Protein AF-A0A8T0A4D9-F1 (afdb_monomer)

Mean predicted aligned error: 14.46 Å

Sequence (377 aa):
MTSLYQKLKFQKRIKTTKLKSFLNLLLINNNQNKYYFSKRKCIFVIIFYIFCIFSTSIYLHFRLKNIQQQQNNNIGTTIINEEIKIKEKQKIKEEEQKQWIETYEMTSKEKPQFNQFIFTDEIYGQIVNQMFRFASLYAFGQMLNRTPVFSHNDILMRDYEAKLRVQLPNFYKKIYFLKINIDQNDIKRVELAKTCCVYNNPEILYDYKEYKGLINDFTHKMCVHTPFSDYVGLGDTAINQIGEAIKYLRNFLPRISKSRINLYSLLLFGMEKKYINSLNNIYNESLFDKVYFMFDYEMSRLEELHFAQKSCDSLLLTASLTANAFWMGYLMPEDKPIFFVRKRFQLNRYGKNFHLDSRENLPPDWITIEEEWLYKH

Nearest PDB structures (foldseek):
  5lw6-assembly1_A  TM=4.701E-01  e=4.195E-02  Dictyostelium discoideum
  2c83-assembly1_A  TM=4.561E-01  e=9.062E-02  Pasteurella multocida
  3s44-assembly1_A  TM=4.377E-01  e=1.219E-01  Pasteurella multocida
  6jkq-assembly2_F  TM=3.288E-01  e=2.221E+00  Trypanosoma cruzi
  7k46-assembly1_A  TM=2.770E-01  e=3.362E+00  Leishmania major

Solvent-accessible surface area (backbone atoms only — not comparable to full-atom values): 22042 Å² total; per-residue (Å²): 116,72,71,61,58,53,55,54,57,52,58,59,52,55,57,55,55,55,51,52,53,54,51,47,63,69,61,70,76,77,75,90,76,92,76,80,70,52,73,67,57,58,49,50,52,51,52,50,51,51,49,54,51,50,52,53,50,51,54,50,50,55,53,49,51,53,52,52,51,52,49,51,52,51,53,52,53,50,53,52,53,50,52,48,53,51,51,50,54,49,49,52,53,50,53,58,44,58,72,49,39,56,82,81,58,67,90,73,35,62,79,74,88,36,90,43,75,40,66,62,77,85,66,54,36,29,67,72,52,47,50,50,51,50,52,50,36,41,53,52,8,66,77,67,61,21,26,35,37,39,50,55,84,32,59,71,60,56,72,40,45,70,49,33,48,72,80,36,43,83,60,37,24,65,66,44,37,32,44,90,85,68,63,67,89,80,56,84,85,80,92,89,82,91,86,72,45,75,78,82,86,84,74,68,65,85,73,47,76,72,55,62,68,59,73,75,51,87,49,49,27,41,28,35,38,44,50,82,43,92,75,52,47,85,64,70,67,33,53,53,49,51,43,41,51,49,54,51,46,65,72,44,47,71,78,73,48,89,60,92,69,90,46,33,26,40,36,40,35,66,49,57,82,87,53,49,71,76,44,47,70,62,48,71,72,71,74,45,83,41,78,44,60,44,54,83,68,69,56,44,73,67,45,52,35,54,47,42,37,72,60,40,57,30,41,35,20,58,30,42,86,38,74,66,39,41,52,37,55,71,59,37,55,91,91,44,57,39,33,27,46,50,46,77,45,76,45,74,56,96,89,39,79,42,78,45,47,44,76,81,76,46,69,87,87,49,43,75,40,58,58,70,70,62,73,75,124

pLDDT: mean 76.18, std 14.74, range [33.38, 96.44]

Structure (mmCIF, N/CA/C/O backbone):
data_AF-A0A8T0A4D9-F1
#
_entry.id   AF-A0A8T0A4D9-F1
#
loop_
_atom_site.group_PDB
_atom_site.id
_atom_site.type_symbol
_atom_site.label_atom_id
_atom_site.label_alt_id
_atom_site.label_comp_id
_atom_site.label_asym_id
_atom_site.label_entity_id
_atom_site.label_seq_id
_atom_site.pdbx_PDB_ins_code
_atom_site.Cartn_x
_atom_site.Cartn_y
_atom_site.Cartn_z
_atom_site.occupancy
_atom_site.B_iso_or_equiv
_atom_site.auth_seq_id
_atom_site.auth_comp_id
_atom_site.auth_asym_id
_atom_site.auth_atom_id
_atom_site.pdbx_PDB_model_num
ATOM 1 N N . MET A 1 1 ? 8.475 -37.808 -32.511 1.00 46.97 1 MET A N 1
ATOM 2 C CA . MET A 1 1 ? 8.692 -39.271 -32.347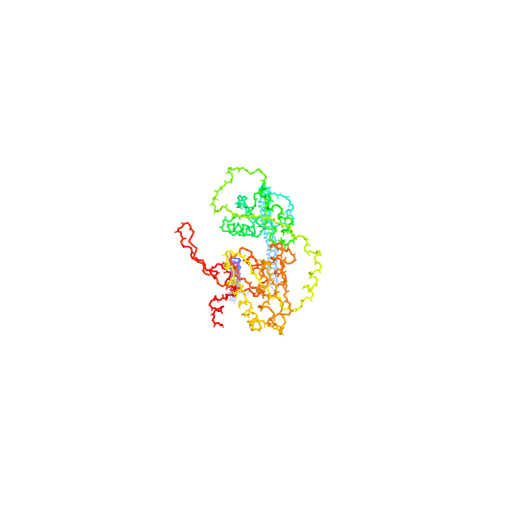 1.00 46.97 1 MET A CA 1
ATOM 3 C C . MET A 1 1 ? 7.905 -40.157 -33.327 1.00 46.97 1 MET A C 1
ATOM 5 O O . MET A 1 1 ? 8.440 -41.175 -33.750 1.00 46.97 1 MET A O 1
ATOM 9 N N . THR A 1 2 ? 6.674 -39.810 -33.723 1.00 45.22 2 THR A N 1
ATOM 10 C CA . THR A 1 2 ? 5.766 -40.646 -34.552 1.00 45.22 2 THR A CA 1
ATOM 11 C C . THR A 1 2 ? 6.346 -41.172 -35.879 1.00 45.22 2 THR A C 1
ATOM 13 O O . THR A 1 2 ? 6.120 -42.332 -36.221 1.00 45.22 2 THR A O 1
ATOM 16 N N . SER A 1 3 ? 7.149 -40.376 -36.597 1.00 51.44 3 SER A N 1
ATOM 17 C CA . SER A 1 3 ? 7.781 -40.770 -37.876 1.00 51.44 3 SER A CA 1
ATOM 18 C C . SER A 1 3 ? 8.739 -41.97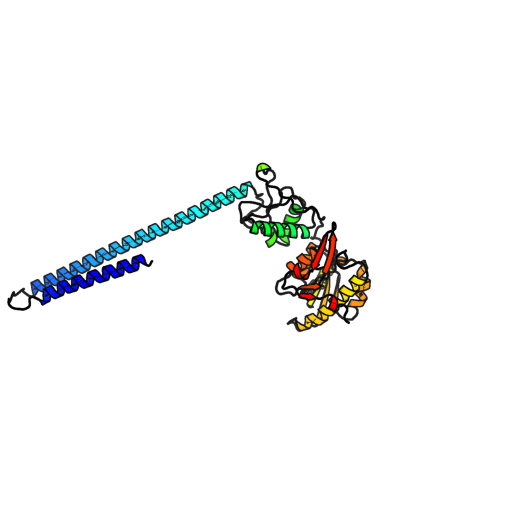5 -37.758 1.00 51.44 3 SER A C 1
ATOM 20 O O . SER A 1 3 ? 8.741 -42.872 -38.608 1.00 51.44 3 SER A O 1
ATOM 22 N N . LEU A 1 4 ? 9.515 -42.060 -36.669 1.00 47.12 4 LEU A N 1
ATOM 23 C CA . LEU A 1 4 ? 10.500 -43.133 -36.475 1.00 47.12 4 LEU A CA 1
ATOM 24 C C . LEU A 1 4 ? 9.819 -44.496 -36.246 1.00 47.12 4 LEU A C 1
ATOM 26 O O . LEU A 1 4 ? 10.253 -45.520 -36.778 1.00 47.12 4 LEU A O 1
ATOM 30 N N . TYR A 1 5 ? 8.704 -44.492 -35.510 1.00 49.81 5 TYR A N 1
ATOM 31 C CA . TYR A 1 5 ? 7.930 -45.693 -35.188 1.00 49.81 5 TYR A CA 1
ATOM 32 C C . TYR A 1 5 ? 7.310 -46.337 -36.442 1.00 49.81 5 TYR A C 1
ATOM 34 O O . TYR A 1 5 ? 7.324 -47.562 -36.593 1.00 49.81 5 TYR A O 1
ATOM 42 N N . GLN A 1 6 ? 6.836 -45.526 -37.397 1.00 57.66 6 GLN A N 1
ATOM 43 C CA . GLN A 1 6 ? 6.310 -46.031 -38.670 1.00 57.66 6 GLN A CA 1
ATOM 44 C C . GLN A 1 6 ? 7.405 -46.661 -39.551 1.00 57.66 6 GLN A C 1
ATOM 46 O O . GLN A 1 6 ? 7.196 -47.756 -40.083 1.00 57.66 6 GLN A O 1
ATOM 51 N N . LYS A 1 7 ? 8.600 -46.051 -39.643 1.00 51.91 7 LYS A N 1
ATOM 52 C CA . LYS A 1 7 ? 9.743 -46.632 -40.384 1.00 51.91 7 LYS A CA 1
ATOM 53 C C . LYS A 1 7 ? 10.164 -48.004 -39.838 1.00 51.91 7 LYS A C 1
ATOM 55 O O . LYS A 1 7 ? 10.394 -48.927 -40.622 1.00 51.91 7 LYS A O 1
ATOM 60 N N . LEU A 1 8 ? 10.196 -48.175 -38.514 1.00 46.12 8 LEU A N 1
ATOM 61 C CA . LEU A 1 8 ? 10.514 -49.463 -37.880 1.00 46.12 8 LEU A CA 1
ATOM 62 C C . LEU A 1 8 ? 9.446 -50.537 -38.165 1.00 46.12 8 LEU A C 1
ATOM 64 O O . LEU A 1 8 ? 9.785 -51.686 -38.464 1.00 46.12 8 LEU A O 1
ATOM 68 N N . LYS A 1 9 ? 8.157 -50.167 -38.156 1.00 53.50 9 LYS A N 1
ATOM 69 C CA . LYS A 1 9 ? 7.044 -51.081 -38.483 1.00 53.50 9 LYS A CA 1
ATOM 70 C C . LYS A 1 9 ? 7.109 -51.575 -39.939 1.00 53.50 9 LYS A C 1
ATOM 72 O O . LYS A 1 9 ? 6.820 -52.744 -40.198 1.00 53.50 9 LYS A O 1
ATOM 77 N N . PHE A 1 10 ? 7.550 -50.725 -40.871 1.00 50.25 10 PHE A N 1
ATOM 78 C CA . PHE A 1 10 ? 7.721 -51.080 -42.286 1.00 50.25 10 PHE A CA 1
ATOM 79 C C . PHE A 1 10 ? 8.889 -52.058 -42.512 1.00 50.25 10 PHE A C 1
ATOM 81 O O . PHE A 1 10 ? 8.714 -53.095 -43.155 1.00 50.25 10 PHE A O 1
ATOM 88 N N . GLN A 1 11 ? 10.057 -51.810 -41.905 1.00 48.06 11 GLN A N 1
ATOM 89 C CA . GLN A 1 11 ? 11.205 -52.726 -42.003 1.00 48.06 11 GLN A CA 1
ATOM 90 C C . GLN A 1 11 ? 10.917 -54.114 -41.406 1.00 48.06 11 GLN A C 1
ATOM 92 O O . GLN A 1 11 ? 11.365 -55.126 -41.953 1.00 48.06 11 GLN A O 1
ATOM 97 N N . LYS A 1 12 ? 10.125 -54.188 -40.324 1.00 46.94 12 LYS A N 1
ATOM 98 C CA . LYS A 1 12 ? 9.725 -55.464 -39.705 1.00 46.94 12 LYS A CA 1
ATOM 99 C C . LYS A 1 12 ? 8.831 -56.311 -40.629 1.00 46.94 12 LYS A C 1
ATOM 101 O O . LYS A 1 12 ? 8.967 -57.531 -40.623 1.00 46.94 12 LYS A O 1
ATOM 106 N N . ARG A 1 13 ? 7.991 -55.685 -41.473 1.00 51.25 13 ARG A N 1
ATOM 107 C CA . ARG A 1 13 ? 7.183 -56.371 -42.507 1.00 51.25 13 ARG A CA 1
ATOM 108 C C . ARG A 1 13 ? 8.021 -56.921 -43.668 1.00 51.25 13 ARG A C 1
ATOM 110 O O . ARG A 1 13 ? 7.747 -58.019 -44.130 1.00 51.25 13 ARG A O 1
ATOM 117 N N . ILE A 1 14 ? 9.056 -56.214 -44.128 1.00 54.16 14 ILE A N 1
ATOM 118 C CA . ILE A 1 14 ? 9.873 -56.677 -45.272 1.00 54.16 14 ILE A CA 1
ATOM 119 C C . ILE A 1 14 ? 10.669 -57.951 -44.931 1.00 54.16 14 ILE A C 1
ATOM 121 O O . ILE A 1 14 ? 10.807 -58.840 -45.775 1.00 54.16 14 ILE A O 1
ATOM 125 N N . LYS A 1 15 ? 11.170 -58.072 -43.692 1.00 53.06 15 LYS A N 1
ATOM 126 C CA . LYS A 1 15 ? 11.931 -59.257 -43.255 1.00 53.06 15 LYS A CA 1
ATOM 127 C C . LYS A 1 15 ? 11.080 -60.534 -43.206 1.00 53.06 15 LYS A C 1
ATOM 129 O O . LYS A 1 15 ? 11.573 -61.589 -43.596 1.00 53.06 15 LYS A O 1
ATOM 134 N N . THR A 1 16 ? 9.816 -60.461 -42.782 1.00 55.50 16 THR A N 1
ATOM 135 C CA . THR A 1 16 ? 8.953 -61.651 -42.675 1.00 55.50 16 THR A CA 1
ATOM 136 C C . THR A 1 16 ? 8.503 -62.190 -44.035 1.00 55.50 16 THR A C 1
ATOM 138 O O . THR A 1 16 ? 8.458 -63.407 -44.210 1.00 55.50 16 THR A O 1
ATOM 141 N N . THR A 1 17 ? 8.243 -61.330 -45.027 1.00 61.12 17 THR A N 1
ATOM 142 C CA . THR A 1 17 ? 7.827 -61.780 -46.370 1.00 61.12 17 THR A CA 1
ATOM 143 C C . THR A 1 17 ? 8.951 -62.504 -47.117 1.00 61.12 17 THR A C 1
ATOM 145 O O . THR A 1 17 ? 8.714 -63.557 -47.709 1.00 61.12 17 THR A O 1
ATOM 148 N N . LYS A 1 18 ? 10.195 -61.998 -47.052 1.00 59.75 18 LYS A N 1
ATOM 149 C CA . LYS A 1 18 ? 11.346 -62.661 -47.697 1.00 59.75 18 LYS A CA 1
ATOM 150 C C . LYS A 1 18 ? 11.686 -64.010 -47.055 1.00 59.75 18 LYS A C 1
ATOM 152 O O . LYS A 1 18 ? 11.994 -64.949 -47.783 1.00 59.75 18 LYS A O 1
ATOM 157 N N . LEU A 1 19 ? 11.563 -64.138 -45.729 1.00 58.53 19 LEU A N 1
ATOM 158 C CA . LEU A 1 19 ? 11.804 -65.410 -45.040 1.00 58.53 19 LEU A CA 1
ATOM 159 C C . LEU A 1 19 ? 10.763 -66.480 -45.422 1.00 58.53 19 LEU A C 1
ATOM 161 O O . LEU A 1 19 ? 11.135 -67.624 -45.670 1.00 58.53 19 LEU A O 1
ATOM 165 N N . LYS A 1 20 ? 9.479 -66.105 -45.555 1.00 62.16 20 LYS A N 1
ATOM 166 C CA . LYS A 1 20 ? 8.428 -67.009 -46.063 1.00 62.16 20 LYS A CA 1
ATOM 167 C C . LYS A 1 20 ? 8.687 -67.471 -47.501 1.00 62.16 20 LYS A C 1
ATOM 169 O O . LYS A 1 20 ? 8.517 -68.649 -47.787 1.00 62.16 20 LYS A O 1
ATOM 174 N N . SER A 1 21 ? 9.132 -66.577 -48.387 1.00 64.81 21 SER A N 1
ATOM 175 C CA . SER A 1 21 ? 9.475 -66.943 -49.772 1.00 64.81 21 SER A CA 1
ATOM 176 C C . SER A 1 21 ? 10.637 -67.948 -49.838 1.00 64.81 21 SER A C 1
ATOM 178 O O . SER A 1 21 ? 10.568 -68.935 -50.566 1.00 64.81 21 SER A O 1
ATOM 180 N N . PHE A 1 22 ? 11.667 -67.760 -49.005 1.00 60.84 22 PHE A N 1
ATOM 181 C CA . PHE A 1 22 ? 12.814 -68.671 -48.937 1.00 60.84 22 PHE A CA 1
ATOM 182 C C . PHE A 1 22 ? 12.453 -70.047 -48.345 1.00 60.84 22 PHE A C 1
ATOM 184 O O . PHE A 1 22 ? 12.890 -71.074 -48.857 1.00 60.84 22 PHE A O 1
ATOM 191 N N . LEU A 1 23 ? 11.603 -70.085 -47.311 1.00 63.12 23 LEU A N 1
ATOM 192 C CA . LEU A 1 23 ? 11.082 -71.338 -46.747 1.00 63.12 23 LEU A CA 1
ATOM 193 C C . LEU A 1 23 ? 10.185 -72.097 -47.737 1.00 63.12 23 LEU A C 1
ATOM 195 O O . LEU A 1 23 ? 10.297 -73.315 -47.837 1.00 63.12 23 LEU A O 1
ATOM 199 N N . ASN A 1 24 ? 9.355 -71.401 -48.519 1.00 60.69 24 ASN A N 1
ATOM 200 C CA . ASN A 1 24 ? 8.548 -72.044 -49.559 1.00 60.69 24 ASN A CA 1
ATOM 201 C C . ASN A 1 24 ? 9.419 -72.635 -50.683 1.00 60.69 24 ASN A C 1
ATOM 203 O O . ASN A 1 24 ? 9.145 -73.743 -51.132 1.00 60.69 24 ASN A O 1
ATOM 207 N N . LEU A 1 25 ? 10.504 -71.962 -51.086 1.00 59.06 25 LEU A N 1
ATOM 208 C CA . LEU A 1 25 ? 11.474 -72.509 -52.049 1.00 59.06 25 LEU A CA 1
ATOM 209 C C . LEU A 1 25 ? 12.166 -73.792 -51.552 1.00 59.06 25 LEU A C 1
ATOM 211 O O . LEU A 1 25 ? 12.468 -74.667 -52.359 1.00 59.06 25 LEU A O 1
ATOM 215 N N . LEU A 1 26 ? 12.373 -73.934 -50.239 1.00 55.44 26 LEU A N 1
ATOM 216 C CA . LEU A 1 26 ? 12.904 -75.163 -49.632 1.00 55.44 26 LEU A CA 1
ATOM 217 C C . LEU A 1 26 ? 11.860 -76.287 -49.511 1.00 55.44 26 LEU A C 1
ATOM 219 O O . LEU A 1 26 ? 12.237 -77.455 -49.503 1.00 55.44 26 LEU A O 1
ATOM 223 N N . LEU A 1 27 ? 10.566 -75.959 -49.427 1.00 53.88 27 LEU A N 1
ATOM 224 C CA . LEU A 1 27 ? 9.479 -76.939 -49.281 1.00 53.88 27 LEU A CA 1
ATOM 225 C C . LEU A 1 27 ? 8.917 -77.452 -50.617 1.00 53.88 27 LEU A C 1
ATOM 227 O O . LEU A 1 27 ? 8.393 -78.562 -50.665 1.00 53.88 27 LEU A O 1
ATOM 231 N N . ILE A 1 28 ? 9.025 -76.677 -51.701 1.00 50.28 28 ILE A N 1
ATOM 232 C CA . ILE A 1 28 ? 8.445 -77.032 -53.010 1.00 50.28 28 ILE A CA 1
ATOM 233 C C . ILE A 1 28 ? 9.206 -78.173 -53.712 1.00 50.28 28 ILE A C 1
ATOM 235 O O . ILE A 1 28 ? 8.609 -78.913 -54.490 1.00 50.28 28 ILE A O 1
ATOM 239 N N . ASN A 1 29 ? 10.493 -78.382 -53.417 1.00 46.16 29 ASN A N 1
ATOM 240 C CA . ASN A 1 29 ? 11.327 -79.354 -54.136 1.00 46.16 29 ASN A CA 1
ATOM 241 C C . ASN A 1 29 ? 11.387 -80.747 -53.471 1.00 46.16 29 ASN A C 1
ATOM 243 O O . ASN A 1 29 ? 12.462 -81.331 -53.342 1.00 46.16 29 ASN A O 1
ATOM 247 N N . ASN A 1 30 ? 10.243 -81.263 -53.005 1.00 45.16 30 ASN A N 1
ATOM 248 C CA . ASN A 1 30 ? 10.163 -82.545 -52.285 1.00 45.16 30 ASN A CA 1
ATOM 249 C C . ASN A 1 30 ? 9.530 -83.695 -53.096 1.00 45.16 30 ASN A C 1
ATOM 251 O O . ASN A 1 30 ? 9.313 -84.777 -52.558 1.00 45.16 30 ASN A O 1
ATOM 255 N N . ASN A 1 31 ? 9.263 -83.487 -54.392 1.00 48.62 31 ASN A N 1
ATOM 256 C CA . ASN A 1 31 ? 8.850 -84.548 -55.311 1.00 48.62 31 ASN A CA 1
ATOM 257 C C . ASN A 1 31 ? 9.933 -84.808 -56.366 1.00 48.62 31 ASN A C 1
ATOM 259 O O . ASN A 1 31 ? 10.190 -83.982 -57.232 1.00 48.62 31 ASN A O 1
ATOM 263 N N . GLN A 1 32 ? 10.505 -86.013 -56.291 1.00 49.88 32 GLN A N 1
ATOM 264 C CA . GLN A 1 32 ? 11.269 -86.680 -57.350 1.00 49.88 32 GLN A CA 1
ATOM 265 C C . GLN A 1 32 ? 12.561 -85.988 -57.833 1.00 49.88 32 GLN A C 1
ATOM 267 O O . GLN A 1 32 ? 12.690 -85.637 -58.998 1.00 49.88 32 GLN A O 1
ATOM 272 N N . ASN A 1 33 ? 13.581 -85.932 -56.963 1.00 43.03 33 ASN A N 1
ATOM 273 C CA . ASN A 1 33 ? 14.935 -86.405 -57.312 1.00 43.03 33 ASN A CA 1
ATOM 274 C C . ASN A 1 33 ? 15.831 -86.546 -56.064 1.00 43.03 33 ASN A C 1
ATOM 276 O O . ASN A 1 33 ? 16.050 -85.586 -55.326 1.00 43.03 33 ASN A O 1
ATOM 280 N N . LYS A 1 34 ? 16.380 -87.749 -55.821 1.00 43.16 34 LYS A N 1
ATOM 281 C CA . LYS A 1 34 ? 17.252 -88.047 -54.663 1.00 43.16 34 LYS A CA 1
ATOM 282 C C . LYS A 1 34 ? 18.667 -87.475 -54.844 1.00 43.16 34 LYS A C 1
ATOM 284 O O . LYS A 1 34 ? 19.632 -88.217 -55.023 1.00 43.16 34 LYS A O 1
ATOM 289 N N . TYR A 1 35 ? 18.823 -86.161 -54.710 1.00 48.91 35 TYR A N 1
ATOM 290 C CA . TYR A 1 35 ? 20.144 -85.574 -54.490 1.00 48.91 35 TYR A CA 1
ATOM 291 C C . TYR A 1 35 ? 20.617 -85.874 -53.063 1.00 48.91 35 TYR A C 1
ATOM 293 O O . TYR A 1 35 ? 20.243 -85.190 -52.110 1.00 48.91 35 TYR A O 1
ATOM 301 N N . TYR A 1 36 ? 21.479 -86.885 -52.915 1.00 47.94 36 TYR A N 1
ATOM 302 C CA . TYR A 1 36 ? 22.219 -87.153 -51.677 1.00 47.94 36 TYR A CA 1
ATOM 303 C C . TYR A 1 36 ? 23.243 -86.036 -51.405 1.00 47.94 36 TYR A C 1
ATOM 305 O O . TYR A 1 36 ? 24.455 -86.208 -51.550 1.00 47.94 36 TYR A O 1
ATOM 313 N N . PHE A 1 37 ? 22.771 -84.873 -50.951 1.00 47.28 37 PHE A N 1
ATOM 314 C CA . PHE A 1 37 ? 23.636 -83.937 -50.244 1.00 47.28 37 PHE A CA 1
ATOM 315 C C . PHE A 1 37 ? 24.106 -84.614 -48.957 1.00 47.28 37 PHE A C 1
ATOM 317 O O . PHE A 1 37 ? 23.326 -84.833 -48.029 1.00 47.28 37 PHE A O 1
ATOM 324 N N . SER A 1 38 ? 25.390 -84.986 -48.908 1.00 52.81 38 SER A N 1
ATOM 325 C CA . SER A 1 38 ? 25.944 -85.635 -47.721 1.00 52.81 38 SER A CA 1
ATOM 326 C C . SER A 1 38 ? 25.729 -84.736 -46.500 1.00 52.81 38 SER A C 1
ATOM 328 O O . SER A 1 38 ? 25.874 -83.513 -46.580 1.00 52.81 38 SER A O 1
ATOM 330 N N . LYS A 1 39 ? 25.381 -85.348 -45.362 1.00 64.56 39 LYS A N 1
ATOM 331 C CA . LYS A 1 39 ? 24.949 -84.662 -44.128 1.00 64.56 39 LYS A CA 1
ATOM 332 C C . LYS A 1 39 ? 25.903 -83.527 -43.709 1.00 64.56 39 LYS A C 1
ATOM 334 O O . LYS A 1 39 ? 25.459 -82.497 -43.212 1.00 64.56 39 LYS A O 1
ATOM 339 N N . ARG A 1 40 ? 27.205 -83.682 -44.000 1.00 65.94 40 ARG A N 1
ATOM 340 C CA . ARG A 1 40 ? 28.261 -82.677 -43.780 1.00 65.94 40 ARG A CA 1
ATOM 341 C C . ARG A 1 40 ? 28.064 -81.388 -44.596 1.00 65.94 40 ARG A C 1
ATOM 343 O O . ARG A 1 40 ? 28.271 -80.313 -44.047 1.00 65.94 40 ARG A O 1
ATOM 350 N N . LYS A 1 41 ? 27.633 -81.462 -45.865 1.00 69.88 41 LYS A N 1
ATOM 351 C CA . LYS A 1 41 ? 27.409 -80.275 -46.717 1.00 69.88 41 LYS A CA 1
ATOM 352 C C . LYS A 1 41 ? 26.209 -79.444 -46.246 1.00 69.88 41 LYS A C 1
ATOM 354 O O . LYS A 1 41 ? 26.329 -78.226 -46.173 1.00 69.88 41 LYS A O 1
ATOM 359 N N . CYS A 1 42 ? 25.099 -80.075 -45.851 1.00 73.12 42 CYS A N 1
ATOM 360 C CA . CYS A 1 42 ? 23.950 -79.351 -45.283 1.00 73.12 42 CYS A CA 1
ATOM 361 C C . CYS A 1 42 ? 24.307 -78.640 -43.970 1.00 73.12 42 CYS A C 1
ATOM 363 O O . CYS A 1 42 ? 23.956 -77.477 -43.794 1.00 73.12 42 CYS A O 1
ATOM 365 N N . ILE A 1 43 ? 25.057 -79.304 -43.082 1.00 74.81 43 ILE A N 1
ATOM 366 C CA . ILE A 1 43 ? 25.566 -78.688 -41.846 1.00 74.81 43 ILE A CA 1
ATOM 367 C C . ILE A 1 43 ? 26.436 -77.464 -42.171 1.00 74.81 43 ILE A C 1
ATOM 369 O O . ILE A 1 43 ? 26.244 -76.412 -41.568 1.00 74.81 43 ILE A O 1
ATOM 373 N N . PHE A 1 44 ? 27.328 -77.557 -43.163 1.00 76.62 44 PHE A N 1
ATOM 374 C CA . PHE A 1 44 ? 28.185 -76.437 -43.563 1.00 76.62 44 PHE A CA 1
ATOM 375 C C . PHE A 1 44 ? 27.389 -75.232 -44.092 1.00 76.62 44 PHE A C 1
ATOM 377 O O . PHE A 1 44 ? 27.668 -74.100 -43.706 1.00 76.62 44 PHE A O 1
ATOM 384 N N . VAL A 1 45 ? 26.362 -75.464 -44.920 1.00 76.12 45 VAL A N 1
ATOM 385 C CA . VAL A 1 45 ? 25.479 -74.397 -45.433 1.00 76.12 45 VAL A CA 1
ATOM 386 C C . VAL A 1 45 ? 24.676 -73.744 -44.304 1.00 76.12 45 VAL A C 1
ATOM 388 O O . VAL A 1 45 ? 24.564 -72.520 -44.271 1.00 76.12 45 VAL A O 1
ATOM 391 N N . ILE A 1 46 ? 24.163 -74.5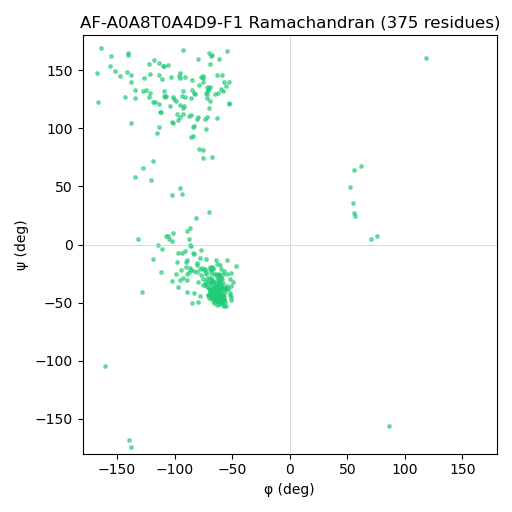27 -43.348 1.00 78.75 46 ILE A N 1
ATOM 392 C CA . ILE A 1 46 ? 23.433 -74.001 -42.184 1.00 78.75 46 ILE A CA 1
ATOM 393 C C . ILE A 1 46 ? 24.361 -73.169 -41.287 1.00 78.75 46 ILE A C 1
ATOM 395 O O . ILE A 1 46 ? 24.001 -72.051 -40.924 1.00 78.75 46 ILE A O 1
ATOM 399 N N . ILE A 1 47 ? 25.566 -73.662 -40.977 1.00 81.12 47 ILE A N 1
ATOM 400 C CA . ILE A 1 47 ? 26.563 -72.924 -40.182 1.00 81.12 47 ILE A CA 1
ATOM 401 C C . ILE A 1 47 ? 26.958 -71.621 -40.887 1.00 81.12 47 ILE A C 1
ATOM 403 O O . ILE A 1 47 ? 26.969 -70.570 -40.251 1.00 81.12 47 ILE A O 1
ATOM 407 N N . PHE A 1 48 ? 27.215 -71.659 -42.197 1.00 81.69 48 PHE A N 1
ATOM 408 C CA . PHE A 1 48 ? 27.543 -70.466 -42.978 1.00 81.69 48 PHE A CA 1
ATOM 409 C C . PHE A 1 48 ? 26.392 -69.448 -42.978 1.00 81.69 48 PHE A C 1
ATOM 411 O O . PHE A 1 48 ? 26.614 -68.261 -42.750 1.00 81.69 48 PHE A O 1
ATOM 418 N N . TYR A 1 49 ? 25.145 -69.900 -43.142 1.00 80.44 49 TYR A N 1
ATOM 419 C CA . TYR A 1 49 ? 23.969 -69.028 -43.103 1.00 80.44 49 TYR A CA 1
ATOM 420 C C . TYR A 1 49 ? 23.748 -68.399 -41.716 1.00 80.44 49 TYR A C 1
ATOM 422 O O . TYR A 1 49 ? 23.490 -67.197 -41.619 1.00 80.44 49 TYR A O 1
ATOM 430 N N . ILE A 1 50 ? 23.924 -69.172 -40.637 1.00 82.94 50 ILE A N 1
ATOM 431 C CA . ILE A 1 50 ? 23.901 -68.664 -39.256 1.00 82.94 50 ILE A CA 1
ATOM 432 C C . ILE A 1 50 ? 25.016 -67.631 -39.051 1.00 82.94 50 ILE A C 1
ATOM 434 O O . ILE A 1 50 ? 24.748 -66.555 -38.521 1.00 82.94 50 ILE A O 1
ATOM 438 N N . PHE A 1 51 ? 26.234 -67.902 -39.527 1.00 88.69 51 PHE A N 1
ATOM 439 C CA . PHE A 1 51 ? 27.363 -66.975 -39.439 1.00 88.69 51 PHE A CA 1
ATOM 440 C C . PHE A 1 51 ? 27.096 -65.663 -40.196 1.00 88.69 51 PHE A C 1
ATOM 442 O O . PHE A 1 51 ? 27.351 -64.585 -39.660 1.00 88.69 51 PHE A O 1
ATOM 449 N N . CYS A 1 52 ? 26.505 -65.719 -41.395 1.00 84.69 52 CYS A N 1
ATOM 450 C CA . CYS A 1 52 ? 26.076 -64.536 -42.148 1.00 84.69 52 CYS A CA 1
ATOM 451 C C . CYS A 1 52 ? 24.968 -63.738 -41.438 1.00 84.69 52 CYS A C 1
ATOM 453 O O . CYS A 1 52 ? 24.986 -62.506 -41.457 1.00 84.69 52 CYS A O 1
ATOM 455 N N . ILE A 1 53 ? 24.007 -64.399 -40.783 1.00 85.94 53 ILE A N 1
ATOM 456 C CA . ILE A 1 53 ? 22.991 -63.713 -39.966 1.00 85.94 53 ILE A CA 1
ATOM 457 C C . ILE A 1 53 ? 23.640 -63.055 -38.744 1.00 85.94 53 ILE A C 1
ATOM 459 O O . ILE A 1 53 ? 23.325 -61.908 -38.423 1.00 85.94 53 ILE A O 1
ATOM 463 N N . PHE A 1 54 ? 24.562 -63.745 -38.073 1.00 86.12 54 PHE A N 1
ATOM 464 C CA . PHE A 1 54 ? 25.207 -63.234 -36.868 1.00 86.12 54 PHE A CA 1
ATOM 465 C C . PHE A 1 54 ? 26.116 -62.036 -37.182 1.00 86.12 54 PHE A C 1
ATOM 467 O O . PHE A 1 54 ? 26.002 -60.996 -36.536 1.00 86.12 54 PHE A O 1
ATOM 474 N N . SER A 1 55 ? 26.934 -62.121 -38.237 1.00 87.00 55 SER A N 1
ATOM 475 C CA . SER A 1 55 ? 27.812 -61.027 -38.671 1.00 87.00 55 SER A CA 1
ATOM 476 C C . SER A 1 55 ? 27.028 -59.806 -39.162 1.00 87.00 55 SER A C 1
ATOM 478 O O . SER A 1 55 ? 27.345 -58.680 -38.775 1.00 87.00 55 SER A O 1
ATOM 480 N N . THR A 1 56 ? 25.944 -59.998 -39.926 1.00 85.81 56 THR A N 1
ATOM 481 C CA . THR A 1 56 ? 25.072 -58.882 -40.335 1.00 85.81 56 THR A CA 1
ATOM 482 C C . THR A 1 56 ? 24.302 -58.275 -39.161 1.00 85.81 56 THR A C 1
ATOM 484 O O . THR A 1 56 ? 24.113 -57.060 -39.135 1.00 85.81 56 THR A O 1
ATOM 487 N N . SER A 1 57 ? 23.904 -59.071 -38.161 1.00 85.56 57 SER A N 1
ATOM 488 C CA . SER A 1 57 ? 23.276 -58.574 -36.930 1.00 85.56 57 SER A CA 1
ATOM 489 C C . SER A 1 57 ? 24.247 -57.743 -36.083 1.00 85.56 57 SER A C 1
ATOM 491 O O . SER A 1 57 ? 23.892 -56.644 -35.656 1.00 85.56 57 SER A O 1
ATOM 493 N N . ILE A 1 58 ? 25.485 -58.217 -35.900 1.00 88.00 58 ILE A N 1
ATOM 494 C CA . ILE A 1 58 ? 26.561 -57.480 -35.217 1.00 88.00 58 ILE A CA 1
ATOM 495 C C . ILE A 1 58 ? 26.846 -56.158 -35.941 1.00 88.00 58 ILE A C 1
ATOM 497 O O . ILE A 1 58 ? 26.814 -55.096 -35.318 1.00 88.00 58 ILE A O 1
ATOM 501 N N . TYR A 1 59 ? 27.045 -56.195 -37.263 1.00 89.56 59 TYR A N 1
ATOM 502 C CA . TYR A 1 59 ? 27.284 -54.996 -38.070 1.00 89.56 59 TYR A CA 1
ATOM 503 C C . TYR A 1 59 ? 26.134 -53.982 -37.957 1.00 89.56 59 TYR A C 1
ATOM 505 O O . TYR A 1 59 ? 26.370 -52.785 -37.781 1.00 89.56 59 TYR A O 1
ATOM 513 N N . LEU A 1 60 ? 24.878 -54.446 -38.001 1.00 84.19 60 LEU A N 1
ATOM 514 C CA . LEU A 1 60 ? 23.714 -53.574 -37.850 1.00 84.19 60 LEU A CA 1
ATOM 515 C C . LEU A 1 60 ? 23.636 -52.960 -36.444 1.00 84.19 60 LEU A C 1
ATOM 517 O O . LEU A 1 60 ? 23.302 -51.783 -36.325 1.00 84.19 60 LEU A O 1
ATOM 521 N N . HIS A 1 61 ? 23.965 -53.721 -35.396 1.00 86.94 61 HIS A N 1
ATOM 522 C CA . HIS A 1 61 ? 23.989 -53.227 -34.018 1.00 86.94 61 HIS A CA 1
ATOM 523 C C . HIS A 1 61 ? 25.048 -52.130 -33.828 1.00 86.94 61 HIS A C 1
ATOM 525 O O . HIS A 1 61 ? 24.716 -51.047 -33.346 1.00 86.94 61 HIS A O 1
ATOM 531 N N . PHE A 1 62 ? 26.285 -52.349 -34.291 1.00 87.88 62 PHE A N 1
ATOM 532 C CA . PHE A 1 62 ? 27.332 -51.319 -34.269 1.00 87.88 62 PHE A CA 1
ATOM 533 C C . PHE A 1 62 ? 26.938 -50.079 -35.083 1.00 87.88 62 PHE A C 1
ATOM 535 O O . PHE A 1 62 ? 27.075 -48.956 -34.599 1.00 87.88 62 PHE A O 1
ATOM 542 N N . ARG A 1 63 ? 26.370 -50.256 -36.285 1.00 86.50 63 ARG A N 1
ATOM 543 C CA . ARG A 1 63 ? 25.919 -49.129 -37.115 1.00 86.50 63 ARG A CA 1
ATOM 544 C C . ARG A 1 63 ? 24.807 -48.318 -36.442 1.00 86.50 63 ARG A C 1
ATOM 546 O O . ARG A 1 63 ? 24.838 -47.093 -36.502 1.00 86.50 63 ARG A O 1
ATOM 553 N N . LEU A 1 64 ? 23.847 -48.975 -35.787 1.00 82.50 64 LEU A N 1
ATOM 554 C CA . LEU A 1 64 ? 22.780 -48.305 -35.036 1.00 82.50 64 LEU A CA 1
ATOM 555 C C . LEU A 1 64 ? 23.321 -47.561 -33.809 1.00 82.50 64 LEU A C 1
ATOM 557 O O . LEU A 1 64 ? 22.933 -46.415 -33.594 1.00 82.50 64 LEU A O 1
ATOM 561 N N . LYS A 1 65 ? 24.255 -48.162 -33.059 1.00 86.12 65 LYS A N 1
ATOM 562 C CA . LYS A 1 65 ? 24.910 -47.517 -31.910 1.00 86.12 65 LYS A CA 1
ATOM 563 C C . LYS A 1 65 ? 25.660 -46.248 -32.333 1.00 86.12 65 LYS A C 1
ATOM 565 O O . LYS A 1 65 ? 25.489 -45.209 -31.703 1.00 86.12 65 LYS A O 1
ATOM 570 N N . ASN A 1 66 ? 26.390 -46.300 -33.449 1.00 83.12 66 ASN A N 1
ATOM 571 C CA . ASN A 1 66 ? 27.092 -45.138 -34.003 1.00 83.12 66 ASN A CA 1
ATOM 572 C C . ASN A 1 66 ? 26.120 -44.035 -34.461 1.00 83.12 66 ASN A C 1
ATOM 574 O O . ASN A 1 66 ? 26.355 -42.864 -34.174 1.00 83.12 66 ASN A O 1
ATOM 578 N N . ILE A 1 67 ? 25.004 -44.387 -35.115 1.00 82.00 67 ILE A N 1
ATOM 579 C CA . ILE A 1 67 ? 23.966 -43.415 -35.511 1.00 82.00 67 ILE A CA 1
ATOM 580 C C . ILE A 1 67 ? 23.332 -42.757 -34.278 1.00 82.00 67 ILE A C 1
ATOM 582 O O . ILE A 1 67 ? 23.144 -41.544 -34.264 1.00 82.00 67 ILE A O 1
ATOM 586 N N . GLN A 1 68 ? 23.028 -43.529 -33.231 1.00 78.12 68 GLN A N 1
ATOM 587 C CA . GLN A 1 68 ? 22.451 -42.998 -31.996 1.00 78.12 68 GLN A CA 1
ATOM 588 C C . GLN A 1 68 ? 23.438 -42.080 -31.257 1.00 78.12 68 GLN A C 1
ATOM 590 O O . GLN A 1 68 ? 23.042 -41.026 -30.768 1.00 78.12 68 GLN A O 1
ATOM 595 N N . GLN A 1 69 ? 24.730 -42.422 -31.239 1.00 80.00 69 GLN A N 1
ATOM 596 C CA . GLN A 1 69 ? 25.779 -41.565 -30.683 1.00 80.00 69 GLN A CA 1
ATOM 597 C C . GLN A 1 69 ? 25.931 -40.256 -31.479 1.00 80.00 69 GLN A C 1
ATOM 599 O O . GLN A 1 69 ? 25.992 -39.186 -30.882 1.00 80.00 69 GLN A O 1
ATOM 604 N N . GLN A 1 70 ? 25.900 -40.309 -32.816 1.00 76.38 70 GLN A N 1
ATOM 605 C CA . GLN A 1 70 ? 25.903 -39.110 -33.665 1.00 76.38 70 GLN A CA 1
ATOM 606 C C . GLN A 1 70 ? 24.657 -38.234 -33.450 1.00 76.38 70 GLN A C 1
ATOM 608 O O . GLN A 1 70 ? 24.771 -37.014 -33.373 1.00 76.38 70 GLN A O 1
ATOM 613 N N . GLN A 1 71 ? 23.471 -38.834 -33.304 1.00 73.81 71 GLN A N 1
ATOM 614 C CA . GLN A 1 71 ? 22.238 -38.096 -33.010 1.00 73.81 71 GLN A CA 1
ATOM 615 C C . GLN A 1 71 ? 22.277 -37.431 -31.630 1.00 73.81 71 GLN A C 1
ATOM 617 O O . GLN A 1 71 ? 21.924 -36.260 -31.524 1.00 73.81 71 GLN A O 1
ATOM 622 N N . ASN A 1 72 ? 22.755 -38.132 -30.599 1.00 73.69 72 ASN A N 1
ATOM 623 C CA . ASN A 1 72 ? 22.909 -37.567 -29.259 1.00 73.69 72 ASN A CA 1
ATOM 624 C C . ASN A 1 72 ? 23.915 -36.405 -29.243 1.00 73.69 72 ASN A C 1
ATOM 626 O O . ASN A 1 72 ? 23.628 -35.371 -28.644 1.00 73.69 72 ASN A O 1
ATOM 630 N N . ASN A 1 73 ? 25.044 -36.534 -29.948 1.00 74.25 73 ASN A N 1
ATOM 631 C CA . ASN A 1 73 ? 26.026 -35.455 -30.082 1.00 74.25 73 ASN A CA 1
ATOM 632 C C . ASN A 1 73 ? 25.418 -34.227 -30.779 1.00 74.25 73 ASN A C 1
ATOM 634 O O . ASN A 1 73 ? 25.566 -33.111 -30.286 1.00 74.25 73 ASN A O 1
ATOM 638 N N . ASN A 1 74 ? 24.672 -34.429 -31.872 1.00 73.12 74 ASN A N 1
ATOM 639 C CA . ASN A 1 74 ? 24.016 -33.336 -32.590 1.00 73.12 74 ASN A CA 1
ATOM 640 C C . ASN A 1 74 ? 22.951 -32.638 -31.726 1.00 73.12 74 ASN A C 1
ATOM 642 O O . ASN A 1 74 ? 22.931 -31.411 -31.673 1.00 73.12 74 ASN A O 1
ATOM 646 N N . ILE A 1 75 ? 22.122 -33.392 -30.992 1.00 77.25 75 ILE A N 1
ATOM 647 C CA . ILE A 1 75 ? 21.127 -32.832 -30.059 1.00 77.25 75 ILE A CA 1
ATOM 648 C C . ILE A 1 75 ? 21.817 -32.027 -28.948 1.00 77.25 75 ILE A C 1
ATOM 650 O O . ILE A 1 75 ? 21.406 -30.901 -28.677 1.00 77.25 75 ILE A O 1
ATOM 654 N N . GLY A 1 76 ? 22.897 -32.557 -28.363 1.00 75.50 76 GLY A N 1
ATOM 655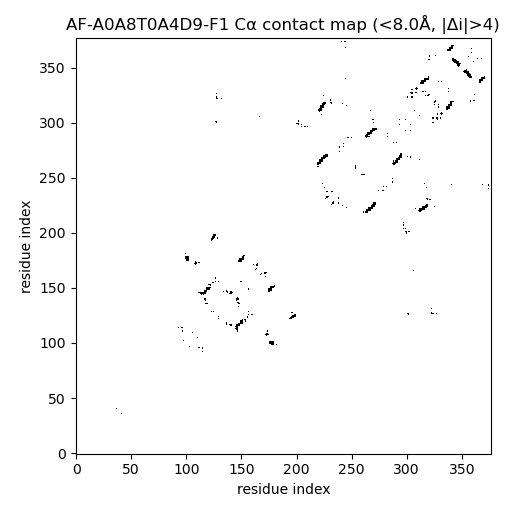 C CA . GLY A 1 76 ? 23.700 -31.846 -27.366 1.00 75.50 76 GLY A CA 1
ATOM 656 C C . GLY A 1 76 ? 24.236 -30.515 -27.897 1.00 75.50 76 GLY A C 1
ATOM 657 O O . GLY A 1 76 ? 24.040 -29.481 -27.265 1.00 75.50 76 GLY A O 1
ATOM 658 N N . THR A 1 77 ? 24.826 -30.504 -29.099 1.00 76.69 77 THR A N 1
ATOM 659 C CA . THR A 1 77 ? 25.303 -29.255 -29.718 1.00 76.69 77 THR A CA 1
ATOM 660 C C . THR A 1 77 ? 24.176 -28.275 -30.053 1.00 76.69 77 THR A C 1
ATOM 662 O O . THR A 1 77 ? 24.373 -27.072 -29.915 1.00 76.69 77 THR A O 1
ATOM 665 N N . THR A 1 78 ? 22.986 -28.743 -30.451 1.00 81.75 78 THR A N 1
ATOM 666 C CA . THR A 1 78 ? 21.839 -27.856 -30.706 1.00 81.75 78 THR A CA 1
ATOM 667 C C . THR A 1 78 ? 21.367 -27.178 -29.421 1.00 81.75 78 THR A C 1
ATOM 669 O O . THR A 1 78 ? 21.236 -25.958 -29.415 1.00 81.75 78 THR A O 1
ATOM 672 N N . ILE A 1 79 ? 21.196 -27.933 -28.329 1.00 84.69 79 ILE A N 1
ATOM 673 C CA . ILE A 1 79 ? 20.769 -27.392 -27.027 1.00 84.69 79 ILE A CA 1
ATOM 674 C C . ILE A 1 79 ? 21.798 -26.385 -26.494 1.00 84.69 79 ILE A C 1
ATOM 676 O O . ILE A 1 79 ? 21.431 -25.275 -26.118 1.00 84.69 79 ILE A O 1
ATOM 680 N N . ILE A 1 80 ? 23.093 -26.722 -26.541 1.00 85.31 80 ILE A N 1
ATOM 681 C CA . ILE A 1 80 ? 24.175 -25.819 -26.113 1.00 85.31 80 ILE A CA 1
ATOM 682 C C . ILE A 1 80 ? 24.166 -24.519 -26.936 1.00 85.31 80 ILE A C 1
ATOM 684 O O . ILE A 1 80 ? 24.276 -23.433 -26.371 1.00 85.31 80 ILE A O 1
ATOM 688 N N . ASN A 1 81 ? 23.975 -24.601 -28.256 1.00 83.88 81 ASN A N 1
ATOM 689 C CA . ASN A 1 81 ? 23.913 -23.420 -29.122 1.00 83.88 81 ASN A CA 1
ATOM 690 C C . ASN A 1 81 ? 22.662 -22.556 -28.877 1.00 83.88 81 ASN A C 1
ATOM 692 O O . ASN A 1 81 ? 22.728 -21.336 -29.033 1.00 83.88 81 ASN A O 1
ATOM 696 N N . GLU A 1 82 ? 21.526 -23.149 -28.503 1.00 86.56 82 GLU A N 1
ATOM 697 C CA . GLU A 1 82 ? 20.331 -22.397 -28.099 1.00 86.56 82 GLU A CA 1
ATOM 698 C C . GLU A 1 82 ? 20.524 -21.721 -26.736 1.00 86.56 82 GLU A C 1
ATOM 700 O O . GLU A 1 82 ? 20.226 -20.534 -26.606 1.00 86.56 82 GLU A O 1
ATOM 705 N N . GLU A 1 83 ? 21.110 -22.411 -25.753 1.00 86.75 83 GLU A N 1
ATOM 706 C CA . GLU A 1 83 ? 21.469 -21.811 -24.464 1.00 86.75 83 GLU A CA 1
ATOM 707 C C . GLU A 1 83 ? 22.451 -20.644 -24.608 1.00 86.75 83 GLU A C 1
ATOM 709 O O . GLU A 1 83 ? 22.268 -19.616 -23.954 1.00 86.75 83 GLU A O 1
ATOM 714 N N . ILE A 1 84 ? 23.480 -20.779 -25.452 1.00 89.19 84 ILE A N 1
ATOM 715 C CA . ILE A 1 84 ? 24.439 -19.700 -25.734 1.00 89.19 84 ILE A CA 1
ATOM 716 C C . ILE A 1 84 ? 23.700 -18.497 -26.327 1.00 89.19 84 ILE A C 1
ATOM 718 O O . ILE A 1 84 ? 23.805 -17.404 -25.780 1.00 89.19 84 ILE A O 1
ATOM 722 N N . LYS A 1 85 ? 22.855 -18.697 -27.348 1.00 90.06 85 LYS A N 1
ATOM 723 C CA . LYS A 1 85 ? 22.055 -17.612 -27.948 1.00 90.06 85 LYS A CA 1
ATOM 724 C C . LYS A 1 85 ? 21.093 -16.951 -26.959 1.00 90.06 85 LYS A C 1
ATOM 726 O O . LYS A 1 85 ? 20.844 -15.751 -27.063 1.00 90.06 85 LYS A O 1
ATOM 731 N N . ILE A 1 86 ? 20.528 -17.704 -26.014 1.00 87.06 86 ILE A N 1
ATOM 732 C CA . ILE A 1 86 ? 19.681 -17.150 -24.947 1.00 87.06 86 ILE A CA 1
ATOM 733 C C . ILE A 1 86 ? 20.528 -16.306 -23.985 1.00 87.06 86 ILE A C 1
ATOM 735 O O . ILE A 1 86 ? 20.142 -15.176 -23.690 1.00 87.06 86 ILE A O 1
ATOM 739 N N . LYS A 1 87 ? 21.695 -16.802 -23.553 1.00 86.12 87 LYS A N 1
ATOM 740 C CA . LYS A 1 87 ? 22.636 -16.080 -22.677 1.00 86.12 87 LYS A CA 1
ATOM 741 C C . LYS A 1 87 ? 23.180 -14.809 -23.345 1.00 86.12 87 LYS A C 1
ATOM 743 O O . LYS A 1 87 ? 23.230 -13.767 -22.702 1.00 86.12 87 LYS A O 1
ATOM 748 N N . GLU A 1 88 ? 23.505 -14.853 -24.635 1.00 89.62 88 GLU A N 1
ATOM 749 C CA . GLU A 1 88 ? 23.927 -13.687 -25.427 1.00 89.62 88 GLU A CA 1
ATOM 750 C C . GLU A 1 88 ? 22.812 -12.641 -25.541 1.00 89.62 88 GLU A C 1
ATOM 752 O O . GLU A 1 88 ? 23.036 -11.472 -25.234 1.00 89.62 88 GLU A O 1
ATOM 757 N N . LYS A 1 89 ? 21.584 -13.050 -25.894 1.00 85.44 89 LYS A N 1
ATOM 758 C CA . LYS A 1 89 ? 20.426 -12.138 -25.931 1.00 85.44 89 LYS A CA 1
ATOM 759 C C . LYS A 1 89 ? 20.117 -11.527 -24.564 1.00 85.44 89 LYS A C 1
ATOM 761 O O . LYS A 1 89 ? 19.760 -10.355 -24.498 1.00 85.44 89 LYS A O 1
ATOM 766 N N . GLN A 1 90 ? 20.253 -12.294 -23.482 1.00 82.44 90 GLN A N 1
ATOM 767 C CA . GLN A 1 90 ? 20.108 -11.783 -22.117 1.00 82.44 90 GLN A CA 1
ATOM 768 C C . GLN A 1 90 ? 21.212 -10.778 -21.774 1.00 82.44 90 GLN A C 1
ATOM 770 O O . GLN A 1 90 ? 20.904 -9.718 -21.242 1.00 82.44 90 GLN A O 1
ATOM 775 N N . LYS A 1 91 ? 22.469 -11.057 -22.139 1.00 85.19 91 LYS A N 1
ATOM 776 C CA . LYS A 1 91 ? 23.593 -10.139 -21.923 1.00 85.19 91 LYS A CA 1
ATOM 777 C C . LYS A 1 91 ? 23.405 -8.813 -22.670 1.00 85.19 91 LYS A C 1
ATOM 779 O O . LYS A 1 91 ? 23.550 -7.765 -22.053 1.00 85.19 91 LYS A O 1
ATOM 784 N N . ILE A 1 92 ? 23.004 -8.854 -23.944 1.00 84.56 92 ILE A N 1
ATOM 785 C CA . ILE A 1 92 ? 22.688 -7.649 -24.734 1.00 84.56 92 ILE A CA 1
ATOM 786 C C . ILE A 1 92 ? 21.534 -6.874 -24.079 1.00 84.56 92 ILE A C 1
ATOM 788 O O . ILE A 1 92 ? 21.656 -5.675 -23.845 1.00 84.56 92 ILE A O 1
ATOM 792 N N . LYS A 1 93 ? 20.452 -7.564 -23.682 1.00 80.50 93 LYS A N 1
ATOM 793 C CA . LYS A 1 93 ? 19.316 -6.962 -22.961 1.00 80.50 93 LYS A CA 1
ATOM 794 C C . LYS A 1 93 ? 19.757 -6.265 -21.664 1.00 80.50 93 LYS A C 1
ATOM 796 O O . LYS A 1 93 ? 19.267 -5.185 -21.348 1.00 80.50 93 LYS A O 1
ATOM 801 N N . GLU A 1 94 ? 20.674 -6.866 -20.910 1.00 79.94 94 GLU A N 1
ATOM 802 C CA . GLU A 1 94 ? 21.232 -6.285 -19.683 1.00 79.94 94 GLU A CA 1
ATOM 803 C C . GLU A 1 94 ? 22.156 -5.090 -19.956 1.00 79.94 94 GLU A C 1
ATOM 805 O O . GLU A 1 94 ? 22.151 -4.134 -19.184 1.00 79.94 94 GLU A O 1
ATOM 810 N N . GLU A 1 95 ? 22.936 -5.115 -21.037 1.00 82.19 95 GLU A N 1
ATOM 811 C CA . GLU A 1 95 ? 23.790 -3.998 -21.461 1.00 82.19 95 GLU A CA 1
ATOM 812 C C . GLU A 1 95 ? 22.954 -2.794 -21.933 1.00 82.19 95 GLU A C 1
ATOM 814 O O . GLU A 1 95 ? 23.211 -1.675 -21.488 1.00 82.19 95 GLU A O 1
ATOM 819 N N . GLU A 1 96 ? 21.879 -3.019 -22.697 1.00 80.75 96 GLU A N 1
ATOM 820 C CA . GLU A 1 96 ? 20.885 -1.990 -23.048 1.00 80.75 96 GLU A CA 1
ATOM 821 C C . GLU A 1 96 ? 20.229 -1.376 -21.798 1.00 80.75 96 GLU A C 1
ATOM 823 O O . GLU A 1 96 ? 20.153 -0.156 -21.653 1.00 80.75 96 GLU A O 1
ATOM 828 N N . GLN A 1 97 ? 19.774 -2.201 -20.846 1.00 80.56 97 GLN A N 1
ATOM 829 C CA . GLN A 1 97 ? 19.147 -1.712 -19.609 1.00 80.56 97 GLN A CA 1
ATOM 830 C C . GLN A 1 97 ? 20.118 -0.892 -18.745 1.00 80.56 97 GLN A C 1
ATOM 832 O O . GLN A 1 97 ? 19.727 0.136 -18.183 1.00 80.56 97 GLN A O 1
ATOM 837 N N . LYS A 1 98 ? 21.395 -1.296 -18.682 1.00 81.19 98 LYS A N 1
ATOM 838 C CA . LYS A 1 98 ? 22.464 -0.545 -18.002 1.00 81.19 98 LYS A CA 1
ATOM 839 C C . LYS A 1 98 ? 22.736 0.818 -18.626 1.00 81.19 98 LYS A C 1
ATOM 841 O O . LYS A 1 98 ? 23.365 1.636 -17.958 1.00 81.19 98 LYS A O 1
ATOM 846 N N . GLN A 1 99 ? 22.304 1.105 -19.857 1.00 82.69 99 GLN A N 1
ATOM 847 C CA . GLN A 1 99 ? 22.448 2.450 -20.418 1.00 82.69 99 GLN A CA 1
ATOM 848 C C . GLN A 1 99 ? 21.450 3.434 -19.782 1.00 82.69 99 GLN A C 1
ATOM 850 O O . GLN A 1 99 ? 21.835 4.572 -19.523 1.00 82.69 99 GLN A O 1
ATOM 855 N N . TRP A 1 100 ? 20.243 2.973 -19.430 1.00 80.00 100 TRP A N 1
ATOM 856 C CA . TRP A 1 100 ? 19.123 3.807 -18.968 1.00 80.00 100 TRP A CA 1
ATOM 857 C C . TRP A 1 100 ? 18.952 3.900 -17.447 1.00 80.00 100 TRP A C 1
ATOM 859 O O . TRP A 1 100 ? 18.579 4.961 -16.943 1.00 80.00 100 TRP A O 1
ATOM 869 N N . ILE A 1 101 ? 19.204 2.807 -16.721 1.00 84.31 101 ILE A N 1
ATOM 870 C CA . ILE A 1 101 ? 18.984 2.717 -15.269 1.00 84.31 101 ILE A CA 1
ATOM 871 C C . ILE A 1 101 ? 20.275 3.018 -14.497 1.00 84.31 101 ILE A C 1
ATOM 873 O O . ILE A 1 101 ? 21.374 2.647 -14.914 1.00 84.31 101 ILE A O 1
ATOM 877 N N . GLU A 1 102 ? 20.140 3.684 -13.352 1.00 80.50 102 GLU A N 1
ATOM 878 C CA . GLU A 1 102 ? 21.233 3.917 -12.411 1.00 80.50 102 GLU A CA 1
ATOM 879 C C . GLU A 1 102 ? 21.639 2.629 -11.671 1.00 80.50 102 GLU A C 1
ATOM 881 O O . GLU A 1 102 ? 20.825 1.943 -11.052 1.00 80.50 102 GLU A O 1
ATOM 886 N N . THR A 1 103 ? 22.928 2.290 -11.733 1.00 65.56 103 THR A N 1
ATOM 887 C CA . THR A 1 103 ? 23.479 1.000 -11.293 1.00 65.56 103 THR A CA 1
ATOM 888 C C . THR A 1 103 ? 24.035 1.012 -9.866 1.00 65.56 103 THR A C 1
ATOM 890 O O . THR A 1 103 ? 25.140 0.518 -9.641 1.00 65.56 103 THR A O 1
ATOM 893 N N . TYR A 1 104 ? 23.285 1.526 -8.887 1.00 52.62 104 TYR A N 1
ATOM 894 C CA . TYR A 1 104 ? 23.620 1.268 -7.481 1.00 52.62 104 TYR A CA 1
ATOM 895 C C . TYR A 1 104 ? 23.042 -0.093 -7.052 1.00 52.62 104 TYR A C 1
ATOM 897 O O . TYR A 1 104 ? 21.842 -0.249 -6.841 1.00 52.62 104 TYR A O 1
ATOM 905 N N . GLU A 1 105 ? 23.922 -1.098 -7.006 1.00 58.28 105 GLU A N 1
ATOM 906 C CA . GLU A 1 105 ? 23.690 -2.443 -6.452 1.00 58.28 105 GLU A CA 1
ATOM 907 C C . GLU A 1 105 ? 22.497 -3.237 -7.031 1.00 58.28 105 GLU A C 1
ATOM 909 O O . GLU A 1 105 ? 21.588 -3.667 -6.314 1.00 58.28 105 GLU A O 1
ATOM 914 N N . MET A 1 106 ? 22.563 -3.568 -8.332 1.00 59.00 106 MET A N 1
ATOM 915 C CA . MET A 1 106 ? 21.660 -4.546 -8.983 1.00 59.00 106 MET A CA 1
ATOM 916 C C . MET A 1 106 ? 21.622 -5.935 -8.309 1.00 59.00 106 MET A C 1
ATOM 918 O O . MET A 1 106 ? 20.738 -6.727 -8.609 1.00 59.00 106 MET A O 1
ATOM 922 N N . THR A 1 107 ? 22.549 -6.249 -7.402 1.00 65.12 107 THR A N 1
ATOM 923 C CA . THR A 1 107 ? 22.516 -7.455 -6.556 1.00 65.12 107 THR A CA 1
ATOM 924 C C . THR A 1 107 ? 21.348 -7.469 -5.567 1.00 65.12 107 THR A C 1
ATOM 926 O O . THR A 1 107 ? 20.924 -8.545 -5.152 1.00 65.12 107 THR A O 1
ATOM 929 N N . SER A 1 108 ? 20.823 -6.298 -5.190 1.00 75.94 108 SER A N 1
ATOM 930 C CA . SER A 1 108 ? 19.725 -6.149 -4.223 1.00 75.94 108 SER A CA 1
ATOM 931 C C . SER A 1 108 ? 18.342 -5.975 -4.864 1.00 75.94 108 SER A C 1
ATOM 933 O O . SER A 1 108 ? 17.330 -6.127 -4.177 1.00 75.94 108 SER A O 1
ATOM 935 N N . LYS A 1 109 ? 18.288 -5.676 -6.170 1.00 83.94 109 LYS A N 1
ATOM 936 C CA . LYS A 1 109 ? 17.065 -5.378 -6.929 1.00 83.94 109 LYS A CA 1
ATOM 937 C C . LYS A 1 109 ? 16.714 -6.501 -7.904 1.00 83.94 109 LYS A C 1
ATOM 939 O O . LYS A 1 109 ? 17.576 -7.239 -8.371 1.00 83.94 109 LYS A O 1
ATOM 944 N N . GLU A 1 110 ? 15.433 -6.628 -8.232 1.00 87.88 110 GLU A N 1
ATOM 945 C CA . GLU A 1 110 ? 14.981 -7.536 -9.288 1.00 87.88 110 GLU A CA 1
ATOM 946 C C . GLU A 1 110 ? 15.428 -7.013 -10.664 1.00 87.88 110 GLU A C 1
ATOM 948 O O . GLU A 1 110 ? 15.639 -5.812 -10.848 1.00 87.88 110 GLU A O 1
ATOM 953 N N . LYS A 1 111 ? 15.572 -7.892 -11.663 1.00 84.56 111 LYS A N 1
ATOM 954 C CA . LYS A 1 111 ? 15.906 -7.450 -13.027 1.00 84.56 111 LYS A CA 1
ATOM 955 C C . LYS A 1 111 ? 14.694 -6.761 -13.678 1.00 84.56 111 LYS A C 1
ATOM 957 O O . LYS A 1 111 ? 13.603 -7.330 -13.620 1.00 84.56 111 LYS A O 1
ATOM 962 N N . PRO A 1 112 ? 14.868 -5.611 -14.359 1.00 88.19 112 PRO A N 1
ATOM 963 C CA . PRO A 1 112 ? 13.804 -4.972 -15.129 1.00 88.19 112 PRO A CA 1
ATOM 964 C C . PRO A 1 112 ? 13.148 -5.937 -16.125 1.00 88.19 112 PRO A C 1
ATOM 966 O O . PRO A 1 112 ? 13.798 -6.494 -17.018 1.00 88.19 112 PRO A O 1
ATOM 969 N N . GLN A 1 113 ? 11.835 -6.118 -15.983 1.00 87.25 113 GLN A N 1
ATOM 970 C CA . GLN A 1 113 ? 11.038 -7.035 -16.803 1.00 87.25 113 GLN A CA 1
ATOM 971 C C . GLN A 1 113 ? 11.097 -6.643 -18.293 1.00 87.25 113 GLN A C 1
ATOM 973 O O . GLN A 1 113 ? 11.318 -7.492 -19.168 1.00 87.25 113 GLN A O 1
ATOM 978 N N . PHE A 1 114 ? 11.005 -5.341 -18.575 1.00 87.19 114 PHE A N 1
ATOM 979 C CA . PHE A 1 114 ? 10.931 -4.765 -19.918 1.00 87.19 114 PHE A CA 1
ATOM 980 C C . PHE A 1 114 ? 12.060 -3.753 -20.194 1.00 87.19 114 PHE A C 1
ATOM 982 O O . PHE A 1 114 ? 12.589 -3.139 -19.268 1.00 87.19 114 PHE A O 1
ATOM 989 N N . ASN A 1 115 ? 12.396 -3.561 -21.478 1.00 84.88 115 ASN A N 1
ATOM 990 C CA . ASN A 1 115 ? 13.435 -2.619 -21.943 1.00 84.88 115 ASN A CA 1
ATOM 991 C C . ASN A 1 115 ? 12.914 -1.208 -22.228 1.00 84.88 115 ASN A C 1
ATOM 993 O O . ASN A 1 115 ? 13.704 -0.292 -22.418 1.00 84.88 115 ASN A O 1
ATOM 997 N N . GLN A 1 116 ? 11.596 -1.039 -22.304 1.00 83.88 116 GLN A N 1
ATOM 998 C CA . GLN A 1 116 ? 10.973 0.275 -22.362 1.00 83.88 116 GLN A CA 1
ATOM 999 C C . GLN A 1 116 ? 10.571 0.687 -20.951 1.00 83.88 116 GLN A C 1
ATOM 1001 O O . GLN A 1 116 ? 10.187 -0.159 -20.141 1.00 83.88 116 GLN A O 1
ATOM 1006 N N . PHE A 1 117 ? 10.624 1.984 -20.670 1.00 88.50 117 PHE A N 1
ATOM 1007 C CA . PHE A 1 117 ? 10.356 2.522 -19.341 1.00 88.50 117 PHE A CA 1
ATOM 1008 C C . PHE A 1 117 ? 9.091 3.379 -19.330 1.00 88.50 117 PHE A C 1
ATOM 1010 O O . PHE A 1 117 ? 8.650 3.893 -20.366 1.00 88.50 117 PHE A O 1
ATOM 1017 N N . ILE A 1 118 ? 8.495 3.506 -18.150 1.00 86.19 118 ILE A N 1
ATOM 1018 C CA . ILE A 1 118 ? 7.451 4.481 -17.849 1.00 86.19 118 ILE A CA 1
ATOM 1019 C C . ILE A 1 118 ? 7.778 5.145 -16.514 1.00 86.19 118 ILE A C 1
ATOM 1021 O O . ILE A 1 118 ? 8.110 4.471 -15.543 1.00 86.19 118 ILE A O 1
ATOM 1025 N N . PHE A 1 119 ? 7.689 6.467 -16.478 1.00 87.69 119 PHE A N 1
ATOM 1026 C CA . PHE A 1 119 ? 7.847 7.276 -15.277 1.00 87.69 119 PHE A CA 1
ATOM 1027 C C . PHE A 1 119 ? 6.822 8.405 -15.306 1.00 87.69 119 PHE A C 1
ATOM 1029 O O . PHE A 1 119 ? 6.240 8.696 -16.353 1.00 87.69 119 PHE A O 1
ATOM 1036 N N . THR A 1 120 ? 6.616 9.050 -14.164 1.00 80.44 120 THR A N 1
ATOM 1037 C CA . THR A 1 120 ? 6.068 10.409 -14.136 1.00 80.44 120 THR A CA 1
ATOM 1038 C C . THR A 1 120 ? 7.169 11.357 -13.691 1.00 80.44 120 THR A C 1
ATOM 1040 O O . THR A 1 120 ? 8.041 10.956 -12.911 1.00 80.44 120 THR A O 1
ATOM 1043 N N . ASP A 1 121 ? 7.071 12.621 -14.093 1.00 72.81 121 ASP A N 1
ATOM 1044 C CA . ASP A 1 121 ? 7.790 13.711 -13.429 1.00 72.81 121 ASP A CA 1
ATOM 1045 C C . ASP A 1 121 ? 7.473 13.729 -11.914 1.00 72.81 121 ASP A C 1
ATOM 1047 O O . ASP A 1 121 ? 6.564 13.025 -11.447 1.00 72.81 121 ASP A O 1
ATOM 1051 N N . GLU A 1 122 ? 8.262 14.483 -11.144 1.00 72.62 122 GLU A N 1
ATOM 1052 C CA . GLU A 1 122 ? 8.123 14.587 -9.688 1.00 72.62 122 GLU A CA 1
ATOM 1053 C C . GLU A 1 122 ? 6.682 14.954 -9.307 1.00 72.62 122 GLU A C 1
ATOM 1055 O O . GLU A 1 122 ? 6.149 15.993 -9.697 1.00 72.62 122 GLU A O 1
ATOM 1060 N N . ILE A 1 123 ? 6.049 14.083 -8.525 1.00 69.81 123 ILE A N 1
ATOM 1061 C CA . ILE A 1 123 ? 4.795 14.394 -7.848 1.00 69.81 123 ILE A CA 1
ATOM 1062 C C . ILE A 1 123 ? 5.184 14.632 -6.398 1.00 69.81 123 ILE A C 1
ATOM 1064 O O . ILE A 1 123 ? 5.682 13.703 -5.766 1.00 69.81 123 ILE A O 1
ATOM 1068 N N . TYR A 1 124 ? 4.949 15.820 -5.838 1.00 68.69 124 TYR A N 1
ATOM 1069 C CA . TYR A 1 124 ? 5.092 15.990 -4.389 1.00 68.69 124 TYR A CA 1
ATOM 1070 C C . TYR A 1 124 ? 4.155 15.001 -3.691 1.00 68.69 124 TYR A C 1
ATOM 1072 O O . TYR A 1 124 ? 2.983 14.912 -4.044 1.00 68.69 124 TYR A O 1
ATOM 1080 N N . GLY A 1 125 ? 4.633 14.253 -2.702 1.00 70.62 125 GLY A N 1
ATOM 1081 C CA . GLY A 1 125 ? 3.809 13.309 -1.954 1.00 70.62 125 GLY A CA 1
ATOM 1082 C C . GLY A 1 125 ? 4.495 12.815 -0.689 1.00 70.62 125 GLY A C 1
ATOM 1083 O O . GLY A 1 125 ? 5.708 12.597 -0.678 1.00 70.62 125 GLY A O 1
ATOM 1084 N N . GLN A 1 126 ? 3.705 12.532 0.354 1.00 75.75 126 GLN A N 1
ATOM 1085 C CA . GLN A 1 126 ? 4.166 11.593 1.381 1.00 75.75 126 GLN A CA 1
ATOM 1086 C C . GLN A 1 126 ? 4.412 10.223 0.749 1.00 75.75 126 GLN A C 1
ATOM 1088 O O . GLN A 1 126 ? 3.857 9.902 -0.303 1.00 75.75 126 GLN A O 1
ATOM 1093 N N . ILE A 1 127 ? 5.215 9.398 1.414 1.00 76.44 127 ILE A N 1
ATOM 1094 C CA . ILE A 1 127 ? 5.593 8.061 0.945 1.00 76.44 127 ILE A CA 1
ATOM 1095 C C . ILE A 1 127 ? 4.395 7.190 0.540 1.00 76.44 127 ILE A C 1
ATOM 1097 O O . ILE A 1 127 ? 4.455 6.528 -0.487 1.00 76.44 127 ILE A O 1
ATOM 1101 N N . VAL A 1 128 ? 3.259 7.304 1.232 1.00 74.69 128 VAL A N 1
ATOM 1102 C CA . VAL A 1 128 ? 1.991 6.626 0.895 1.00 74.69 128 VAL A CA 1
ATOM 1103 C C . VAL A 1 128 ? 1.446 7.031 -0.490 1.00 74.69 128 VAL A C 1
ATOM 1105 O O . VAL A 1 128 ? 0.953 6.197 -1.250 1.00 74.69 128 VAL A O 1
ATOM 1108 N N . ASN A 1 129 ? 1.594 8.301 -0.876 1.00 77.81 129 ASN A N 1
ATOM 1109 C CA . ASN A 1 129 ? 1.208 8.782 -2.206 1.00 77.81 129 ASN A CA 1
ATOM 1110 C C . ASN A 1 129 ? 2.220 8.338 -3.270 1.00 77.81 129 ASN A C 1
ATOM 1112 O O . ASN A 1 129 ? 1.826 7.998 -4.384 1.00 77.81 129 ASN A O 1
ATOM 1116 N N . GLN A 1 130 ? 3.512 8.274 -2.930 1.00 82.25 130 GLN A N 1
ATOM 1117 C CA . GLN A 1 130 ? 4.507 7.696 -3.836 1.00 82.25 130 GLN A CA 1
ATOM 1118 C C . GLN A 1 130 ? 4.317 6.186 -4.019 1.00 82.25 130 GLN A C 1
ATOM 1120 O O . GLN A 1 130 ? 4.562 5.667 -5.105 1.00 82.25 130 GLN A O 1
ATOM 1125 N N . MET A 1 131 ? 3.813 5.480 -3.002 1.00 83.81 131 MET A N 1
ATOM 1126 C CA . MET A 1 131 ? 3.410 4.082 -3.128 1.00 83.81 131 MET A CA 1
ATOM 1127 C C . MET A 1 131 ? 2.239 3.928 -4.102 1.00 83.81 131 MET A C 1
ATOM 1129 O O . MET A 1 131 ? 2.295 3.065 -4.975 1.00 83.81 131 MET A O 1
ATOM 1133 N N . PHE A 1 132 ? 1.240 4.819 -4.049 1.00 82.00 132 PHE A N 1
ATOM 1134 C CA . PHE A 1 132 ? 0.190 4.901 -5.075 1.00 82.00 132 PHE A CA 1
ATOM 1135 C C . PHE A 1 132 ? 0.740 5.196 -6.472 1.00 82.00 132 PHE A C 1
ATOM 1137 O O . PHE A 1 132 ? 0.365 4.523 -7.433 1.00 82.00 132 PHE A O 1
ATOM 1144 N N . ARG A 1 133 ? 1.641 6.176 -6.597 1.00 84.12 133 ARG A N 1
ATOM 1145 C CA . ARG A 1 133 ? 2.301 6.540 -7.860 1.00 84.12 133 ARG A CA 1
ATOM 1146 C C . ARG A 1 133 ? 3.066 5.356 -8.444 1.00 84.12 133 ARG A C 1
ATOM 1148 O O . ARG A 1 133 ? 2.889 5.053 -9.618 1.00 84.12 133 ARG A O 1
ATOM 1155 N N . PHE A 1 134 ? 3.853 4.652 -7.632 1.00 87.81 134 PHE A N 1
ATOM 1156 C CA . PHE A 1 134 ? 4.565 3.450 -8.053 1.00 87.81 134 PHE A CA 1
ATOM 1157 C C . PHE A 1 134 ? 3.611 2.320 -8.439 1.00 87.81 134 PHE A C 1
ATOM 1159 O O . PHE A 1 134 ? 3.799 1.717 -9.486 1.00 87.81 134 PHE A O 1
ATOM 1166 N N . ALA A 1 135 ? 2.580 2.036 -7.637 1.00 84.69 135 ALA A N 1
ATOM 1167 C CA . ALA A 1 135 ? 1.611 0.983 -7.941 1.00 84.69 135 ALA A CA 1
ATOM 1168 C C . ALA A 1 135 ? 0.867 1.267 -9.257 1.00 84.69 135 ALA A C 1
ATOM 1170 O O . ALA A 1 135 ? 0.708 0.372 -10.086 1.00 84.69 135 ALA A O 1
ATOM 1171 N N . SER A 1 136 ? 0.509 2.533 -9.493 1.00 80.00 136 SER A N 1
ATOM 1172 C CA . SER A 1 136 ? -0.082 3.003 -10.751 1.00 80.00 136 SER A CA 1
ATOM 1173 C C . SER A 1 136 ? 0.898 2.858 -11.919 1.00 80.00 136 SER A C 1
ATOM 1175 O O . SER A 1 136 ? 0.551 2.276 -12.943 1.00 80.00 136 SER A O 1
ATOM 1177 N N . LEU A 1 137 ? 2.146 3.319 -11.761 1.00 83.25 137 LEU A N 1
ATOM 1178 C CA . LEU A 1 137 ? 3.213 3.148 -12.754 1.00 83.25 137 LEU A CA 1
ATOM 1179 C C . LEU A 1 137 ? 3.497 1.671 -13.049 1.00 83.25 137 LEU A C 1
ATOM 1181 O O . LEU A 1 137 ? 3.746 1.325 -14.200 1.00 83.25 137 LEU A O 1
ATOM 1185 N N . TYR A 1 138 ? 3.443 0.797 -12.044 1.00 86.75 138 TYR A N 1
ATOM 1186 C CA . TYR A 1 138 ? 3.634 -0.642 -12.188 1.00 86.75 138 TYR A CA 1
ATOM 1187 C C . TYR A 1 138 ? 2.477 -1.272 -12.964 1.00 86.75 138 TYR A C 1
ATOM 1189 O O . TYR A 1 138 ? 2.728 -2.020 -13.906 1.00 86.75 138 TYR A O 1
ATOM 1197 N N . ALA A 1 139 ? 1.227 -0.920 -12.647 1.00 75.31 139 ALA A N 1
ATOM 1198 C CA . ALA A 1 139 ? 0.048 -1.375 -13.383 1.00 75.31 139 ALA A CA 1
ATOM 1199 C C . ALA A 1 139 ? 0.072 -0.913 -14.852 1.00 75.31 139 ALA A C 1
ATOM 1201 O O . ALA A 1 139 ? -0.007 -1.746 -15.757 1.00 75.31 139 ALA A O 1
ATOM 1202 N N . PHE A 1 140 ? 0.286 0.385 -15.108 1.00 74.75 140 PHE A N 1
ATOM 1203 C CA . PHE A 1 140 ? 0.483 0.907 -16.467 1.00 74.75 140 PHE A CA 1
ATOM 1204 C C . PHE A 1 140 ? 1.684 0.255 -17.160 1.00 74.75 140 PHE A C 1
ATOM 1206 O O . PHE A 1 140 ? 1.624 -0.040 -18.351 1.00 74.75 140 PHE A O 1
ATOM 1213 N N . GLY A 1 141 ? 2.756 -0.016 -16.416 1.00 83.06 141 GLY A N 1
ATOM 1214 C CA . GLY A 1 141 ? 3.926 -0.746 -16.879 1.00 83.06 141 GLY A CA 1
ATOM 1215 C C . GLY A 1 141 ? 3.571 -2.131 -17.411 1.00 83.06 141 GLY A C 1
ATOM 1216 O O . GLY A 1 141 ? 3.868 -2.431 -18.565 1.00 83.06 141 GLY A O 1
ATOM 1217 N N . GLN A 1 142 ? 2.853 -2.948 -16.635 1.00 84.06 142 GLN A N 1
ATOM 1218 C CA . GLN A 1 142 ? 2.388 -4.262 -17.097 1.00 84.06 142 GLN A CA 1
ATOM 1219 C C . GLN A 1 142 ? 1.483 -4.145 -18.335 1.00 84.06 142 GLN A C 1
ATOM 1221 O O . GLN A 1 142 ? 1.688 -4.867 -19.308 1.00 84.06 142 GLN A O 1
ATOM 1226 N N . MET A 1 143 ? 0.534 -3.199 -18.347 1.00 73.62 143 MET A N 1
ATOM 1227 C CA . MET A 1 143 ? -0.380 -2.989 -19.482 1.00 73.62 143 MET A CA 1
ATOM 1228 C C . MET A 1 143 ? 0.334 -2.550 -20.772 1.00 73.62 143 MET A C 1
ATOM 1230 O O . MET A 1 143 ? -0.108 -2.890 -21.868 1.00 73.62 143 MET A O 1
ATOM 1234 N N . LEU A 1 144 ? 1.426 -1.790 -20.655 1.00 77.06 144 LEU A N 1
ATOM 1235 C CA . LEU A 1 144 ? 2.167 -1.211 -21.782 1.00 77.06 144 LEU A CA 1
ATOM 1236 C C . LEU A 1 144 ? 3.460 -1.970 -22.125 1.00 77.06 144 LEU A C 1
ATOM 1238 O O . LEU A 1 144 ? 4.192 -1.532 -23.012 1.00 77.06 144 LEU A O 1
ATOM 1242 N N . ASN A 1 145 ? 3.754 -3.081 -21.440 1.00 86.19 145 ASN A N 1
ATOM 1243 C CA . ASN A 1 145 ? 5.039 -3.791 -21.488 1.00 86.19 145 ASN A CA 1
ATOM 1244 C C . ASN A 1 145 ? 6.245 -2.866 -21.208 1.00 86.19 145 ASN A C 1
ATOM 1246 O O . ASN A 1 145 ? 7.225 -2.830 -21.958 1.00 86.19 145 ASN A O 1
ATOM 1250 N N . ARG A 1 146 ? 6.154 -2.090 -20.122 1.00 87.25 146 ARG A N 1
ATOM 1251 C CA . ARG A 1 146 ? 7.143 -1.108 -19.657 1.00 87.25 146 ARG A CA 1
ATOM 1252 C C . ARG A 1 146 ? 7.529 -1.341 -18.201 1.00 87.25 146 ARG A C 1
ATOM 1254 O O . ARG A 1 146 ? 6.695 -1.684 -17.371 1.00 87.25 146 ARG A O 1
ATOM 1261 N N . THR A 1 147 ? 8.796 -1.124 -17.872 1.00 91.06 147 THR A N 1
ATOM 1262 C CA . THR A 1 147 ? 9.273 -1.146 -16.485 1.00 91.06 147 THR A CA 1
ATOM 1263 C C . THR A 1 147 ? 8.973 0.214 -15.837 1.00 91.06 147 THR A C 1
ATOM 1265 O O . THR A 1 147 ? 9.334 1.237 -16.428 1.00 91.06 147 THR A O 1
ATOM 1268 N N . PRO A 1 148 ? 8.337 0.267 -14.651 1.00 91.62 148 PRO A N 1
ATOM 1269 C CA . PRO A 1 148 ? 8.152 1.513 -13.916 1.00 91.62 148 PRO A CA 1
ATOM 1270 C C . PRO A 1 148 ? 9.481 2.000 -13.343 1.00 91.62 148 PRO A C 1
ATOM 1272 O O . PRO A 1 148 ? 10.225 1.231 -12.738 1.00 91.62 148 PRO A O 1
ATOM 1275 N N . VAL A 1 149 ? 9.773 3.281 -13.518 1.00 91.62 149 VAL A N 1
ATOM 1276 C CA . VAL A 1 149 ? 10.995 3.923 -13.025 1.00 91.62 149 VAL A CA 1
ATOM 1277 C C . VAL A 1 149 ? 10.668 5.317 -12.491 1.00 91.62 149 VAL A C 1
ATOM 1279 O O . VAL A 1 149 ? 9.621 5.883 -12.804 1.00 91.62 149 VAL A O 1
ATOM 1282 N N . PHE A 1 150 ? 11.577 5.884 -11.707 1.00 90.81 150 PHE A N 1
ATOM 1283 C CA . PHE A 1 150 ? 11.537 7.277 -11.276 1.00 90.81 150 PHE A CA 1
ATOM 1284 C C . PHE A 1 150 ? 12.577 8.112 -12.023 1.00 90.81 150 PHE A C 1
ATOM 1286 O O . PHE A 1 150 ? 13.597 7.593 -12.488 1.00 90.81 150 PHE A O 1
ATOM 1293 N N . SER A 1 151 ? 12.322 9.417 -12.134 1.00 88.25 151 SER A N 1
ATOM 1294 C CA . SER A 1 151 ? 13.320 10.368 -12.630 1.00 88.25 151 SER A CA 1
ATOM 1295 C C . SER A 1 151 ? 14.563 10.336 -11.742 1.00 88.25 151 SER A C 1
ATOM 1297 O O . SER A 1 151 ? 14.447 10.180 -10.527 1.00 88.25 151 SER A O 1
ATOM 1299 N N . HIS A 1 152 ? 15.750 10.536 -12.322 1.00 86.81 152 HIS A N 1
ATOM 1300 C CA . HIS A 1 152 ? 16.976 10.671 -11.533 1.00 86.81 152 HIS A CA 1
ATOM 1301 C C . HIS A 1 152 ? 16.851 11.774 -10.471 1.00 86.81 152 HIS A C 1
ATOM 1303 O O . HIS A 1 152 ? 17.377 11.637 -9.369 1.00 86.81 152 HIS A O 1
ATOM 1309 N N . ASN A 1 153 ? 16.146 12.853 -10.811 1.00 85.81 153 ASN A N 1
ATOM 1310 C CA . ASN A 1 153 ? 16.047 14.066 -10.005 1.00 85.81 153 ASN A CA 1
ATOM 1311 C C . ASN A 1 153 ? 14.882 14.019 -8.999 1.00 85.81 153 ASN A C 1
ATOM 1313 O O . ASN A 1 153 ? 14.534 15.045 -8.430 1.00 85.81 153 ASN A O 1
ATOM 1317 N N . ASP A 1 154 ? 14.257 12.855 -8.793 1.00 86.81 154 ASP A N 1
ATOM 1318 C CA . ASP A 1 154 ? 13.157 12.683 -7.841 1.00 86.81 154 ASP A CA 1
ATOM 1319 C C . ASP A 1 154 ? 13.697 12.571 -6.405 1.00 86.81 154 ASP A C 1
ATOM 1321 O O . ASP A 1 154 ? 13.914 11.476 -5.879 1.00 86.81 154 ASP A O 1
ATOM 1325 N N . ILE A 1 155 ? 13.982 13.729 -5.799 1.00 85.25 155 ILE A N 1
ATOM 1326 C CA . ILE A 1 155 ? 14.620 13.840 -4.477 1.00 85.25 155 ILE A CA 1
ATOM 1327 C C . ILE A 1 155 ? 13.797 13.088 -3.423 1.00 85.25 155 ILE A C 1
ATOM 1329 O O . ILE A 1 155 ? 14.341 12.259 -2.696 1.00 85.25 155 ILE A O 1
ATOM 1333 N N . LEU A 1 156 ? 12.473 13.287 -3.415 1.00 84.31 156 LEU A N 1
ATOM 1334 C CA . LEU A 1 156 ? 11.564 12.621 -2.478 1.00 84.31 156 LEU A CA 1
ATOM 1335 C C . LEU A 1 156 ? 11.664 11.092 -2.561 1.00 84.31 156 LEU A C 1
ATOM 1337 O O . LEU A 1 156 ? 11.732 10.422 -1.531 1.00 84.31 156 LEU A O 1
ATOM 1341 N N . MET A 1 157 ? 11.702 10.517 -3.766 1.00 86.38 157 MET A N 1
ATOM 1342 C CA . MET A 1 157 ? 11.846 9.068 -3.908 1.00 86.38 157 MET A CA 1
ATOM 1343 C C . MET A 1 157 ? 13.227 8.541 -3.528 1.00 86.38 157 MET A C 1
ATOM 1345 O O . MET A 1 157 ? 13.311 7.403 -3.062 1.00 86.38 157 MET A O 1
ATOM 1349 N N . ARG A 1 158 ? 14.294 9.333 -3.678 1.00 86.56 158 ARG A N 1
ATOM 1350 C CA . ARG A 1 158 ? 15.631 8.961 -3.183 1.00 86.56 158 ARG A CA 1
ATOM 1351 C C . ARG A 1 158 ? 15.690 8.945 -1.662 1.00 86.56 158 ARG A C 1
ATOM 1353 O O . ARG A 1 158 ? 16.160 7.962 -1.094 1.00 86.56 158 ARG A O 1
ATOM 1360 N N . ASP A 1 159 ? 15.122 9.953 -1.006 1.00 86.62 159 ASP A N 1
ATOM 1361 C CA . ASP A 1 159 ? 15.011 10.002 0.458 1.00 86.62 159 ASP A CA 1
ATOM 1362 C C . ASP A 1 159 ? 14.203 8.812 1.013 1.00 86.62 159 ASP A C 1
ATOM 1364 O O . ASP A 1 159 ? 14.430 8.336 2.131 1.00 86.62 159 ASP A O 1
ATOM 1368 N N . TYR A 1 160 ? 13.266 8.291 0.214 1.00 86.31 160 TYR A N 1
ATOM 1369 C CA . TYR A 1 160 ? 12.479 7.099 0.535 1.00 86.31 160 TYR A CA 1
ATOM 1370 C C . TYR A 1 160 ? 13.182 5.789 0.201 1.00 86.31 160 TYR A C 1
ATOM 1372 O O . TYR A 1 160 ? 12.841 4.764 0.790 1.00 86.31 160 TYR A O 1
ATOM 1380 N N . GLU A 1 161 ? 14.156 5.783 -0.709 1.00 86.19 161 GLU A N 1
ATOM 1381 C CA . GLU A 1 161 ? 14.776 4.563 -1.219 1.00 86.19 161 GLU A CA 1
ATOM 1382 C C . GLU A 1 161 ? 15.401 3.732 -0.089 1.00 86.19 161 GLU A C 1
ATOM 1384 O O . GLU A 1 161 ? 15.100 2.543 0.057 1.00 86.19 161 GLU A O 1
ATOM 1389 N N . ALA A 1 162 ? 16.203 4.375 0.764 1.00 83.81 162 ALA A N 1
ATOM 1390 C CA . ALA A 1 162 ? 16.849 3.729 1.905 1.00 83.81 162 ALA A CA 1
ATOM 1391 C C . ALA A 1 162 ? 15.837 3.122 2.895 1.00 83.81 162 ALA A C 1
ATOM 1393 O O . ALA A 1 162 ? 16.090 2.062 3.468 1.00 83.81 162 ALA A O 1
ATOM 1394 N N . LYS A 1 163 ? 14.673 3.761 3.056 1.00 81.50 163 LYS A N 1
ATOM 1395 C CA . LYS A 1 163 ? 13.634 3.374 4.022 1.00 81.50 163 LYS A CA 1
ATOM 1396 C C . LYS A 1 163 ? 12.741 2.271 3.485 1.00 81.50 163 LYS A C 1
ATOM 1398 O O . LYS A 1 163 ? 12.492 1.294 4.184 1.00 81.50 163 LYS A O 1
ATOM 1403 N N . LEU A 1 164 ? 12.351 2.358 2.214 1.00 83.69 164 LEU A N 1
ATOM 1404 C CA . LEU A 1 164 ? 11.657 1.285 1.507 1.00 83.69 164 LEU A CA 1
ATOM 1405 C C . LEU A 1 164 ? 12.519 0.017 1.458 1.00 83.69 164 LEU A C 1
ATOM 1407 O O . LEU A 1 164 ? 11.982 -1.073 1.630 1.00 83.69 164 LEU A O 1
ATOM 1411 N N . ARG A 1 165 ? 13.847 0.139 1.308 1.00 87.38 165 ARG A N 1
ATOM 1412 C CA . ARG A 1 165 ? 14.780 -1.001 1.375 1.00 87.38 165 ARG A CA 1
ATOM 1413 C C . ARG A 1 165 ? 14.699 -1.766 2.698 1.00 87.38 165 ARG A C 1
ATOM 1415 O O . ARG A 1 165 ? 14.794 -2.989 2.679 1.00 87.38 165 ARG A O 1
ATOM 1422 N N . VAL A 1 166 ? 14.518 -1.068 3.821 1.00 83.44 166 VAL A N 1
ATOM 1423 C CA . VAL A 1 166 ? 14.423 -1.676 5.160 1.00 83.44 166 VAL A CA 1
ATOM 1424 C C . VAL A 1 166 ? 12.997 -2.144 5.466 1.00 83.44 166 VAL A C 1
ATOM 1426 O O . VAL A 1 166 ? 12.793 -3.286 5.869 1.00 83.44 166 VAL A O 1
ATOM 1429 N N . GLN A 1 167 ? 12.003 -1.277 5.267 1.00 79.44 167 GLN A N 1
ATOM 1430 C CA . GLN A 1 167 ? 10.636 -1.472 5.763 1.00 79.44 167 GLN A CA 1
ATOM 1431 C C . GLN A 1 167 ? 9.736 -2.242 4.782 1.00 79.44 167 GLN A C 1
ATOM 1433 O O . GLN A 1 167 ? 8.846 -2.977 5.210 1.00 79.44 167 GLN A O 1
ATOM 1438 N N . LEU A 1 168 ? 9.972 -2.108 3.471 1.00 83.44 168 LEU A N 1
ATOM 1439 C CA . LEU A 1 168 ? 9.207 -2.758 2.398 1.00 83.44 168 LEU A CA 1
ATOM 1440 C C . LEU A 1 168 ? 10.152 -3.364 1.329 1.00 83.44 168 LEU A C 1
ATOM 1442 O O . LEU A 1 168 ? 10.050 -3.030 0.145 1.00 83.44 168 LEU A O 1
ATOM 1446 N N . PRO A 1 169 ? 11.072 -4.283 1.693 1.00 85.62 169 PRO A N 1
ATOM 1447 C CA . PRO A 1 169 ? 12.148 -4.750 0.808 1.00 85.62 169 PRO A CA 1
ATOM 1448 C C . PRO A 1 169 ? 11.655 -5.360 -0.515 1.00 85.62 169 PRO A C 1
ATOM 1450 O O . PRO A 1 169 ? 12.303 -5.213 -1.549 1.00 85.62 169 PRO A O 1
ATOM 1453 N N . ASN A 1 170 ? 10.491 -6.019 -0.516 1.00 84.12 170 ASN A N 1
ATOM 1454 C CA . ASN A 1 170 ? 9.890 -6.594 -1.729 1.00 84.12 170 ASN A CA 1
ATOM 1455 C C . ASN A 1 170 ? 9.304 -5.539 -2.682 1.00 84.12 170 ASN A C 1
ATOM 1457 O O . ASN A 1 170 ? 9.195 -5.785 -3.880 1.00 84.12 170 ASN A O 1
ATOM 1461 N N . PHE A 1 171 ? 8.951 -4.366 -2.158 1.00 84.00 171 PHE A N 1
ATOM 1462 C CA . PHE A 1 171 ? 8.545 -3.204 -2.942 1.00 84.00 171 PHE A CA 1
ATOM 1463 C C . PHE A 1 171 ? 9.789 -2.493 -3.497 1.00 84.00 171 PHE A C 1
ATOM 1465 O O . PHE A 1 171 ? 9.903 -2.293 -4.704 1.00 84.00 171 PHE A O 1
ATOM 1472 N N . TYR A 1 172 ? 10.778 -2.230 -2.632 1.00 88.06 172 TYR A N 1
ATOM 1473 C CA . TYR A 1 172 ? 12.070 -1.632 -2.989 1.00 88.06 172 TYR A CA 1
ATOM 1474 C C . TYR A 1 172 ? 12.793 -2.347 -4.139 1.00 88.06 172 TYR A C 1
ATOM 1476 O O . TYR A 1 172 ? 13.302 -1.687 -5.044 1.00 88.06 172 TYR A O 1
ATOM 1484 N N . LYS A 1 173 ? 12.788 -3.688 -4.155 1.00 90.31 173 LYS A N 1
ATOM 1485 C CA . LYS A 1 173 ? 13.393 -4.508 -5.223 1.00 90.31 173 LYS A CA 1
ATOM 1486 C C . LYS A 1 173 ? 12.960 -4.131 -6.642 1.00 90.31 173 LYS A C 1
ATOM 1488 O O . LYS A 1 173 ? 13.692 -4.432 -7.581 1.00 90.31 173 LYS A O 1
ATOM 1493 N N . LYS A 1 174 ? 11.788 -3.509 -6.796 1.00 89.69 174 LYS A N 1
ATOM 1494 C CA . LYS A 1 174 ? 11.172 -3.140 -8.078 1.00 89.69 174 LYS A CA 1
ATOM 1495 C C . LYS A 1 174 ? 11.268 -1.636 -8.380 1.00 89.69 174 LYS A C 1
ATOM 1497 O O . LYS A 1 174 ? 10.704 -1.186 -9.373 1.00 89.69 174 LYS A O 1
ATOM 1502 N N . ILE A 1 175 ? 11.962 -0.863 -7.539 1.00 88.06 175 ILE A N 1
ATOM 1503 C CA . ILE A 1 175 ? 12.182 0.578 -7.710 1.00 88.06 175 ILE A CA 1
ATOM 1504 C C . ILE A 1 175 ? 13.485 0.814 -8.471 1.00 88.06 175 ILE A C 1
ATOM 1506 O O . ILE A 1 175 ? 14.575 0.491 -7.990 1.00 88.06 175 ILE A O 1
ATOM 1510 N N . TYR A 1 176 ? 13.384 1.455 -9.630 1.00 90.50 176 TYR A N 1
ATOM 1511 C CA . TYR A 1 176 ? 14.526 1.844 -10.453 1.00 90.50 176 TYR A CA 1
ATOM 1512 C C . TYR A 1 176 ? 14.530 3.355 -10.672 1.00 90.50 176 TYR A C 1
ATOM 1514 O O . TYR A 1 176 ? 13.468 3.964 -10.803 1.00 90.50 176 TYR A O 1
ATOM 1522 N N . PHE A 1 177 ? 15.722 3.937 -10.770 1.00 90.19 177 PHE A N 1
ATOM 1523 C CA . PHE A 1 177 ? 15.917 5.335 -11.139 1.00 90.19 177 PHE A CA 1
ATOM 1524 C C . PHE A 1 177 ? 16.557 5.415 -12.521 1.00 90.19 177 PHE A C 1
ATOM 1526 O O . PHE A 1 177 ? 17.415 4.602 -12.877 1.00 90.19 177 PHE A O 1
ATOM 1533 N N . LEU A 1 178 ? 16.127 6.403 -13.297 1.00 88.38 178 LEU A N 1
ATOM 1534 C CA . LEU A 1 178 ? 16.773 6.797 -14.541 1.00 88.38 178 LEU A CA 1
ATOM 1535 C C . LEU A 1 178 ? 18.145 7.440 -14.266 1.00 88.38 178 LEU A C 1
ATOM 1537 O O . LEU A 1 178 ? 18.440 7.877 -13.151 1.00 88.38 178 LEU A O 1
ATOM 1541 N N . LYS A 1 179 ? 18.997 7.518 -15.291 1.00 87.00 179 LYS A N 1
ATOM 1542 C CA . LYS A 1 179 ? 20.245 8.298 -15.232 1.00 87.00 179 LYS A CA 1
ATOM 1543 C C . LYS A 1 179 ? 20.009 9.799 -15.440 1.00 87.00 179 LYS A C 1
ATOM 1545 O O . LYS A 1 179 ? 19.014 10.199 -16.033 1.00 87.00 179 LYS A O 1
ATOM 1550 N N . ILE A 1 180 ? 20.981 10.606 -15.001 1.00 75.56 180 ILE A N 1
ATOM 1551 C CA . ILE A 1 180 ? 20.974 12.085 -15.046 1.00 75.56 180 ILE A CA 1
ATOM 1552 C C . ILE A 1 180 ? 20.743 12.632 -16.470 1.00 75.56 180 ILE A C 1
ATOM 1554 O O . ILE A 1 180 ? 20.045 13.626 -16.639 1.00 75.56 180 ILE A O 1
ATOM 1558 N N . ASN A 1 181 ? 21.304 11.972 -17.491 1.00 78.12 181 ASN A N 1
ATOM 1559 C CA . ASN A 1 181 ? 21.405 12.493 -18.860 1.00 78.12 181 ASN A CA 1
ATOM 1560 C C . ASN A 1 181 ? 20.664 11.606 -19.876 1.00 78.12 181 ASN A C 1
ATOM 1562 O O . ASN A 1 181 ? 21.294 10.897 -20.658 1.00 78.12 181 ASN A O 1
ATOM 1566 N N . ILE A 1 182 ? 19.331 11.625 -19.851 1.00 79.75 182 ILE A N 1
ATOM 1567 C CA . ILE A 1 182 ? 18.499 11.013 -20.900 1.00 79.75 182 ILE A CA 1
ATOM 1568 C C . ILE A 1 182 ? 18.162 12.070 -21.950 1.00 79.75 182 ILE A C 1
ATOM 1570 O O . ILE A 1 182 ? 17.745 13.177 -21.598 1.00 79.75 182 ILE A O 1
ATOM 1574 N N . ASP A 1 183 ? 18.339 11.729 -23.230 1.00 82.38 183 ASP A N 1
ATOM 1575 C CA . ASP A 1 183 ? 17.956 12.604 -24.337 1.00 82.38 183 ASP A CA 1
ATOM 1576 C C . ASP A 1 183 ? 16.434 12.839 -24.308 1.00 82.38 183 ASP A C 1
ATOM 1578 O O . ASP A 1 183 ? 15.637 11.904 -24.212 1.00 82.38 183 ASP A O 1
ATOM 1582 N N . GLN A 1 184 ? 16.017 14.104 -24.389 1.00 82.00 184 GLN A N 1
ATOM 1583 C CA . GLN A 1 184 ? 14.601 14.469 -24.444 1.00 82.00 184 GLN A CA 1
ATOM 1584 C C . GLN A 1 184 ? 13.902 13.879 -25.681 1.00 82.00 184 GLN A C 1
ATOM 1586 O O . GLN A 1 184 ? 12.700 13.630 -25.619 1.00 82.00 184 GLN A O 1
ATOM 1591 N N . ASN A 1 185 ? 14.635 13.600 -26.765 1.00 83.94 185 ASN A N 1
ATOM 1592 C CA . ASN A 1 185 ? 14.109 12.945 -27.967 1.00 83.94 185 ASN A CA 1
ATOM 1593 C C . ASN A 1 185 ? 13.604 11.513 -27.704 1.00 83.94 185 ASN A C 1
ATOM 1595 O O . ASN A 1 185 ? 12.667 11.065 -28.365 1.00 83.94 185 ASN A O 1
ATOM 1599 N N . ASP A 1 186 ? 14.164 10.820 -26.707 1.00 80.38 186 ASP A N 1
ATOM 1600 C CA . ASP A 1 186 ? 13.731 9.476 -26.301 1.00 80.38 186 ASP A CA 1
ATOM 1601 C C . ASP A 1 186 ? 12.520 9.503 -25.340 1.00 80.38 186 ASP A C 1
ATOM 1603 O O . ASP A 1 186 ? 11.924 8.463 -25.035 1.00 80.38 186 ASP A O 1
ATOM 1607 N N . ILE A 1 187 ? 12.112 10.687 -24.861 1.00 81.06 187 ILE A N 1
ATOM 1608 C CA . ILE A 1 187 ? 11.045 10.859 -23.865 1.00 81.06 187 ILE A CA 1
ATOM 1609 C C . ILE A 1 187 ? 9.736 11.303 -24.529 1.00 81.06 187 ILE A C 1
ATOM 1611 O O . ILE A 1 187 ? 9.500 12.480 -24.803 1.00 81.06 187 ILE A O 1
ATOM 1615 N N . LYS A 1 188 ? 8.786 10.370 -24.660 1.00 80.62 188 LYS A N 1
ATOM 1616 C CA . LYS A 1 188 ? 7.391 10.706 -24.985 1.00 80.62 188 LYS A CA 1
ATOM 1617 C C . LYS A 1 188 ? 6.608 11.076 -23.719 1.00 80.62 188 LYS A C 1
ATOM 1619 O O . LYS A 1 188 ? 6.160 10.191 -22.992 1.00 80.62 188 LYS A O 1
ATOM 1624 N N . ARG A 1 189 ? 6.407 12.375 -23.478 1.00 71.50 189 ARG A N 1
ATOM 1625 C CA . ARG A 1 189 ? 5.600 12.887 -22.353 1.00 71.50 189 ARG A CA 1
ATOM 1626 C C . ARG A 1 189 ? 4.093 12.716 -22.597 1.00 71.50 189 ARG A C 1
ATOM 1628 O O . ARG A 1 189 ? 3.618 12.888 -23.718 1.00 71.50 189 ARG A O 1
ATOM 1635 N N . VAL A 1 190 ? 3.350 12.401 -21.533 1.00 61.22 190 VAL A N 1
ATOM 1636 C CA . VAL A 1 190 ? 1.878 12.327 -21.492 1.00 61.22 190 VAL A CA 1
ATOM 1637 C C . VAL A 1 190 ? 1.419 12.858 -20.130 1.00 61.22 190 VAL A C 1
ATOM 1639 O O . VAL A 1 190 ? 1.907 12.400 -19.101 1.00 61.22 190 VAL A O 1
ATOM 1642 N N . GLU A 1 191 ? 0.509 13.830 -20.114 1.00 51.53 191 GLU A N 1
ATOM 1643 C CA . GLU A 1 191 ? -0.011 14.445 -18.884 1.00 51.53 191 GLU A CA 1
ATOM 1644 C C . GLU A 1 191 ? -1.178 13.619 -18.312 1.00 51.53 191 GLU A C 1
ATOM 1646 O O . GLU A 1 191 ? -2.072 13.225 -19.061 1.00 51.53 191 GLU A O 1
ATOM 1651 N N . LEU A 1 192 ? -1.170 13.341 -16.998 1.00 44.78 192 LEU A N 1
ATOM 1652 C CA . LEU A 1 192 ? -2.167 12.470 -16.344 1.00 44.78 192 LEU A CA 1
ATOM 1653 C C . LEU A 1 192 ? -2.848 13.094 -15.102 1.00 44.78 192 LEU A C 1
ATOM 1655 O O . LEU A 1 192 ? -4.053 12.925 -14.943 1.00 44.78 192 LEU A O 1
ATOM 1659 N N . ALA A 1 193 ? -2.124 13.812 -14.227 1.00 43.34 193 ALA A N 1
ATOM 1660 C CA . ALA A 1 193 ? -2.665 14.504 -13.037 1.00 43.34 193 ALA A CA 1
ATOM 1661 C C . ALA A 1 193 ? -1.663 15.543 -12.468 1.00 43.34 193 ALA A C 1
ATOM 1663 O O . ALA A 1 193 ? -0.513 15.557 -12.900 1.00 43.34 193 ALA A O 1
ATOM 1664 N N . LYS A 1 194 ? -2.082 16.410 -11.518 1.00 37.97 194 LYS A N 1
ATOM 1665 C CA . LYS A 1 194 ? -1.340 17.646 -11.145 1.00 37.97 194 LYS A CA 1
ATOM 1666 C C . LYS A 1 194 ? -0.804 17.840 -9.698 1.00 37.97 194 LYS A C 1
ATOM 1668 O O . LYS A 1 194 ? -0.032 18.779 -9.541 1.00 37.97 194 LYS A O 1
ATOM 1673 N N . THR A 1 195 ? -1.150 17.073 -8.644 1.00 42.22 195 THR A N 1
ATOM 1674 C CA . THR A 1 195 ? -0.762 17.437 -7.234 1.00 42.22 195 THR A CA 1
ATOM 1675 C C . THR A 1 195 ? -0.686 16.295 -6.183 1.00 42.22 195 THR A C 1
ATOM 1677 O O . THR A 1 195 ? -1.446 15.335 -6.295 1.00 42.22 195 THR A O 1
ATOM 1680 N N . CYS A 1 196 ? 0.145 16.443 -5.110 1.00 44.41 196 CYS A N 1
ATOM 1681 C CA . CYS A 1 196 ? -0.206 16.115 -3.689 1.00 44.41 196 CYS A CA 1
ATOM 1682 C C . CYS A 1 196 ? 0.642 16.743 -2.508 1.00 44.41 196 CYS A C 1
ATOM 1684 O O . CYS A 1 196 ? 0.331 17.876 -2.155 1.00 44.41 196 CYS A O 1
ATOM 1686 N N . CYS A 1 197 ? 1.560 16.048 -1.782 1.00 40.78 197 CYS A N 1
ATOM 1687 C CA . CYS A 1 197 ? 1.913 16.324 -0.334 1.00 40.78 197 CYS A CA 1
ATOM 1688 C C . CYS A 1 197 ? 3.425 16.246 0.126 1.00 40.78 197 CYS A C 1
ATOM 1690 O O . CYS A 1 197 ? 4.306 16.193 -0.718 1.00 40.78 197 CYS A O 1
ATOM 1692 N N . VAL A 1 198 ? 3.755 16.247 1.450 1.00 35.91 198 VAL A N 1
ATOM 1693 C CA . VAL A 1 198 ? 5.137 16.401 2.049 1.00 35.91 198 VAL A CA 1
ATOM 1694 C C . VAL A 1 198 ? 5.432 15.508 3.297 1.00 35.91 198 VAL A C 1
ATOM 1696 O O . VAL A 1 198 ? 4.515 15.245 4.069 1.00 35.91 198 VAL A O 1
ATOM 1699 N N . TYR A 1 199 ? 6.694 15.074 3.504 1.00 40.59 199 TYR A N 1
ATOM 1700 C CA . TYR A 1 199 ? 7.218 13.955 4.346 1.00 40.59 199 TYR A CA 1
ATOM 1701 C C . TYR A 1 199 ? 7.667 14.203 5.822 1.00 40.59 199 TYR A C 1
ATOM 1703 O O . TYR A 1 199 ? 7.904 15.345 6.189 1.00 40.59 199 TYR A O 1
ATOM 1711 N N . ASN A 1 200 ? 7.884 13.125 6.624 1.00 33.38 200 ASN A N 1
ATOM 1712 C CA . ASN A 1 200 ? 8.714 13.094 7.861 1.00 33.38 200 ASN A CA 1
ATOM 1713 C C . ASN A 1 200 ? 9.297 11.690 8.243 1.00 33.38 200 ASN A C 1
ATOM 1715 O O . ASN A 1 200 ? 8.829 10.671 7.738 1.00 33.38 200 ASN A O 1
ATOM 1719 N N . ASN A 1 201 ? 10.326 11.633 9.118 1.00 44.38 201 ASN A N 1
ATOM 1720 C CA . ASN A 1 201 ? 11.212 10.463 9.369 1.00 44.38 201 ASN A CA 1
ATOM 1721 C C . ASN A 1 201 ? 10.718 9.400 10.406 1.00 44.38 201 ASN A C 1
ATOM 1723 O O . ASN A 1 201 ? 10.518 9.775 11.557 1.00 44.38 201 ASN A O 1
ATOM 1727 N N . PRO A 1 202 ? 10.652 8.091 10.058 1.00 40.22 202 PRO A N 1
ATOM 1728 C CA . PRO A 1 202 ? 10.067 7.022 10.885 1.00 40.22 202 PRO A CA 1
ATOM 1729 C C . PRO A 1 202 ? 11.052 6.094 11.648 1.00 40.22 202 PRO A C 1
ATOM 1731 O O . PRO A 1 202 ? 10.924 4.868 11.602 1.00 40.22 202 PRO A O 1
ATOM 1734 N N . GLU A 1 203 ? 12.110 6.624 12.266 1.00 43.44 203 GLU A N 1
ATOM 1735 C CA . GLU A 1 203 ? 13.100 5.788 12.990 1.00 43.44 203 GLU A CA 1
ATOM 1736 C C . GLU A 1 203 ? 13.069 5.980 14.512 1.00 43.44 203 GLU A C 1
ATOM 1738 O O . GLU A 1 203 ? 13.749 5.265 15.244 1.00 43.44 203 GLU A O 1
ATOM 1743 N N . ILE A 1 204 ? 12.241 6.906 15.002 1.00 44.97 204 ILE A N 1
ATOM 1744 C CA . ILE A 1 204 ? 12.234 7.335 16.405 1.00 44.97 204 ILE A CA 1
ATOM 1745 C C . ILE A 1 204 ? 11.473 6.367 17.333 1.00 44.97 204 ILE A C 1
ATOM 1747 O O . ILE A 1 204 ? 11.768 6.287 18.523 1.00 44.97 204 ILE A O 1
ATOM 1751 N N . LEU A 1 205 ? 10.530 5.578 16.802 1.00 38.88 205 LEU A N 1
ATOM 1752 C CA . LEU A 1 205 ? 9.613 4.752 17.606 1.00 38.88 205 LEU A CA 1
ATOM 1753 C C . LEU A 1 205 ? 10.264 3.582 18.346 1.00 38.88 205 LEU A C 1
ATOM 1755 O O . LEU A 1 205 ? 9.704 3.104 19.333 1.00 38.88 205 LEU A O 1
ATOM 1759 N N . TYR A 1 206 ? 11.431 3.114 17.901 1.00 45.09 206 TYR A N 1
ATOM 1760 C CA . TYR A 1 206 ? 12.106 1.978 18.536 1.00 45.09 206 TYR A CA 1
ATOM 1761 C C . TYR A 1 206 ? 12.614 2.288 19.957 1.00 45.09 206 TYR A C 1
ATOM 1763 O O . TYR A 1 206 ? 12.782 1.358 20.746 1.00 45.09 206 TYR A O 1
ATOM 1771 N N . ASP A 1 207 ? 12.767 3.571 20.310 1.00 48.34 207 ASP A N 1
ATOM 1772 C CA . ASP A 1 207 ? 13.163 4.020 21.653 1.00 48.34 207 ASP A CA 1
ATOM 1773 C C . ASP A 1 207 ? 11.975 4.355 22.584 1.00 48.34 207 ASP A C 1
ATOM 1775 O O . ASP A 1 207 ? 12.168 4.556 23.790 1.00 48.34 207 ASP A O 1
ATOM 1779 N N . TYR A 1 208 ? 10.727 4.373 22.092 1.00 49.56 208 TYR A N 1
ATOM 1780 C CA . TYR A 1 208 ? 9.570 4.744 22.919 1.00 49.56 208 TYR A CA 1
ATOM 1781 C C . TYR A 1 208 ? 9.216 3.631 23.917 1.00 49.56 208 TYR A C 1
ATOM 1783 O O . TYR A 1 208 ? 8.661 2.577 23.593 1.00 49.56 208 TYR A O 1
ATOM 1791 N N . LYS A 1 209 ? 9.508 3.906 25.192 1.00 51.31 209 LYS A N 1
ATOM 1792 C CA . LYS A 1 209 ? 9.371 2.996 26.343 1.00 51.31 209 LYS A CA 1
ATOM 1793 C C . LYS A 1 209 ? 7.968 2.386 26.499 1.00 51.31 209 LYS A C 1
ATOM 1795 O O . LYS A 1 209 ? 7.840 1.289 27.046 1.00 51.31 209 LYS A O 1
ATOM 1800 N N . GLU A 1 210 ? 6.940 3.062 25.992 1.00 54.84 210 GLU A N 1
ATOM 1801 C CA . GLU A 1 210 ? 5.530 2.661 26.056 1.00 54.84 210 GLU A CA 1
ATOM 1802 C C . GLU A 1 210 ? 5.156 1.532 25.072 1.00 54.84 210 GLU A C 1
ATOM 1804 O O . GLU A 1 210 ? 4.204 0.796 25.338 1.00 54.84 210 GLU A O 1
ATOM 1809 N N . TYR A 1 211 ? 5.935 1.282 24.006 1.00 60.84 211 TYR A N 1
ATOM 1810 C CA . TYR A 1 211 ? 5.687 0.151 23.088 1.00 60.84 211 TYR A CA 1
ATOM 1811 C C . TYR A 1 211 ? 5.799 -1.222 23.762 1.00 60.84 211 TYR A C 1
ATOM 1813 O O . TYR A 1 211 ? 5.145 -2.181 23.345 1.00 60.84 211 TYR A O 1
ATOM 1821 N N . LYS A 1 212 ? 6.586 -1.343 24.841 1.00 61.53 212 LYS A N 1
ATOM 1822 C CA . LYS A 1 212 ? 6.774 -2.621 25.553 1.00 61.53 212 LYS A CA 1
ATOM 1823 C C . LYS A 1 212 ? 5.470 -3.180 26.133 1.00 61.53 212 LYS A C 1
ATOM 1825 O O . LYS A 1 212 ? 5.334 -4.396 26.244 1.00 61.53 212 LYS A O 1
ATOM 1830 N N . GLY A 1 213 ? 4.506 -2.318 26.468 1.00 68.88 213 GLY A N 1
ATOM 1831 C CA . GLY A 1 213 ? 3.190 -2.735 26.962 1.00 68.88 213 GLY A CA 1
ATOM 1832 C C . GLY A 1 213 ? 2.270 -3.318 25.884 1.00 68.88 213 GLY A C 1
ATOM 1833 O O . GLY A 1 213 ? 1.338 -4.043 26.220 1.00 68.88 213 GLY A O 1
ATOM 1834 N N . LEU A 1 214 ? 2.531 -3.014 24.609 1.00 73.00 214 LEU A N 1
ATOM 1835 C CA . LEU A 1 214 ? 1.745 -3.459 23.453 1.00 73.00 214 LEU A CA 1
ATOM 1836 C C . LEU A 1 214 ? 2.337 -4.724 22.804 1.00 73.00 214 LEU A C 1
ATOM 1838 O O . LEU A 1 214 ? 1.600 -5.577 22.317 1.00 73.00 214 LEU A O 1
ATOM 1842 N N . ILE A 1 215 ? 3.664 -4.891 22.869 1.00 71.19 215 ILE A N 1
ATOM 1843 C CA . ILE A 1 215 ? 4.366 -6.119 22.445 1.00 71.19 215 ILE A CA 1
ATOM 1844 C C . ILE A 1 215 ? 3.994 -7.315 23.339 1.00 71.19 215 ILE A C 1
ATOM 1846 O O . ILE A 1 215 ? 3.821 -8.425 22.846 1.00 71.19 215 ILE A O 1
ATOM 1850 N N . ASN A 1 216 ? 3.829 -7.084 24.645 1.00 77.88 216 ASN A N 1
ATOM 1851 C CA . ASN A 1 216 ? 3.432 -8.108 25.620 1.00 77.88 216 ASN A CA 1
ATOM 1852 C C . ASN A 1 216 ? 1.904 -8.280 25.735 1.00 77.88 216 ASN A C 1
ATOM 1854 O O . ASN A 1 216 ? 1.417 -8.851 26.713 1.00 77.88 216 ASN A O 1
ATOM 1858 N N . ASP A 1 217 ? 1.138 -7.745 24.783 1.00 82.88 217 ASP A N 1
ATOM 1859 C CA . ASP A 1 217 ? -0.315 -7.837 24.786 1.00 82.88 217 ASP A CA 1
ATOM 1860 C C . ASP A 1 217 ? -0.798 -9.019 23.938 1.00 82.88 217 ASP A C 1
ATOM 1862 O O . ASP A 1 217 ? -0.526 -9.090 22.740 1.00 82.88 217 ASP A O 1
ATOM 1866 N N . PHE A 1 218 ? -1.520 -9.956 24.553 1.00 85.75 218 PHE A N 1
ATOM 1867 C CA . PHE A 1 218 ? -1.985 -11.202 23.918 1.00 85.75 218 PHE A CA 1
ATOM 1868 C C . PHE A 1 218 ? -3.491 -11.203 23.600 1.00 85.75 218 PHE A C 1
ATOM 1870 O O . PHE A 1 218 ? -4.043 -12.230 23.208 1.00 85.75 218 PHE A O 1
ATOM 1877 N N . THR A 1 219 ? -4.161 -10.066 23.783 1.00 89.44 219 THR A N 1
ATOM 1878 C CA . THR A 1 219 ? -5.542 -9.826 23.343 1.00 89.44 219 THR A CA 1
ATOM 1879 C C . THR A 1 219 ? -5.642 -9.780 21.815 1.00 89.44 219 THR A C 1
ATOM 1881 O O . THR A 1 219 ? -4.640 -9.582 21.114 1.00 89.44 219 THR A O 1
ATOM 1884 N N . HIS A 1 220 ? -6.870 -9.915 21.302 1.00 91.62 220 HIS A N 1
ATOM 1885 C CA . HIS A 1 220 ? -7.171 -9.636 19.896 1.00 91.62 220 HIS A CA 1
ATOM 1886 C C . HIS A 1 220 ? -7.073 -8.127 19.648 1.00 91.62 220 HIS A C 1
ATOM 1888 O O . HIS A 1 220 ? -7.842 -7.345 20.215 1.00 91.62 220 HIS A O 1
ATOM 1894 N N . LYS A 1 221 ? -6.143 -7.707 18.789 1.00 92.50 221 LYS A N 1
ATOM 1895 C CA . LYS A 1 221 ? -5.872 -6.297 18.485 1.00 92.50 221 LYS A CA 1
ATOM 1896 C C . LYS A 1 221 ? -6.800 -5.813 17.380 1.00 92.50 221 LYS A C 1
ATOM 1898 O O . LYS A 1 221 ? -6.514 -5.940 16.187 1.00 92.50 221 LYS A O 1
ATOM 1903 N N . MET A 1 222 ? -7.935 -5.257 17.791 1.00 93.62 222 MET A N 1
ATOM 1904 C CA . MET A 1 222 ? -8.871 -4.587 16.899 1.00 93.62 222 MET A CA 1
ATOM 1905 C C . MET A 1 222 ? -8.359 -3.177 16.601 1.00 93.62 222 MET A C 1
ATOM 1907 O O . MET A 1 222 ? -8.371 -2.293 17.453 1.00 93.62 222 MET A O 1
ATOM 1911 N N . CYS A 1 223 ? -7.926 -2.961 15.368 1.00 94.81 223 CYS A N 1
ATOM 1912 C CA . CYS A 1 223 ? -7.441 -1.673 14.907 1.00 94.81 223 CYS A CA 1
ATOM 1913 C C . CYS A 1 223 ? -8.528 -0.881 14.198 1.00 94.81 223 CYS A C 1
ATOM 1915 O O . CYS A 1 223 ? -9.335 -1.448 13.463 1.00 94.81 223 CYS A O 1
ATOM 1917 N N . VAL A 1 224 ? -8.513 0.438 14.362 1.00 93.31 224 VAL A N 1
ATOM 1918 C CA . VAL A 1 224 ? -9.447 1.350 13.704 1.00 93.31 224 VAL A CA 1
ATOM 1919 C C . VAL A 1 224 ? -8.684 2.537 13.142 1.00 93.31 224 VAL A C 1
ATOM 1921 O O . VAL A 1 224 ? -7.958 3.224 13.858 1.00 93.31 224 VAL A O 1
ATOM 1924 N N . HIS A 1 225 ? -8.862 2.789 11.852 1.00 92.50 225 HIS A N 1
ATOM 1925 C CA . HIS A 1 225 ? -8.334 3.958 11.167 1.00 92.50 225 HIS A CA 1
ATOM 1926 C C . HIS A 1 225 ? -9.406 5.044 11.120 1.00 92.50 225 HIS A C 1
ATOM 1928 O O . HIS A 1 225 ? -10.413 4.899 10.423 1.00 92.50 225 HIS A O 1
ATOM 1934 N N . THR A 1 226 ? -9.185 6.114 11.885 1.00 85.56 226 THR A N 1
ATOM 1935 C CA . THR A 1 226 ? -10.145 7.202 12.123 1.00 85.56 226 THR A CA 1
ATOM 1936 C C . THR A 1 226 ? -9.526 8.573 11.819 1.00 85.56 226 THR A C 1
ATOM 1938 O O . THR A 1 226 ? -9.321 9.377 12.736 1.00 85.56 226 THR A O 1
ATOM 1941 N N . PRO A 1 227 ? -9.174 8.878 10.556 1.00 77.44 227 PRO A N 1
ATOM 1942 C CA . PRO A 1 227 ? -8.658 10.188 10.203 1.00 77.44 227 PRO A CA 1
ATOM 1943 C C . PRO A 1 227 ? -9.804 11.199 10.255 1.00 77.44 227 PRO A C 1
ATOM 1945 O O . PRO A 1 227 ? -10.703 11.195 9.414 1.00 77.44 227 PRO A O 1
ATOM 1948 N N . PHE A 1 228 ? -9.755 12.085 11.246 1.00 68.56 228 PHE A N 1
ATOM 1949 C CA . PHE A 1 228 ? -10.667 13.218 11.344 1.00 68.56 228 PHE A CA 1
ATOM 1950 C C . PHE A 1 228 ? -10.270 14.289 10.325 1.00 68.56 228 PHE A C 1
ATOM 1952 O O . PHE A 1 228 ? -9.580 15.255 10.628 1.00 68.56 228 PHE A O 1
ATOM 1959 N N . SER A 1 229 ? -10.690 14.075 9.085 1.00 63.81 229 SER A N 1
ATOM 1960 C CA . SER A 1 229 ? -10.617 15.046 7.999 1.00 63.81 229 SER A CA 1
ATOM 1961 C C . SER A 1 229 ? -11.910 15.015 7.184 1.00 63.81 229 SER A C 1
ATOM 1963 O O . SER A 1 229 ? -12.860 14.301 7.519 1.00 63.81 229 SER A O 1
ATOM 1965 N N . ASP A 1 230 ? -11.928 15.771 6.089 1.00 55.78 230 ASP A N 1
ATOM 1966 C CA . ASP A 1 230 ? -13.035 16.016 5.158 1.00 55.78 230 ASP A CA 1
ATOM 1967 C C . ASP A 1 230 ? -13.816 14.755 4.710 1.00 55.78 230 ASP A C 1
ATOM 1969 O O . ASP A 1 230 ? -14.931 14.864 4.206 1.00 55.78 230 ASP A O 1
ATOM 1973 N N . TYR A 1 231 ? -13.241 13.557 4.877 1.00 55.00 231 TYR A N 1
ATOM 1974 C CA . TYR A 1 231 ? -13.787 12.273 4.429 1.00 55.00 231 TYR A CA 1
ATOM 1975 C C . TYR A 1 231 ? -14.776 11.599 5.395 1.00 55.00 231 TYR A C 1
ATOM 1977 O O . TYR A 1 231 ? -15.544 10.750 4.945 1.00 55.00 231 TYR A O 1
ATOM 1985 N N . VAL A 1 232 ? -14.776 11.916 6.697 1.00 55.00 232 VAL A N 1
ATOM 1986 C CA . VAL A 1 232 ? -15.723 11.295 7.661 1.00 55.00 232 VAL A CA 1
ATOM 1987 C C . VAL A 1 232 ? -16.924 12.204 7.944 1.00 55.00 232 VAL A C 1
ATOM 1989 O O . VAL A 1 232 ? -18.009 11.718 8.254 1.00 55.00 232 VAL A O 1
ATOM 1992 N N . GLY A 1 233 ? -16.747 13.514 7.768 1.00 55.72 233 GLY A N 1
ATOM 1993 C CA . GLY A 1 233 ? -17.694 14.556 8.162 1.00 55.72 233 GLY A CA 1
ATOM 1994 C C . GLY A 1 233 ? -17.077 15.492 9.204 1.00 55.72 233 GLY A C 1
ATOM 1995 O O . GLY A 1 233 ? -16.082 15.159 9.846 1.00 55.72 233 GLY A O 1
ATOM 1996 N N . LEU A 1 234 ? -17.651 16.685 9.359 1.00 49.94 234 LEU A N 1
ATOM 1997 C CA . LEU A 1 234 ? -17.178 17.676 10.327 1.00 49.94 234 LEU A CA 1
ATOM 1998 C C . LEU A 1 234 ? -17.903 17.506 11.674 1.00 49.94 234 LEU A C 1
ATOM 2000 O O . LEU A 1 234 ? -19.131 17.561 11.731 1.00 49.94 234 LEU A O 1
ATOM 2004 N N . GLY A 1 235 ? -17.137 17.380 12.762 1.00 57.72 235 GLY A N 1
ATOM 2005 C CA . GLY A 1 235 ? -17.643 17.444 14.140 1.00 57.72 235 GLY A CA 1
ATOM 2006 C C . GLY A 1 235 ? -18.164 16.122 14.720 1.00 57.72 235 GLY A C 1
ATOM 2007 O O . GLY A 1 235 ? -17.767 15.034 14.305 1.00 57.72 235 GLY A O 1
ATOM 2008 N N . ASP A 1 236 ? -19.046 16.228 15.716 1.00 54.66 236 ASP A N 1
ATOM 2009 C CA . ASP A 1 236 ? -19.421 15.120 16.615 1.00 54.66 236 ASP A CA 1
ATOM 2010 C C . ASP A 1 236 ? -20.190 13.976 15.934 1.00 54.66 236 ASP A C 1
ATOM 2012 O O . ASP A 1 236 ? -20.184 12.839 16.405 1.00 54.66 236 ASP A O 1
ATOM 2016 N N . THR A 1 237 ? -20.806 14.237 14.779 1.00 59.59 237 THR A N 1
ATOM 2017 C CA . THR A 1 237 ? -21.497 13.207 13.984 1.00 59.59 237 THR A CA 1
ATOM 2018 C C . THR A 1 237 ? -20.545 12.104 13.513 1.00 59.59 237 THR A C 1
ATOM 2020 O O . THR A 1 237 ? -20.913 10.930 13.546 1.00 59.59 237 THR A O 1
ATOM 2023 N N . ALA A 1 238 ? -19.303 12.456 13.164 1.00 73.44 238 ALA A N 1
ATOM 2024 C CA . ALA A 1 238 ? -18.254 11.498 12.822 1.00 73.44 238 ALA A CA 1
ATOM 2025 C C . ALA A 1 238 ? -17.865 10.622 14.027 1.00 73.44 238 ALA A C 1
ATOM 2027 O O . ALA A 1 238 ? -17.636 9.424 13.874 1.00 73.44 238 ALA A O 1
ATOM 2028 N N . ILE A 1 239 ? -17.834 11.203 15.230 1.00 78.38 239 ILE A N 1
ATOM 2029 C CA . ILE A 1 239 ? -17.449 10.523 16.476 1.00 78.38 239 ILE A CA 1
ATOM 2030 C C . ILE A 1 239 ? -18.457 9.421 16.818 1.00 78.38 239 ILE A C 1
ATOM 2032 O O . ILE A 1 239 ? -18.061 8.286 17.079 1.00 78.38 239 ILE A O 1
ATOM 2036 N N . ASN A 1 240 ? -19.753 9.728 16.737 1.00 80.38 240 ASN A N 1
ATOM 2037 C CA . ASN A 1 240 ? -20.812 8.755 17.006 1.00 80.38 240 ASN A CA 1
ATOM 2038 C C . ASN A 1 240 ? -20.833 7.629 15.956 1.00 80.38 240 ASN A C 1
ATOM 2040 O O . ASN A 1 240 ? -20.916 6.461 16.328 1.00 80.38 240 ASN A O 1
ATOM 2044 N N . GLN A 1 241 ? -20.666 7.947 14.662 1.00 80.25 241 GLN A N 1
ATOM 2045 C CA . GLN A 1 241 ? -20.529 6.925 13.609 1.00 80.25 241 GLN A CA 1
ATOM 2046 C C . GLN A 1 241 ? -19.350 5.975 13.872 1.00 80.25 241 GLN A C 1
ATOM 2048 O O . GLN A 1 241 ? -19.489 4.761 13.733 1.00 80.25 241 GLN A O 1
ATOM 2053 N N . ILE A 1 242 ? -18.188 6.522 14.251 1.00 84.50 242 ILE A N 1
ATOM 2054 C CA . ILE A 1 242 ? -17.000 5.740 14.615 1.00 84.50 242 ILE A CA 1
ATOM 2055 C C . ILE A 1 242 ? -17.312 4.841 15.817 1.00 84.50 242 ILE A C 1
ATOM 2057 O O . ILE A 1 242 ? -17.010 3.650 15.777 1.00 84.50 242 ILE A O 1
ATOM 2061 N N . GLY A 1 243 ? -17.946 5.385 16.858 1.00 87.50 243 GLY A N 1
ATOM 2062 C CA . GLY A 1 243 ? -18.281 4.643 18.070 1.00 87.50 243 GLY A CA 1
ATOM 2063 C C . GLY A 1 243 ? -19.222 3.466 17.831 1.00 87.50 243 GLY A C 1
ATOM 2064 O O . GLY A 1 243 ? -18.934 2.353 18.271 1.00 87.50 243 GLY A O 1
ATOM 2065 N N . GLU A 1 244 ? -20.297 3.675 17.072 1.00 87.44 244 GLU A N 1
ATOM 2066 C CA . GLU A 1 244 ? -21.236 2.600 16.742 1.00 87.44 244 GLU A CA 1
ATOM 2067 C C . GLU A 1 244 ? -20.629 1.570 15.777 1.00 87.44 244 GLU A C 1
ATOM 2069 O O . GLU A 1 244 ? -20.869 0.372 15.931 1.00 87.44 244 GLU A O 1
ATOM 2074 N N . ALA A 1 245 ? -19.743 1.975 14.858 1.00 88.75 245 ALA A N 1
ATOM 2075 C CA . ALA A 1 245 ? -19.000 1.028 14.021 1.00 88.75 245 ALA A CA 1
ATOM 2076 C C . ALA A 1 245 ? -18.040 0.156 14.856 1.00 88.75 245 ALA A C 1
ATOM 2078 O O . ALA A 1 245 ? -17.903 -1.043 14.599 1.00 88.75 245 ALA A O 1
ATOM 2079 N N . ILE A 1 246 ? -17.416 0.736 15.889 1.00 89.81 246 ILE A N 1
ATOM 2080 C CA . ILE A 1 246 ? -16.562 0.022 16.846 1.00 89.81 246 ILE A CA 1
ATOM 2081 C C . ILE A 1 246 ? -17.386 -0.958 17.695 1.00 89.81 246 ILE A C 1
ATOM 2083 O O . ILE A 1 246 ? -17.022 -2.132 17.788 1.00 89.81 246 ILE A O 1
ATOM 2087 N N . LYS A 1 247 ? -18.518 -0.518 18.263 1.00 89.19 247 LYS A N 1
ATOM 2088 C CA . LYS A 1 247 ? -19.450 -1.371 19.027 1.00 89.19 247 LYS A CA 1
ATOM 2089 C C . LYS A 1 247 ? -19.984 -2.528 18.185 1.00 89.19 247 LYS A C 1
ATOM 2091 O O . LYS A 1 247 ? -19.953 -3.678 18.631 1.00 89.19 247 LYS A O 1
ATOM 2096 N N . TYR A 1 248 ? -20.429 -2.239 16.961 1.00 88.06 248 TYR A N 1
ATOM 2097 C CA . TYR A 1 248 ? -20.881 -3.243 16.001 1.00 88.06 248 TYR A CA 1
ATOM 2098 C C . TYR A 1 248 ? -19.792 -4.291 15.760 1.00 88.06 248 TYR A C 1
ATOM 2100 O O . TYR A 1 248 ? -20.038 -5.486 15.942 1.00 88.06 248 TYR A O 1
ATOM 2108 N N . LEU A 1 249 ? -18.573 -3.857 15.415 1.00 87.94 249 LEU A N 1
ATOM 2109 C CA . LEU A 1 249 ? -17.493 -4.782 15.091 1.00 87.94 249 LEU A CA 1
ATOM 2110 C C . LEU A 1 249 ? -17.071 -5.621 16.305 1.00 87.94 249 LEU A C 1
ATOM 2112 O O . LEU A 1 249 ? -16.931 -6.835 16.177 1.00 87.94 249 LEU A O 1
ATOM 2116 N N . ARG A 1 250 ? -16.973 -5.026 17.499 1.00 87.75 250 ARG A N 1
ATOM 2117 C CA . ARG A 1 250 ? -16.690 -5.744 18.756 1.00 87.75 250 ARG A CA 1
ATOM 2118 C C . ARG A 1 250 ? -17.716 -6.844 19.040 1.00 87.75 250 ARG A C 1
ATOM 2120 O O . ARG A 1 250 ? -17.345 -7.926 19.480 1.00 87.75 250 ARG A O 1
ATOM 2127 N N . ASN A 1 251 ? -18.995 -6.604 18.756 1.00 86.69 251 ASN A N 1
ATOM 2128 C CA . ASN A 1 251 ? -20.062 -7.596 18.939 1.00 86.69 251 ASN A CA 1
ATOM 2129 C C . ASN A 1 251 ? -20.150 -8.624 17.786 1.00 86.69 251 ASN A C 1
ATOM 2131 O O . ASN A 1 251 ? -20.767 -9.685 17.943 1.00 86.69 251 ASN A O 1
ATOM 2135 N N . PHE A 1 252 ? -19.545 -8.324 16.633 1.00 86.69 252 PHE A N 1
ATOM 2136 C CA . PHE A 1 252 ? -19.485 -9.191 15.455 1.00 86.69 252 PHE A CA 1
ATOM 2137 C C . PHE A 1 252 ? -18.264 -10.126 15.463 1.00 86.69 252 PHE A C 1
ATOM 2139 O O . PHE A 1 252 ? -18.414 -11.309 15.157 1.00 86.69 252 PHE A O 1
ATOM 2146 N N . LEU A 1 253 ? -17.082 -9.641 15.867 1.00 86.19 253 LEU A N 1
ATOM 2147 C CA . LEU A 1 253 ? -15.817 -10.394 15.874 1.00 86.19 253 LEU A CA 1
ATOM 2148 C C . LEU A 1 253 ? -15.907 -11.770 16.572 1.00 86.19 253 LEU A C 1
ATOM 2150 O O . LEU A 1 253 ? -15.484 -12.746 15.950 1.00 86.19 253 LEU A O 1
ATOM 2154 N N . PRO A 1 254 ? -16.533 -11.934 17.760 1.00 84.69 254 PRO A N 1
ATOM 2155 C CA . PRO A 1 254 ? -16.694 -13.246 18.399 1.00 84.69 254 PRO A CA 1
ATOM 2156 C C . PRO A 1 254 ? -17.490 -14.279 17.583 1.00 84.69 254 PRO A C 1
ATOM 2158 O O . PRO A 1 254 ? -17.430 -15.468 17.879 1.00 84.69 254 PRO A O 1
ATOM 2161 N N . ARG A 1 255 ? -18.266 -13.846 16.579 1.00 82.94 255 ARG A N 1
ATOM 2162 C CA . ARG A 1 255 ? -19.091 -14.724 15.726 1.00 82.94 255 ARG A CA 1
ATOM 2163 C C . ARG A 1 255 ? -18.325 -15.274 14.524 1.00 82.94 255 ARG A C 1
ATOM 2165 O O . ARG A 1 255 ? -18.727 -16.292 13.970 1.00 82.94 255 ARG A O 1
ATOM 2172 N N . ILE A 1 256 ? -17.262 -14.584 14.109 1.00 78.12 256 ILE A N 1
ATOM 2173 C CA . ILE A 1 256 ? -16.436 -14.930 12.941 1.00 78.12 256 ILE A CA 1
ATOM 2174 C C . ILE A 1 256 ? -15.022 -15.381 13.325 1.00 78.12 256 ILE A C 1
ATOM 2176 O O . ILE A 1 256 ? -14.387 -16.118 12.570 1.00 78.12 256 ILE A O 1
ATOM 2180 N N . SER A 1 257 ? -14.528 -14.979 14.498 1.00 71.88 257 SER A N 1
ATOM 2181 C CA . SER A 1 257 ? -13.255 -15.449 15.027 1.00 71.88 257 SER A CA 1
ATOM 2182 C C . SER A 1 257 ? -13.354 -16.917 15.431 1.00 71.88 257 SER A C 1
ATOM 2184 O O . SER A 1 257 ? -14.280 -17.339 16.121 1.00 71.88 257 SER A O 1
ATOM 2186 N N . LYS A 1 258 ? -12.343 -17.702 15.050 1.00 65.75 258 LYS A N 1
ATOM 2187 C CA . LYS A 1 258 ? -12.153 -19.068 15.563 1.00 65.75 258 LYS A CA 1
ATOM 2188 C C . LYS A 1 258 ? -11.533 -19.081 16.967 1.00 65.75 258 LYS A C 1
ATOM 2190 O O . LYS A 1 258 ? -11.486 -20.140 17.594 1.00 65.75 258 LYS A O 1
ATOM 2195 N N . SER A 1 259 ? -11.025 -17.946 17.456 1.00 62.62 259 SER A N 1
ATOM 2196 C CA . SER A 1 259 ? -10.451 -17.842 18.796 1.00 62.62 259 SER A CA 1
ATOM 2197 C C . SER A 1 259 ? -11.562 -17.720 19.845 1.00 62.62 259 SER A C 1
ATOM 2199 O O . SER A 1 259 ? -12.520 -16.972 19.681 1.00 62.62 259 SER A O 1
ATOM 2201 N N . ARG A 1 260 ? -11.423 -18.435 20.968 1.00 64.94 260 ARG A N 1
ATOM 2202 C CA . ARG A 1 260 ? -12.301 -18.283 22.149 1.00 64.94 260 ARG A CA 1
ATOM 2203 C C . ARG A 1 260 ? -11.889 -17.091 23.028 1.00 64.94 260 ARG A C 1
ATOM 2205 O O . ARG A 1 260 ? -12.110 -17.109 24.236 1.00 64.94 260 ARG A O 1
ATOM 2212 N N . ILE A 1 261 ? -11.191 -16.114 22.452 1.00 64.94 261 ILE A N 1
ATOM 2213 C CA . ILE A 1 261 ? -10.608 -14.998 23.192 1.00 64.94 261 ILE A CA 1
ATOM 2214 C C . ILE A 1 261 ? -11.672 -13.906 23.284 1.00 64.94 261 ILE A C 1
ATOM 2216 O O . ILE A 1 261 ? -12.032 -13.282 22.290 1.00 64.94 261 ILE A O 1
ATOM 2220 N N . ASN A 1 262 ? -12.176 -13.693 24.498 1.00 72.62 262 ASN A N 1
ATOM 2221 C CA . ASN A 1 262 ? -13.128 -12.622 24.805 1.00 72.62 262 ASN A CA 1
ATOM 2222 C C . ASN A 1 262 ? -12.433 -11.285 25.115 1.00 72.62 262 ASN A C 1
ATOM 2224 O O . ASN A 1 262 ? -13.122 -10.310 25.400 1.00 72.62 262 ASN A O 1
ATOM 2228 N N . LEU A 1 263 ? -11.096 -11.260 25.093 1.00 86.44 263 LEU A N 1
ATOM 2229 C CA . LEU A 1 263 ? -10.282 -10.101 25.440 1.00 86.44 263 LEU A CA 1
ATOM 2230 C C . LEU A 1 263 ? -9.831 -9.366 24.174 1.00 86.44 263 LEU A C 1
ATOM 2232 O O . LEU A 1 263 ? -9.180 -9.951 23.301 1.00 86.44 263 LEU A O 1
ATOM 2236 N N . TYR A 1 264 ? -10.164 -8.084 24.092 1.00 89.12 264 TYR A N 1
ATOM 2237 C CA . TYR A 1 264 ? -9.947 -7.239 22.923 1.00 89.12 264 TYR A CA 1
ATOM 2238 C C . TYR A 1 264 ? -9.208 -5.973 23.330 1.00 89.12 264 TYR A C 1
ATOM 2240 O O . TYR A 1 264 ? -9.623 -5.265 24.248 1.00 89.12 264 TYR A O 1
ATOM 2248 N N . SER A 1 265 ? -8.158 -5.640 22.586 1.00 91.81 265 SER A N 1
ATOM 2249 C CA . SER A 1 265 ? -7.499 -4.343 22.697 1.00 91.81 265 SER A CA 1
ATOM 2250 C C . SER A 1 265 ? -7.773 -3.506 21.464 1.00 91.81 265 SER A C 1
ATOM 2252 O O . SER A 1 265 ? -7.657 -3.977 20.333 1.00 91.81 265 SER A O 1
ATOM 2254 N N . LEU A 1 266 ? -8.163 -2.259 21.702 1.00 91.44 266 LEU A N 1
ATOM 2255 C CA . LEU A 1 266 ? -8.502 -1.292 20.671 1.00 91.44 266 LEU A CA 1
ATOM 2256 C C . LEU A 1 266 ? -7.270 -0.453 20.331 1.00 91.44 266 LEU A C 1
ATOM 2258 O O . LEU A 1 266 ? -6.657 0.120 21.228 1.00 91.44 266 LEU A O 1
ATOM 2262 N N . LEU A 1 267 ? -6.915 -0.353 19.052 1.00 92.62 267 LEU A N 1
ATOM 2263 C CA . LEU A 1 267 ? -5.820 0.496 18.575 1.00 92.62 267 LEU A CA 1
ATOM 2264 C C . LEU A 1 267 ? -6.368 1.545 17.605 1.00 92.62 267 LEU A C 1
ATOM 2266 O O . LEU A 1 267 ? -6.968 1.191 16.591 1.00 92.62 267 LEU A O 1
ATOM 2270 N N . LEU A 1 268 ? -6.161 2.830 17.897 1.00 90.69 268 LEU A N 1
ATOM 2271 C CA . LEU A 1 268 ? -6.768 3.937 17.147 1.00 90.69 268 LEU A CA 1
ATOM 2272 C C . LEU A 1 268 ? -5.722 4.733 16.363 1.00 90.69 268 LEU A C 1
ATOM 2274 O O . LEU A 1 268 ? -4.886 5.411 16.960 1.00 90.69 268 LEU A O 1
ATOM 2278 N N . PHE A 1 269 ? -5.801 4.674 15.032 1.00 90.25 269 PHE A N 1
ATOM 2279 C CA . PHE A 1 269 ? -4.868 5.286 14.081 1.00 90.25 269 PHE A CA 1
ATOM 2280 C C . PHE A 1 269 ? -5.443 6.559 13.456 1.00 90.25 269 PHE A C 1
ATOM 2282 O O . PHE A 1 269 ? -6.627 6.643 13.133 1.00 90.25 269 PHE A O 1
ATOM 2289 N N . GLY A 1 270 ? -4.582 7.544 13.214 1.00 84.00 270 GLY A N 1
ATOM 2290 C CA . GLY A 1 270 ? -4.890 8.764 12.474 1.00 84.00 270 GLY A CA 1
ATOM 2291 C C . GLY A 1 270 ? -5.802 9.776 13.157 1.00 84.00 270 GLY A C 1
ATOM 2292 O O . GLY A 1 270 ? -6.142 10.774 12.521 1.00 84.00 270 GLY A O 1
ATOM 2293 N N . MET A 1 271 ? -6.175 9.532 14.409 1.00 79.94 271 MET A N 1
ATOM 2294 C CA . MET A 1 271 ? -7.042 10.394 15.201 1.00 79.94 271 MET A CA 1
ATOM 2295 C C . MET A 1 271 ? -6.309 11.625 15.741 1.00 79.94 271 MET A C 1
ATOM 2297 O O . MET A 1 271 ? -5.156 11.534 16.150 1.00 79.94 271 MET A O 1
ATOM 2301 N N . GLU A 1 272 ? -6.992 12.769 15.809 1.00 80.19 272 GLU A N 1
ATOM 2302 C CA . GLU A 1 272 ? -6.464 13.943 16.508 1.00 80.19 272 GLU A CA 1
ATOM 2303 C C . GLU A 1 272 ? -6.764 13.903 18.015 1.00 80.19 272 GLU A C 1
ATOM 2305 O O . GLU A 1 272 ? -7.882 13.592 18.434 1.00 80.19 272 GLU A O 1
ATOM 2310 N N . LYS A 1 273 ? -5.795 14.349 18.826 1.00 80.81 273 LYS A N 1
ATOM 2311 C CA . LYS A 1 273 ? -5.855 14.395 20.300 1.00 80.81 273 LYS A CA 1
ATOM 2312 C C . LYS A 1 273 ? -7.103 15.093 20.865 1.00 80.81 273 LYS A C 1
ATOM 2314 O O . LYS A 1 273 ? -7.594 14.716 21.925 1.00 80.81 273 LYS A O 1
ATOM 2319 N N . LYS A 1 274 ? -7.666 16.070 20.142 1.00 83.44 274 LYS A N 1
ATOM 2320 C CA . LYS A 1 274 ? -8.878 16.806 20.550 1.00 83.44 274 LYS A CA 1
ATOM 2321 C C . LYS A 1 274 ? -10.156 15.948 20.595 1.00 83.44 274 LYS A C 1
ATOM 2323 O O . LYS A 1 274 ? -11.092 16.327 21.289 1.00 83.44 274 LYS A O 1
ATOM 2328 N N . TYR A 1 275 ? -10.193 14.800 19.909 1.00 78.81 275 TYR A N 1
ATOM 2329 C CA . TYR A 1 275 ? -11.378 13.929 19.830 1.00 78.81 275 TYR A CA 1
ATOM 2330 C C . TYR A 1 275 ? -11.378 12.749 20.816 1.00 78.81 275 TYR A C 1
ATOM 2332 O O . TYR A 1 275 ? -12.396 12.070 20.941 1.00 78.81 275 TYR A O 1
ATOM 2340 N N . ILE A 1 276 ? -10.281 12.514 21.552 1.00 78.69 276 ILE A N 1
ATOM 2341 C CA . ILE A 1 276 ? -10.179 11.409 22.528 1.00 78.69 276 ILE A CA 1
ATOM 2342 C C . ILE A 1 276 ? -11.304 11.486 23.562 1.00 78.69 276 ILE A C 1
ATOM 2344 O O . ILE A 1 276 ? -11.996 10.503 23.808 1.00 78.69 276 ILE A O 1
ATOM 2348 N N . ASN A 1 277 ? -11.502 12.667 24.153 1.00 81.06 277 ASN A N 1
ATOM 2349 C CA . ASN A 1 277 ? -12.428 12.850 25.270 1.00 81.06 277 ASN A CA 1
ATOM 2350 C C . ASN A 1 277 ? -13.872 12.503 24.890 1.00 81.06 277 ASN A C 1
ATOM 2352 O O . ASN A 1 277 ? -14.586 11.914 25.697 1.00 81.06 277 ASN A O 1
ATOM 2356 N N . SER A 1 278 ? -14.277 12.798 23.653 1.00 80.62 278 SER A N 1
ATOM 2357 C CA . SER A 1 278 ? -15.598 12.441 23.127 1.00 80.62 278 SER A CA 1
ATOM 2358 C C . SER A 1 278 ? -15.767 10.927 22.939 1.00 80.62 278 SER A C 1
ATOM 2360 O O . SER A 1 278 ? -16.875 10.413 23.055 1.00 80.62 278 SER A O 1
ATOM 2362 N N . LEU A 1 279 ? -14.672 10.199 22.688 1.00 76.75 279 LEU A N 1
ATOM 2363 C CA . LEU A 1 279 ? -14.662 8.743 22.519 1.00 76.75 279 LEU A CA 1
ATOM 2364 C C . LEU A 1 279 ? -14.451 7.973 23.831 1.0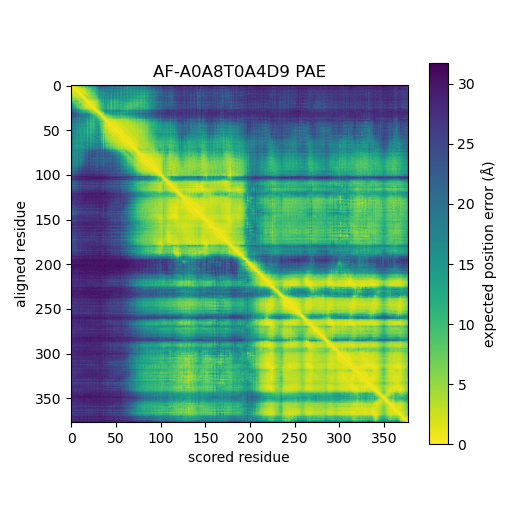0 76.75 279 LEU A C 1
ATOM 2366 O O . LEU A 1 279 ? -14.829 6.807 23.907 1.00 76.75 279 LEU A O 1
ATOM 2370 N N . ASN A 1 280 ? -13.924 8.603 24.885 1.00 77.69 280 ASN A N 1
ATOM 2371 C CA . ASN A 1 280 ? -13.795 7.967 26.203 1.00 77.69 280 ASN A CA 1
ATOM 2372 C C . ASN A 1 280 ? -15.145 7.427 26.706 1.00 77.69 280 ASN A C 1
ATOM 2374 O O . ASN A 1 280 ? -15.197 6.327 27.248 1.00 77.69 280 ASN A O 1
ATOM 2378 N N . ASN A 1 281 ? -16.246 8.140 26.449 1.00 74.06 281 ASN A N 1
ATOM 2379 C CA . ASN A 1 281 ? -17.598 7.681 26.786 1.00 74.06 281 ASN A CA 1
ATOM 2380 C C . ASN A 1 281 ? -17.998 6.388 26.054 1.00 74.06 281 ASN A C 1
ATOM 2382 O O . ASN A 1 281 ? -18.742 5.590 26.606 1.00 74.06 281 ASN A O 1
ATOM 2386 N N . ILE A 1 282 ? -17.488 6.163 24.841 1.00 73.12 282 ILE A N 1
ATOM 2387 C CA . ILE A 1 282 ? -17.771 4.969 24.033 1.00 73.12 282 ILE A CA 1
ATOM 2388 C C . ILE A 1 282 ? -16.936 3.767 24.502 1.00 73.12 282 ILE A C 1
ATOM 2390 O O . ILE A 1 282 ? -17.401 2.635 24.423 1.00 73.12 282 ILE A O 1
ATOM 2394 N N . TYR A 1 283 ? -15.713 3.979 25.000 1.00 75.38 283 TYR A N 1
ATOM 2395 C CA . TYR A 1 283 ? -14.822 2.878 25.405 1.00 75.38 283 TYR A CA 1
ATOM 2396 C C . TYR A 1 283 ? -14.929 2.505 26.887 1.00 75.38 283 TYR A C 1
ATOM 2398 O O . TYR A 1 283 ? -14.734 1.338 27.231 1.00 75.38 283 TYR A O 1
ATOM 2406 N N . ASN A 1 284 ? -15.288 3.459 27.753 1.00 68.75 284 ASN A N 1
ATOM 2407 C CA . ASN A 1 284 ? -15.467 3.233 29.191 1.00 68.75 284 ASN A CA 1
ATOM 2408 C C . ASN A 1 284 ? -16.615 2.252 29.517 1.00 68.75 284 ASN A C 1
ATOM 2410 O O . ASN A 1 284 ? -16.663 1.731 30.628 1.00 68.75 284 ASN A O 1
ATOM 2414 N N . GLU A 1 285 ? -17.490 1.920 28.557 1.00 63.12 285 GLU A N 1
ATOM 2415 C CA . GLU A 1 285 ? -18.554 0.901 28.668 1.00 63.12 285 GLU A CA 1
ATOM 2416 C C . GLU A 1 285 ? -18.026 -0.560 28.730 1.00 63.12 285 G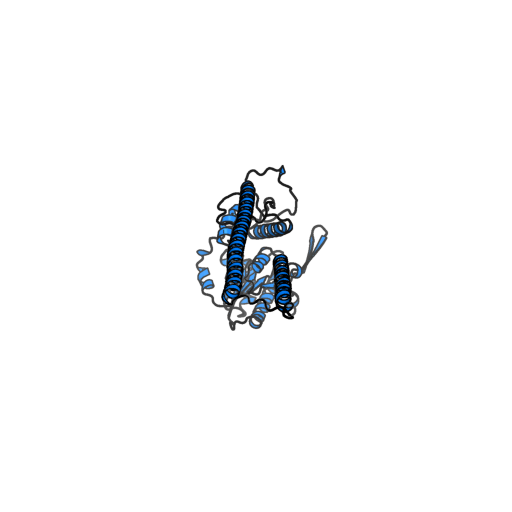LU A C 1
ATOM 2418 O O . GLU A 1 285 ? -18.711 -1.503 28.331 1.00 63.12 285 GLU A O 1
ATOM 2423 N N . SER A 1 286 ? -16.805 -0.797 29.231 1.00 62.72 286 SER A N 1
ATOM 2424 C CA . SER A 1 286 ? -16.154 -2.122 29.353 1.00 62.72 286 SER A CA 1
ATOM 2425 C C . SER A 1 286 ? -16.011 -2.920 28.039 1.00 62.72 286 SER A C 1
ATOM 2427 O O . SER A 1 286 ? -15.938 -4.151 28.036 1.00 62.72 286 SER A O 1
ATOM 2429 N N . LEU A 1 287 ? -15.983 -2.234 26.890 1.00 73.44 287 LEU A N 1
ATOM 2430 C CA . LEU A 1 287 ? -15.966 -2.895 25.578 1.00 73.44 287 LEU A CA 1
ATOM 2431 C C . LEU A 1 287 ? -14.629 -3.578 25.250 1.00 73.44 287 LEU A C 1
ATOM 2433 O O . LEU A 1 287 ? -14.639 -4.588 24.540 1.00 73.44 287 LEU A O 1
ATOM 2437 N N . PHE A 1 288 ? -13.528 -3.040 25.783 1.00 85.44 288 PHE A N 1
ATOM 2438 C CA . PHE A 1 288 ? -12.142 -3.424 25.511 1.00 85.44 288 PHE A CA 1
ATOM 2439 C C . PHE A 1 288 ? -11.326 -3.453 26.807 1.00 85.44 288 PHE A C 1
ATOM 2441 O O . PHE A 1 288 ? -11.529 -2.616 27.684 1.00 85.44 288 PHE A O 1
ATOM 2448 N N . ASP A 1 289 ? -10.363 -4.368 26.901 1.00 87.50 289 ASP A N 1
ATOM 2449 C CA . ASP A 1 289 ? -9.460 -4.497 28.053 1.00 87.50 289 ASP A CA 1
ATOM 2450 C C . ASP A 1 289 ? -8.419 -3.380 28.108 1.00 87.50 289 ASP A C 1
ATOM 2452 O O . ASP A 1 289 ? -7.954 -2.986 29.178 1.00 87.50 289 ASP A O 1
ATOM 2456 N N . LYS A 1 290 ? -8.013 -2.900 26.929 1.00 89.31 290 LYS A N 1
ATOM 2457 C CA . LYS A 1 290 ? -7.026 -1.834 26.751 1.00 89.31 290 LYS A CA 1
ATOM 2458 C C . LYS A 1 290 ? -7.371 -1.019 25.516 1.00 89.31 290 LYS A C 1
ATOM 2460 O O . LYS A 1 290 ? -7.812 -1.573 24.507 1.00 89.31 290 LYS A O 1
ATOM 2465 N N . VAL A 1 291 ? -7.106 0.279 25.582 1.00 88.19 291 VAL A N 1
ATOM 2466 C CA . VAL A 1 291 ? -7.201 1.194 24.444 1.00 88.19 291 VAL A CA 1
ATOM 2467 C C . VAL A 1 291 ? -5.839 1.845 24.258 1.00 88.19 291 VAL A C 1
ATOM 2469 O O . VAL A 1 291 ? -5.277 2.392 25.204 1.00 88.19 291 VAL A O 1
ATOM 2472 N N . TYR A 1 292 ? -5.312 1.769 23.042 1.00 87.88 292 TYR A N 1
ATOM 2473 C CA . TYR A 1 292 ? -4.029 2.333 22.656 1.00 87.88 292 TYR A CA 1
ATOM 2474 C C . TYR A 1 292 ? -4.245 3.403 21.585 1.00 87.88 292 TYR A C 1
ATOM 2476 O O . TYR A 1 292 ? -4.792 3.149 20.507 1.00 87.88 292 TYR A O 1
ATOM 2484 N N . PHE A 1 293 ? -3.790 4.612 21.880 1.00 86.12 293 PHE A N 1
ATOM 2485 C CA . PHE A 1 293 ? -3.929 5.774 21.016 1.00 86.12 293 PHE A CA 1
ATOM 2486 C C . PHE A 1 293 ? -2.646 5.975 20.207 1.00 86.12 293 PHE A C 1
ATOM 2488 O O . PHE A 1 293 ? -1.619 6.371 20.745 1.00 86.12 293 PHE A O 1
ATOM 2495 N N . MET A 1 294 ? -2.675 5.687 18.905 1.00 84.12 294 MET A N 1
ATOM 2496 C CA . MET A 1 294 ? -1.449 5.599 18.097 1.00 84.12 294 MET A CA 1
ATOM 2497 C C . MET A 1 294 ? -0.743 6.949 17.882 1.00 84.12 294 MET A C 1
ATOM 2499 O O . MET A 1 294 ? 0.457 6.972 17.620 1.00 84.12 294 MET A O 1
ATOM 2503 N N . PHE A 1 295 ? -1.453 8.071 18.038 1.00 78.69 295 PHE A N 1
ATOM 2504 C CA . PHE A 1 295 ? -0.862 9.413 17.967 1.00 78.69 295 PHE A CA 1
ATOM 2505 C C . PHE A 1 295 ? -0.104 9.815 19.245 1.00 78.69 295 PHE A C 1
ATOM 2507 O O . PHE A 1 295 ? 0.733 10.706 19.157 1.00 78.69 295 PHE A O 1
ATOM 2514 N N . ASP A 1 296 ? -0.356 9.198 20.412 1.00 74.38 296 ASP A N 1
ATOM 2515 C CA . ASP A 1 296 ? 0.430 9.494 21.628 1.00 74.38 296 ASP A CA 1
ATOM 2516 C C . ASP A 1 296 ? 1.876 8.977 21.493 1.00 74.38 296 ASP A C 1
ATOM 2518 O O . ASP A 1 296 ? 2.779 9.482 22.149 1.00 74.38 296 ASP A O 1
ATOM 2522 N N . TYR A 1 297 ? 2.105 8.042 20.565 1.00 70.94 297 TYR A N 1
ATOM 2523 C CA . TYR A 1 297 ? 3.424 7.570 20.144 1.00 70.94 297 TYR A CA 1
ATOM 2524 C C . TYR A 1 297 ? 4.042 8.408 19.008 1.00 70.94 297 TYR A C 1
ATOM 2526 O O . TYR A 1 297 ? 5.071 8.018 18.475 1.00 70.94 297 TYR A O 1
ATOM 2534 N N . GLU A 1 298 ? 3.399 9.501 18.579 1.00 74.69 298 GLU A N 1
ATOM 2535 C CA . GLU A 1 298 ? 3.878 10.418 17.526 1.00 74.69 298 GLU A CA 1
ATOM 2536 C C . GLU A 1 298 ? 4.201 9.751 16.165 1.00 74.69 298 GLU A C 1
ATOM 2538 O O . GLU A 1 298 ? 4.995 10.262 15.374 1.00 74.69 298 GLU A O 1
ATOM 2543 N N . MET A 1 299 ? 3.545 8.624 15.853 1.00 70.00 299 MET A N 1
ATOM 2544 C CA . MET A 1 299 ? 3.785 7.857 14.623 1.00 70.00 299 MET A CA 1
ATOM 2545 C C . MET A 1 299 ? 3.530 8.656 13.337 1.00 70.00 299 MET A C 1
ATOM 2547 O O . MET A 1 299 ? 2.463 9.243 13.133 1.00 70.00 299 MET A O 1
ATOM 2551 N N . SER A 1 300 ? 4.462 8.563 12.387 1.00 72.38 300 SER A N 1
ATOM 2552 C CA . SER A 1 300 ? 4.216 8.932 10.994 1.00 72.38 300 SER A CA 1
ATOM 2553 C C . SER A 1 300 ? 3.265 7.940 10.314 1.00 72.38 300 SER A C 1
ATOM 2555 O O . SER A 1 300 ? 3.066 6.804 10.747 1.00 72.38 300 SER A O 1
ATOM 2557 N N . ARG A 1 301 ? 2.716 8.336 9.160 1.00 72.88 301 ARG A N 1
ATOM 2558 C CA . ARG A 1 301 ? 1.768 7.499 8.408 1.00 72.88 301 ARG A CA 1
ATOM 2559 C C . ARG A 1 301 ? 2.351 6.156 7.960 1.00 72.88 301 ARG A C 1
ATOM 2561 O O . ARG A 1 301 ? 1.613 5.184 7.904 1.00 72.88 301 ARG A O 1
ATOM 2568 N N . LEU A 1 302 ? 3.650 6.062 7.665 1.00 69.75 302 LEU A N 1
ATOM 2569 C CA . LEU A 1 302 ? 4.247 4.775 7.280 1.00 69.75 302 LEU A CA 1
ATOM 2570 C C . LEU A 1 302 ? 4.451 3.843 8.480 1.00 69.75 302 LEU A C 1
ATOM 2572 O O . LEU A 1 302 ? 4.354 2.627 8.330 1.00 69.75 302 LEU A O 1
ATOM 2576 N N . GLU A 1 303 ? 4.681 4.403 9.665 1.00 73.44 303 GLU A N 1
ATOM 2577 C CA . GLU A 1 303 ? 4.742 3.626 10.902 1.00 73.44 303 GLU A CA 1
ATOM 2578 C C . GLU A 1 303 ? 3.360 3.129 11.288 1.00 73.44 303 GLU A C 1
ATOM 2580 O O . GLU A 1 303 ? 3.225 1.944 11.557 1.00 73.44 303 GLU A O 1
ATOM 2585 N N . GLU A 1 304 ? 2.323 3.969 11.186 1.00 82.06 304 GLU A N 1
ATOM 2586 C CA . GLU A 1 304 ? 0.934 3.520 11.313 1.00 82.06 304 GLU A CA 1
ATOM 2587 C C . GLU A 1 304 ? 0.645 2.322 10.391 1.00 82.06 304 GLU A C 1
ATOM 2589 O O . GLU A 1 304 ? 0.099 1.322 10.849 1.00 82.06 304 GLU A O 1
ATOM 2594 N N . LEU A 1 305 ? 1.045 2.387 9.112 1.00 85.25 305 LEU A N 1
ATOM 2595 C CA . LEU A 1 305 ? 0.867 1.298 8.141 1.00 85.25 305 LEU A CA 1
ATOM 2596 C C . LEU A 1 305 ? 1.630 0.021 8.524 1.00 85.25 305 LEU A C 1
ATOM 2598 O O . LEU A 1 305 ? 1.048 -1.065 8.548 1.00 85.25 305 LEU A O 1
ATOM 2602 N N . HIS A 1 306 ? 2.932 0.132 8.805 1.00 81.62 306 HIS A N 1
ATOM 2603 C CA . HIS A 1 306 ? 3.769 -1.022 9.139 1.00 81.62 306 HIS A CA 1
ATOM 2604 C C . HIS A 1 306 ? 3.339 -1.655 10.464 1.00 81.62 306 HIS A C 1
ATOM 2606 O O . HIS A 1 306 ? 3.212 -2.876 10.570 1.00 81.62 306 HIS A O 1
ATOM 2612 N N . PHE A 1 307 ? 3.069 -0.821 11.467 1.00 85.31 307 PHE A N 1
ATOM 2613 C CA . PHE A 1 307 ? 2.586 -1.254 12.763 1.00 85.31 307 PHE A CA 1
ATOM 2614 C C . PHE A 1 307 ? 1.228 -1.945 12.633 1.00 85.31 307 PHE A C 1
ATOM 2616 O O . PHE A 1 307 ? 1.048 -3.028 13.189 1.00 85.31 307 PHE A O 1
ATOM 2623 N N . ALA A 1 308 ? 0.301 -1.384 11.848 1.00 90.56 308 ALA A N 1
ATOM 2624 C CA . ALA A 1 308 ? -0.999 -1.999 11.623 1.00 90.56 308 ALA A CA 1
ATOM 2625 C C . ALA A 1 308 ? -0.872 -3.390 10.978 1.00 90.56 308 ALA A C 1
ATOM 2627 O O . ALA A 1 308 ? -1.382 -4.367 11.524 1.00 90.56 308 ALA A O 1
ATOM 2628 N N . GLN A 1 309 ? -0.097 -3.512 9.893 1.00 89.12 309 GLN A N 1
ATOM 2629 C CA . GLN A 1 309 ? 0.184 -4.793 9.231 1.00 89.12 309 GLN A CA 1
ATOM 2630 C C . GLN A 1 309 ? 0.691 -5.869 10.213 1.00 89.12 309 GLN A C 1
ATOM 2632 O O . GLN A 1 309 ? 0.288 -7.037 10.135 1.00 89.12 309 GLN A O 1
ATOM 2637 N N . LYS A 1 310 ? 1.609 -5.498 11.115 1.00 86.88 310 LYS A N 1
ATOM 2638 C CA . LYS A 1 310 ? 2.241 -6.434 12.057 1.00 86.88 310 LYS A CA 1
ATOM 2639 C C . LYS A 1 310 ? 1.349 -6.783 13.241 1.00 86.88 310 LYS A C 1
ATOM 2641 O O . LYS A 1 310 ? 1.273 -7.958 13.595 1.00 86.88 310 LYS A O 1
ATOM 2646 N N . SER A 1 311 ? 0.691 -5.790 13.826 1.00 90.56 311 SER A N 1
ATOM 2647 C CA . SER A 1 311 ? 0.065 -5.910 15.142 1.00 90.56 311 SER A CA 1
ATO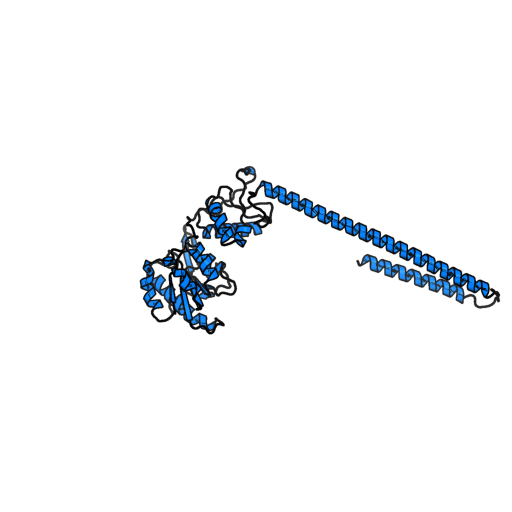M 2648 C C . SER A 1 311 ? -1.447 -6.094 15.094 1.00 90.56 311 SER A C 1
ATOM 2650 O O . SER A 1 311 ? -1.981 -6.749 15.974 1.00 90.56 311 SER A O 1
ATOM 2652 N N . CYS A 1 312 ? -2.158 -5.548 14.108 1.00 93.88 312 CYS A N 1
ATOM 2653 C CA . CYS A 1 312 ? -3.615 -5.677 14.052 1.00 93.88 312 CYS A CA 1
ATOM 2654 C C . CYS A 1 312 ? -4.024 -7.114 13.752 1.00 93.88 312 CYS A C 1
ATOM 2656 O O . CYS A 1 312 ? -3.477 -7.706 12.829 1.00 93.88 312 CYS A O 1
ATOM 2658 N N . ASP A 1 313 ? -5.019 -7.644 14.456 1.00 93.62 313 ASP A N 1
ATOM 2659 C CA . ASP A 1 313 ? -5.658 -8.933 14.147 1.00 93.62 313 ASP A CA 1
ATOM 2660 C C . ASP A 1 313 ? -6.921 -8.744 13.288 1.00 93.62 313 ASP A C 1
ATOM 2662 O O . ASP A 1 313 ? -7.340 -9.640 12.561 1.00 93.62 313 ASP A O 1
ATOM 2666 N N . SER A 1 314 ? -7.504 -7.543 13.322 1.00 95.00 314 SER A N 1
ATOM 2667 C CA . SER A 1 314 ? -8.575 -7.082 12.430 1.00 95.00 314 SER A CA 1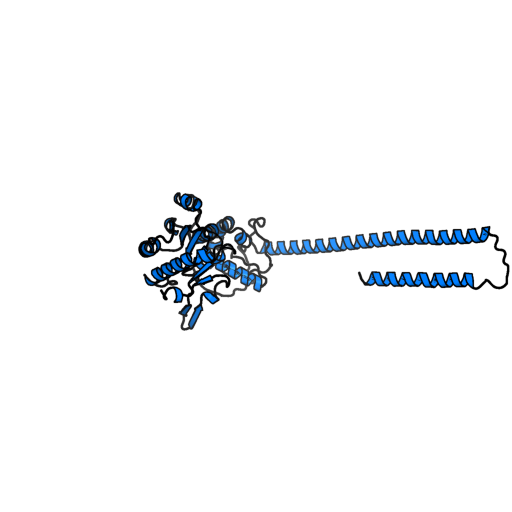
ATOM 2668 C C . SER A 1 314 ? -8.499 -5.564 12.272 1.00 95.00 314 SER A C 1
ATOM 2670 O O . SER A 1 314 ? -8.123 -4.881 13.227 1.00 95.00 314 SER A O 1
ATOM 2672 N N . LEU A 1 315 ? -8.905 -5.025 11.122 1.00 96.31 315 LEU A N 1
ATOM 2673 C CA . LEU A 1 315 ? -8.827 -3.588 10.829 1.00 96.31 315 LEU A CA 1
ATOM 2674 C C . LEU A 1 315 ? -10.189 -3.011 10.427 1.00 96.31 315 LEU A C 1
ATOM 2676 O O . LEU A 1 315 ? -10.850 -3.570 9.563 1.00 96.31 315 LEU A O 1
ATOM 2680 N N . LEU A 1 316 ? -10.579 -1.870 10.995 1.00 95.19 316 LEU A N 1
ATOM 2681 C CA . LEU A 1 316 ? -11.771 -1.103 10.629 1.00 95.19 316 LEU A CA 1
ATOM 2682 C C . LEU A 1 316 ? -11.385 0.250 10.021 1.00 95.19 316 LEU A C 1
ATOM 2684 O O . LEU A 1 316 ? -10.754 1.078 10.669 1.00 95.19 316 LEU A O 1
ATOM 2688 N N . LEU A 1 317 ? -11.804 0.497 8.784 1.00 93.81 317 LEU A N 1
ATOM 2689 C CA . LEU A 1 317 ? -11.560 1.734 8.050 1.00 93.81 317 LEU A CA 1
ATOM 2690 C C . LEU A 1 317 ? -12.820 2.612 8.050 1.00 93.81 317 LEU A C 1
ATOM 2692 O O . LEU A 1 317 ? -13.773 2.333 7.317 1.00 93.81 317 LEU A O 1
ATOM 2696 N N . THR A 1 318 ? -12.841 3.692 8.836 1.00 89.25 318 THR A N 1
ATOM 2697 C CA . THR A 1 318 ? -14.000 4.612 8.863 1.00 89.25 318 THR A CA 1
ATOM 2698 C C . THR A 1 318 ? -13.923 5.692 7.779 1.00 89.25 318 THR A C 1
ATOM 2700 O O . THR A 1 318 ? -14.950 6.214 7.351 1.00 89.25 318 THR A O 1
ATOM 2703 N N . ALA A 1 319 ? -12.720 5.944 7.250 1.00 86.19 319 ALA A N 1
ATOM 2704 C CA . ALA A 1 319 ? -12.450 6.795 6.088 1.00 86.19 319 ALA A CA 1
ATOM 2705 C C . ALA A 1 319 ? -11.753 5.999 4.969 1.00 86.19 319 ALA A C 1
ATOM 2707 O O . ALA A 1 319 ? -10.655 6.334 4.514 1.00 86.19 319 ALA A O 1
ATOM 2708 N N . SER A 1 320 ? -12.382 4.902 4.557 1.00 87.56 320 SER A N 1
ATOM 2709 C CA . SER A 1 320 ? -11.816 3.856 3.692 1.00 87.56 320 SER A CA 1
ATOM 2710 C C . SER A 1 320 ? -11.294 4.318 2.326 1.00 87.56 320 SER A C 1
ATOM 2712 O O . SER A 1 320 ? -10.402 3.688 1.767 1.00 87.56 320 SER A O 1
ATOM 2714 N N . LEU A 1 321 ? -11.784 5.455 1.828 1.00 83.94 321 LEU A N 1
ATOM 2715 C CA . LEU A 1 321 ? -11.348 6.087 0.578 1.00 83.94 321 LEU A CA 1
ATOM 2716 C C . LEU A 1 321 ? -10.140 7.032 0.733 1.00 83.94 321 LEU A C 1
ATOM 2718 O O . LEU A 1 321 ? -9.682 7.611 -0.251 1.00 83.94 321 LEU A O 1
ATOM 2722 N N . THR A 1 322 ? -9.599 7.205 1.944 1.00 84.00 322 THR A N 1
ATOM 2723 C CA . THR A 1 322 ? -8.332 7.930 2.126 1.00 84.00 322 THR A CA 1
ATOM 2724 C C . THR A 1 322 ? -7.150 7.064 1.701 1.00 84.00 322 THR A C 1
ATOM 2726 O O . THR A 1 322 ? -7.129 5.857 1.938 1.00 84.00 322 THR A O 1
ATOM 2729 N N . ALA A 1 323 ? -6.114 7.686 1.131 1.00 82.19 323 ALA A N 1
ATOM 2730 C CA . ALA A 1 323 ? -4.930 6.960 0.672 1.00 82.19 323 ALA A CA 1
ATOM 2731 C C . ALA A 1 323 ? -4.256 6.137 1.790 1.00 82.19 323 ALA A C 1
ATOM 2733 O O . ALA A 1 323 ? -3.794 5.024 1.549 1.00 82.19 323 ALA A O 1
ATOM 2734 N N . ASN A 1 324 ? -4.241 6.666 3.019 1.00 84.62 324 ASN A N 1
ATOM 2735 C CA . ASN A 1 324 ? -3.700 5.964 4.181 1.00 84.62 324 ASN A CA 1
ATOM 2736 C C . ASN A 1 324 ? -4.581 4.767 4.590 1.00 84.62 324 ASN A C 1
ATOM 2738 O O . ASN A 1 324 ? -4.048 3.689 4.816 1.00 84.62 324 ASN A O 1
ATOM 2742 N N . ALA A 1 325 ? -5.913 4.915 4.611 1.00 90.00 325 ALA A N 1
ATOM 2743 C CA . ALA A 1 325 ? -6.826 3.804 4.903 1.00 90.00 325 ALA A CA 1
ATOM 2744 C C . ALA A 1 325 ? -6.680 2.663 3.889 1.00 90.00 325 ALA A C 1
ATOM 2746 O O . ALA A 1 325 ? -6.562 1.502 4.279 1.00 90.00 325 ALA A O 1
ATOM 2747 N N . PHE A 1 326 ? -6.641 3.003 2.595 1.00 89.94 326 PHE A N 1
ATOM 2748 C CA . PHE A 1 326 ? -6.482 2.024 1.524 1.00 89.94 326 PHE A CA 1
ATOM 2749 C C . PHE A 1 326 ? -5.198 1.212 1.696 1.00 89.94 326 PHE A C 1
ATOM 2751 O O . PHE A 1 326 ? -5.257 -0.013 1.718 1.00 89.94 326 PHE A O 1
ATOM 2758 N N . TRP A 1 327 ? -4.042 1.866 1.861 1.00 89.88 327 TRP A N 1
ATOM 2759 C CA . TRP A 1 327 ? -2.787 1.137 2.061 1.00 89.88 327 TRP A CA 1
ATOM 2760 C C . TRP A 1 327 ? -2.758 0.371 3.382 1.00 89.88 327 TRP A C 1
ATOM 2762 O O . TRP A 1 327 ? -2.151 -0.696 3.429 1.00 89.88 327 TRP A O 1
ATOM 2772 N N . MET A 1 328 ? -3.431 0.858 4.430 1.00 92.75 328 MET A N 1
ATOM 2773 C CA . MET A 1 328 ? -3.496 0.152 5.709 1.00 92.75 328 MET A CA 1
ATOM 2774 C C . MET A 1 328 ? -4.233 -1.174 5.556 1.00 92.75 328 MET A C 1
ATOM 2776 O O . MET A 1 328 ? -3.714 -2.190 5.997 1.00 92.75 328 MET A O 1
ATOM 2780 N N . GLY A 1 329 ? -5.378 -1.182 4.865 1.00 94.12 329 GLY A N 1
ATOM 2781 C CA . GLY A 1 329 ? -6.083 -2.414 4.510 1.00 94.12 329 GLY A CA 1
ATOM 2782 C C . GLY A 1 329 ? -5.294 -3.284 3.535 1.00 94.12 329 GLY A C 1
ATOM 2783 O O . GLY A 1 329 ? -5.067 -4.455 3.805 1.00 94.12 329 GLY A O 1
ATOM 2784 N N . TYR A 1 330 ? -4.808 -2.715 2.432 1.00 91.81 330 TYR A N 1
ATOM 2785 C CA . TYR A 1 330 ? -4.161 -3.466 1.349 1.00 91.81 330 TYR A CA 1
ATOM 2786 C C . TYR A 1 330 ? -2.859 -4.167 1.774 1.00 91.81 330 TYR A C 1
ATOM 2788 O O . TYR A 1 330 ? -2.461 -5.157 1.168 1.00 91.81 330 TYR A O 1
ATOM 2796 N N . LEU A 1 331 ? -2.174 -3.660 2.804 1.00 90.19 331 LEU A N 1
ATOM 2797 C CA . LEU A 1 331 ? -0.955 -4.268 3.343 1.00 90.19 331 LEU A CA 1
ATOM 2798 C C . LEU A 1 331 ? -1.217 -5.265 4.482 1.00 90.19 331 LEU A C 1
ATOM 2800 O O . LEU A 1 331 ? -0.262 -5.904 4.932 1.00 90.19 331 LEU A O 1
ATOM 2804 N N . MET A 1 332 ? -2.456 -5.420 4.961 1.00 93.12 332 MET A N 1
ATOM 2805 C CA . MET A 1 332 ? -2.780 -6.463 5.937 1.00 93.12 332 MET A CA 1
ATOM 2806 C C . MET A 1 332 ? -2.544 -7.861 5.337 1.00 93.12 332 MET A C 1
ATOM 2808 O O . MET A 1 332 ? -2.765 -8.067 4.145 1.00 93.12 332 MET A O 1
ATOM 2812 N N . PRO A 1 333 ? -2.105 -8.839 6.147 1.00 90.12 333 PRO A N 1
ATOM 2813 C CA . PRO A 1 333 ? -2.122 -10.249 5.769 1.00 90.12 333 PRO A CA 1
ATOM 2814 C C . PRO A 1 333 ? -3.510 -10.719 5.299 1.00 90.12 333 PRO A C 1
ATOM 2816 O O . PRO A 1 333 ? -4.518 -10.367 5.909 1.00 90.12 333 PRO A O 1
ATOM 2819 N N . GLU A 1 334 ? -3.547 -11.544 4.246 1.00 88.81 334 GLU A N 1
ATOM 2820 C CA . GLU A 1 334 ? -4.777 -12.031 3.586 1.00 88.81 334 GLU A CA 1
ATOM 2821 C C . GLU A 1 334 ? -5.722 -12.820 4.516 1.00 88.81 334 GLU A C 1
ATOM 2823 O O . GLU A 1 334 ? -6.910 -12.954 4.235 1.00 88.81 334 GLU A O 1
ATOM 2828 N N . ASP A 1 335 ? -5.212 -13.358 5.627 1.00 89.75 335 ASP A N 1
ATOM 2829 C CA . ASP A 1 335 ? -5.983 -14.100 6.627 1.00 89.75 335 ASP A CA 1
ATOM 2830 C C . ASP A 1 335 ? -6.679 -13.205 7.668 1.00 89.75 335 ASP A C 1
ATOM 2832 O O . ASP A 1 335 ? -7.485 -13.700 8.463 1.00 89.75 335 ASP A O 1
ATOM 2836 N N . LYS A 1 336 ? -6.402 -11.893 7.669 1.00 93.06 336 LYS A N 1
ATOM 2837 C CA . LYS A 1 336 ? -6.937 -10.944 8.651 1.00 93.06 336 LYS A CA 1
ATOM 2838 C C . LYS A 1 336 ? -8.112 -10.140 8.082 1.00 93.06 336 LYS A C 1
ATOM 2840 O O . LYS A 1 336 ? -7.969 -9.497 7.044 1.00 93.06 336 LYS A O 1
ATOM 2845 N N . PRO A 1 337 ? -9.272 -10.102 8.763 1.00 95.00 337 PRO A N 1
ATOM 2846 C CA . PRO A 1 337 ? -10.453 -9.440 8.231 1.00 95.00 337 PRO A CA 1
ATOM 2847 C C . PRO A 1 337 ? -10.322 -7.911 8.273 1.00 95.00 337 PRO A C 1
ATOM 2849 O O . PRO A 1 337 ? -10.020 -7.307 9.311 1.00 95.00 337 PRO A O 1
ATOM 2852 N N . ILE A 1 338 ? -10.608 -7.293 7.127 1.00 96.44 338 ILE A N 1
ATOM 2853 C CA . ILE A 1 338 ? -10.652 -5.844 6.929 1.00 96.44 338 ILE A CA 1
ATOM 2854 C C . ILE A 1 338 ? -12.116 -5.435 6.783 1.00 96.44 338 ILE A C 1
ATOM 2856 O O . ILE A 1 338 ? -12.848 -5.985 5.963 1.00 96.44 338 ILE A O 1
ATOM 2860 N N . PHE A 1 339 ? -12.530 -4.453 7.571 1.00 95.38 339 PHE A N 1
ATOM 2861 C CA . PHE A 1 339 ? -13.865 -3.876 7.589 1.00 95.38 339 PHE A CA 1
ATOM 2862 C C . PHE A 1 339 ? -13.799 -2.436 7.103 1.00 95.38 339 PHE A C 1
ATOM 2864 O O . PHE A 1 339 ? -12.847 -1.718 7.410 1.00 95.38 339 PHE A O 1
ATOM 2871 N N . PHE A 1 340 ? -14.833 -1.969 6.412 1.00 93.88 340 PHE A N 1
ATOM 2872 C CA . PHE A 1 340 ? -14.960 -0.551 6.092 1.00 93.88 340 PHE A CA 1
ATOM 2873 C C . PHE A 1 340 ? -16.383 -0.045 6.262 1.00 93.88 340 PHE A C 1
ATOM 2875 O O . PHE A 1 340 ? -17.338 -0.705 5.857 1.00 93.88 340 PHE A O 1
ATOM 2882 N N . VAL A 1 341 ? -16.523 1.167 6.800 1.00 90.06 341 VAL A N 1
ATOM 2883 C CA . VAL A 1 341 ? -17.797 1.891 6.733 1.00 90.06 341 VAL A CA 1
ATOM 2884 C C . VAL A 1 341 ? -18.014 2.295 5.277 1.00 90.06 341 VAL A C 1
ATOM 2886 O O . VAL A 1 341 ? -17.150 2.939 4.671 1.00 90.06 341 VAL A O 1
ATOM 2889 N N . ARG A 1 342 ? -19.144 1.886 4.690 1.00 89.62 342 ARG A N 1
ATOM 2890 C CA . ARG A 1 342 ? -19.500 2.284 3.326 1.00 89.62 342 ARG A CA 1
ATOM 2891 C C . ARG A 1 342 ? -19.726 3.787 3.291 1.00 89.62 342 ARG A C 1
ATOM 2893 O O . ARG A 1 342 ? -20.512 4.304 4.078 1.00 89.62 342 ARG A O 1
ATOM 2900 N N . LYS A 1 343 ? -19.090 4.476 2.347 1.00 83.19 343 LYS A N 1
ATOM 2901 C CA . LYS A 1 343 ? -19.355 5.892 2.082 1.00 83.19 343 LYS A CA 1
ATOM 2902 C C . LYS A 1 343 ? -19.799 6.070 0.639 1.00 83.19 343 LYS A C 1
ATOM 2904 O O . LYS A 1 343 ? -19.163 5.555 -0.279 1.00 83.19 343 LYS A O 1
ATOM 2909 N N . ARG A 1 344 ? -20.907 6.794 0.465 1.00 81.38 344 ARG A N 1
ATOM 2910 C CA . ARG A 1 344 ? -21.477 7.174 -0.831 1.00 81.38 344 ARG A CA 1
ATOM 2911 C C . ARG A 1 344 ? -21.364 8.681 -0.979 1.00 81.38 344 ARG A C 1
ATOM 2913 O O . ARG A 1 344 ? -22.163 9.424 -0.418 1.00 81.38 344 ARG A O 1
ATOM 2920 N N . PHE A 1 345 ? -20.379 9.137 -1.737 1.00 74.19 345 PHE A N 1
ATOM 2921 C CA . PHE A 1 345 ? -20.220 10.555 -2.020 1.00 74.19 345 PHE A CA 1
ATOM 2922 C C . PHE A 1 345 ? -20.967 10.947 -3.299 1.00 74.19 345 PHE A C 1
ATOM 2924 O O . PHE A 1 345 ? -21.014 10.198 -4.280 1.00 74.19 345 PHE A O 1
ATOM 2931 N N . GLN A 1 346 ? -21.524 12.156 -3.287 1.00 67.81 346 GLN A N 1
ATOM 2932 C CA . GLN A 1 346 ? -21.856 12.917 -4.487 1.00 67.81 346 GLN A CA 1
ATOM 2933 C C . GLN A 1 346 ? -20.980 14.169 -4.475 1.00 67.81 346 GLN A C 1
ATOM 2935 O O . GLN A 1 346 ? -21.277 15.148 -3.796 1.00 67.81 346 GLN A O 1
ATOM 2940 N N . LEU A 1 347 ? -19.852 14.118 -5.182 1.00 67.69 347 LEU A N 1
ATOM 2941 C CA . LEU A 1 347 ? -18.939 15.251 -5.295 1.00 67.69 347 LEU A CA 1
ATOM 2942 C C . LEU A 1 347 ? -19.294 16.048 -6.545 1.00 67.69 347 LEU A C 1
ATOM 2944 O O . LEU A 1 347 ? -19.058 15.577 -7.655 1.00 67.69 347 LEU A O 1
ATOM 2948 N N . ASN A 1 348 ? -19.797 17.271 -6.383 1.00 60.28 348 ASN A N 1
ATOM 2949 C CA . ASN A 1 348 ? -19.831 18.229 -7.483 1.00 60.28 348 ASN A CA 1
ATOM 2950 C C . ASN A 1 348 ? -18.474 18.948 -7.559 1.00 60.28 348 ASN A C 1
ATOM 2952 O O . ASN A 1 348 ? -18.233 19.928 -6.855 1.00 60.28 348 ASN A O 1
ATOM 2956 N N . ARG A 1 349 ? -17.559 18.434 -8.392 1.00 61.19 349 ARG A N 1
ATOM 2957 C CA . ARG A 1 349 ? -16.285 19.101 -8.713 1.00 61.19 349 ARG A CA 1
ATOM 2958 C C . ARG A 1 349 ? -16.331 19.603 -10.148 1.00 61.19 349 ARG A C 1
ATOM 2960 O O . ARG A 1 349 ? -16.598 18.836 -11.069 1.00 61.19 349 ARG A O 1
ATOM 2967 N N . TYR A 1 350 ? -16.027 20.887 -10.337 1.00 62.06 350 TYR A N 1
ATOM 2968 C CA . TYR A 1 350 ? -15.991 21.544 -11.652 1.00 62.06 350 TYR A CA 1
ATOM 2969 C C . TYR A 1 350 ? -17.300 21.398 -12.458 1.00 62.06 350 TYR A C 1
ATOM 2971 O O . TYR A 1 350 ? -17.268 21.226 -13.674 1.00 62.06 350 TYR A O 1
ATOM 2979 N N . GLY A 1 351 ? -18.456 21.420 -11.781 1.00 66.00 351 GLY A N 1
ATOM 2980 C CA . GLY A 1 351 ? -19.771 21.268 -12.415 1.00 66.00 351 GLY A CA 1
ATOM 2981 C C . GLY A 1 351 ? -20.122 19.835 -12.833 1.00 66.00 351 GLY A C 1
ATOM 2982 O O . GLY A 1 351 ? -21.140 19.632 -13.491 1.00 66.00 351 GLY A O 1
ATOM 2983 N N . LYS A 1 352 ? -19.302 18.838 -12.475 1.00 55.75 352 LYS A N 1
ATOM 2984 C CA . LYS A 1 352 ? -19.575 17.416 -12.711 1.00 55.75 352 LYS A CA 1
ATOM 2985 C C . LYS A 1 352 ? -19.910 16.723 -11.398 1.00 55.75 352 LYS A C 1
ATOM 2987 O O . LYS A 1 352 ? -19.124 16.772 -10.454 1.00 55.75 352 LYS A O 1
ATOM 2992 N N . ASN A 1 353 ? -21.046 16.031 -11.382 1.00 72.31 353 ASN A N 1
ATOM 2993 C CA . ASN A 1 353 ? -21.448 15.160 -10.284 1.00 72.31 353 ASN A CA 1
ATOM 2994 C C . ASN A 1 353 ? -20.728 13.815 -10.417 1.00 72.31 353 ASN A C 1
ATOM 2996 O O . ASN A 1 353 ? -21.054 13.013 -11.290 1.00 72.31 353 ASN A O 1
ATOM 3000 N N . PHE A 1 354 ? -19.760 13.568 -9.542 1.00 70.50 354 PHE A N 1
ATOM 3001 C CA . PHE A 1 354 ? -19.134 12.264 -9.377 1.00 70.50 354 PHE A CA 1
ATOM 3002 C C . PHE A 1 354 ? -19.875 11.504 -8.281 1.00 70.50 354 PHE A C 1
ATOM 3004 O O . PHE A 1 354 ? -19.879 11.935 -7.125 1.00 70.50 354 PHE A O 1
ATOM 3011 N N . HIS A 1 355 ? -20.485 10.375 -8.637 1.00 77.19 355 HIS A N 1
ATOM 3012 C CA . HIS A 1 355 ? -20.885 9.390 -7.643 1.00 77.19 355 HIS A CA 1
ATOM 3013 C C . HIS A 1 355 ? -19.676 8.517 -7.314 1.00 77.19 355 HIS A C 1
ATOM 3015 O O . HIS A 1 355 ? -18.991 8.054 -8.224 1.00 77.19 355 HIS A O 1
ATOM 3021 N N . LEU A 1 356 ? -19.387 8.343 -6.027 1.00 79.38 356 LEU A N 1
ATOM 3022 C CA . LEU A 1 356 ? -18.246 7.559 -5.575 1.00 79.38 356 LEU A CA 1
ATOM 3023 C C . LEU A 1 356 ? -18.685 6.710 -4.383 1.00 79.38 356 LEU A C 1
ATOM 3025 O O . LEU A 1 356 ? -18.899 7.231 -3.287 1.00 79.38 356 LEU A O 1
ATOM 3029 N N . ASP A 1 357 ? -18.872 5.414 -4.625 1.00 85.00 357 ASP A N 1
ATOM 3030 C CA . ASP A 1 357 ? -19.201 4.421 -3.605 1.00 85.00 357 ASP A CA 1
ATOM 3031 C C . ASP A 1 357 ? -17.936 3.650 -3.222 1.00 85.00 357 ASP A C 1
ATOM 3033 O O . ASP A 1 357 ? -17.256 3.074 -4.078 1.00 85.00 357 ASP A O 1
ATOM 3037 N N . SER A 1 358 ? -17.603 3.622 -1.932 1.00 85.38 358 SER A N 1
ATOM 3038 C CA . SER A 1 358 ? -16.419 2.901 -1.462 1.00 85.38 358 SER A CA 1
ATOM 3039 C C . SER A 1 358 ? -16.481 1.401 -1.773 1.00 85.38 358 SER A C 1
ATOM 3041 O O . SER A 1 358 ? -15.440 0.786 -1.965 1.00 85.38 358 SER A O 1
ATOM 3043 N N . ARG A 1 359 ? -17.674 0.808 -1.904 1.00 88.62 359 ARG A N 1
ATOM 3044 C CA . ARG A 1 359 ? -17.840 -0.614 -2.247 1.00 88.62 359 ARG A CA 1
ATOM 3045 C C . ARG A 1 359 ? -17.404 -0.960 -3.676 1.00 88.62 359 ARG A C 1
ATOM 3047 O O . ARG A 1 359 ? -17.060 -2.106 -3.935 1.00 88.62 359 ARG A O 1
ATOM 3054 N N . GLU A 1 360 ? -17.409 0.007 -4.589 1.00 86.06 360 GLU A N 1
ATOM 3055 C CA . GLU A 1 360 ? -16.986 -0.179 -5.988 1.00 86.06 360 GLU A CA 1
ATOM 3056 C C . GLU A 1 360 ? -15.485 0.085 -6.193 1.00 86.06 360 GLU A C 1
ATOM 3058 O O . GLU A 1 360 ? -14.926 -0.273 -7.226 1.00 86.06 360 GLU A O 1
ATOM 3063 N N . ASN A 1 361 ? -14.834 0.724 -5.215 1.00 83.62 361 ASN A N 1
ATOM 3064 C CA . ASN A 1 361 ? -13.464 1.237 -5.315 1.00 83.62 361 ASN A CA 1
ATOM 3065 C C . ASN A 1 361 ? -12.473 0.532 -4.367 1.00 83.62 361 ASN A C 1
ATOM 3067 O O . ASN A 1 361 ? -11.292 0.876 -4.348 1.00 83.62 361 ASN A O 1
ATOM 3071 N N . LEU A 1 362 ? -12.943 -0.431 -3.571 1.00 89.56 362 LEU A N 1
ATOM 3072 C CA . LEU A 1 362 ? -12.150 -1.197 -2.607 1.00 89.56 362 LEU A CA 1
ATOM 3073 C C . LEU A 1 362 ? -12.158 -2.693 -2.966 1.00 89.56 362 LEU A C 1
ATOM 3075 O O . LEU A 1 362 ? -13.060 -3.134 -3.684 1.00 89.56 362 LEU A O 1
ATOM 3079 N N . PRO A 1 363 ? -11.173 -3.481 -2.496 1.00 91.56 363 PRO A N 1
ATOM 3080 C CA . PRO A 1 363 ? -11.126 -4.915 -2.768 1.00 91.56 363 PRO A CA 1
ATOM 3081 C C . PRO A 1 363 ? -12.416 -5.645 -2.334 1.00 91.56 363 PRO A C 1
ATOM 3083 O O . PRO A 1 363 ? -12.955 -5.360 -1.260 1.00 91.56 363 PRO A O 1
ATOM 3086 N N . PRO A 1 364 ? -12.950 -6.564 -3.163 1.00 90.31 364 PRO A N 1
ATOM 3087 C CA . PRO A 1 364 ? -14.281 -7.154 -2.975 1.00 90.31 364 PRO A CA 1
ATOM 3088 C C . PRO A 1 364 ? -14.362 -8.163 -1.818 1.00 90.31 364 PRO A C 1
ATOM 3090 O O . PRO A 1 364 ? -15.455 -8.571 -1.430 1.00 90.31 364 PRO A O 1
ATOM 3093 N N . ASP A 1 365 ? -13.213 -8.583 -1.298 1.00 93.00 365 ASP A N 1
ATOM 3094 C CA . ASP A 1 365 ? -13.017 -9.426 -0.122 1.00 93.00 365 ASP A CA 1
ATOM 3095 C C . ASP A 1 365 ? -13.110 -8.644 1.203 1.00 93.00 365 ASP A C 1
ATOM 3097 O O . ASP A 1 365 ? -13.302 -9.248 2.260 1.00 93.00 365 ASP A O 1
ATOM 3101 N N . TRP A 1 366 ? -13.034 -7.307 1.169 1.00 94.94 366 TRP A N 1
ATOM 3102 C CA . TRP A 1 366 ? -13.190 -6.478 2.365 1.00 94.94 366 TRP A CA 1
ATOM 3103 C C . TRP A 1 366 ? -14.660 -6.382 2.793 1.00 94.94 366 TRP A C 1
ATOM 3105 O O . TRP A 1 366 ? -15.578 -6.211 1.988 1.00 94.94 366 TRP A O 1
ATOM 3115 N N . ILE A 1 367 ? -14.895 -6.440 4.101 1.00 94.44 367 ILE A N 1
ATOM 3116 C CA . ILE A 1 367 ? -16.231 -6.562 4.681 1.00 94.44 367 ILE A CA 1
ATOM 3117 C C . ILE A 1 367 ? -16.862 -5.174 4.842 1.00 94.44 367 ILE A C 1
ATOM 3119 O O . ILE A 1 367 ? -16.452 -4.357 5.668 1.00 94.44 367 ILE A O 1
ATOM 3123 N N . THR A 1 368 ? -17.902 -4.906 4.057 1.00 93.38 368 THR A N 1
ATOM 3124 C CA . THR A 1 368 ? -18.668 -3.657 4.143 1.00 93.38 368 THR A CA 1
ATOM 3125 C C . THR A 1 368 ? -19.537 -3.615 5.405 1.00 93.38 368 THR A C 1
ATOM 3127 O O . THR A 1 368 ? -20.344 -4.514 5.636 1.00 93.38 368 THR A O 1
ATOM 3130 N N . ILE A 1 369 ? -19.443 -2.528 6.171 1.00 90.25 369 ILE A N 1
ATOM 3131 C CA . ILE A 1 369 ? -20.438 -2.108 7.163 1.00 90.25 369 ILE A CA 1
ATOM 3132 C C . ILE A 1 369 ? -21.311 -1.047 6.484 1.00 90.25 369 ILE A C 1
ATOM 3134 O O . ILE A 1 369 ? -20.829 0.032 6.131 1.00 90.25 369 ILE A O 1
ATOM 3138 N N . GLU A 1 370 ? -22.585 -1.360 6.244 1.00 86.00 370 GLU A N 1
ATOM 3139 C CA . GLU A 1 370 ? -23.525 -0.409 5.639 1.00 86.00 370 GLU A CA 1
ATOM 3140 C C . GLU A 1 370 ? -23.865 0.702 6.647 1.00 86.00 370 GLU A C 1
ATOM 3142 O O . GLU A 1 370 ? -24.194 0.428 7.799 1.00 86.00 370 GLU A O 1
ATOM 3147 N N . GLU A 1 371 ? -23.813 1.964 6.210 1.00 74.62 371 GLU A N 1
ATOM 3148 C CA . GLU A 1 371 ? -23.998 3.141 7.077 1.00 74.62 371 GLU A CA 1
ATOM 3149 C C . GLU A 1 371 ? -25.366 3.149 7.788 1.00 74.62 371 GLU A C 1
ATOM 3151 O O . GLU A 1 371 ? -25.468 3.575 8.933 1.00 74.62 371 GLU A O 1
ATOM 3156 N N . GLU A 1 372 ? -26.401 2.566 7.171 1.00 76.25 372 GLU A N 1
ATOM 3157 C CA . GLU A 1 372 ? -27.723 2.371 7.786 1.00 76.25 372 GLU A CA 1
ATOM 3158 C C . GLU A 1 372 ? -27.705 1.547 9.084 1.00 76.25 372 GLU A C 1
ATOM 3160 O O . GLU A 1 372 ? -28.619 1.678 9.897 1.00 76.25 372 GLU A O 1
ATOM 3165 N N . TRP A 1 373 ? -26.715 0.669 9.283 1.00 65.62 373 TRP A N 1
ATOM 3166 C CA . TRP A 1 373 ? -26.605 -0.143 10.500 1.00 65.62 373 TRP A CA 1
ATOM 3167 C C . TRP A 1 373 ? -26.128 0.675 11.703 1.00 65.62 373 TRP A C 1
ATOM 3169 O O . TRP A 1 373 ? -26.415 0.299 12.834 1.00 65.62 373 TRP A O 1
ATOM 3179 N N . LEU A 1 374 ? -25.465 1.812 11.467 1.00 66.44 374 LEU A N 1
ATOM 3180 C CA . LEU A 1 374 ? -24.991 2.729 12.510 1.00 66.44 374 LEU A CA 1
ATOM 3181 C C . LEU A 1 374 ? -26.115 3.608 13.094 1.00 66.44 374 LEU A C 1
ATOM 3183 O O . LEU A 1 374 ? -25.865 4.378 14.014 1.00 66.44 374 LEU A O 1
ATOM 3187 N N . TYR A 1 375 ? -27.332 3.520 12.539 1.00 63.28 375 TYR A N 1
ATOM 3188 C CA . TYR A 1 375 ? -28.453 4.428 12.823 1.00 63.28 375 TYR A CA 1
ATOM 3189 C C . TYR A 1 375 ? -29.792 3.728 13.118 1.00 63.28 375 TYR A C 1
ATOM 3191 O O . TYR A 1 375 ? -30.821 4.394 13.222 1.00 63.28 375 TYR A O 1
ATOM 3199 N N . LYS A 1 376 ? -29.820 2.391 13.196 1.00 56.91 376 LYS A N 1
ATOM 3200 C CA . LYS A 1 376 ? -31.054 1.595 13.380 1.00 56.91 376 LYS A CA 1
ATOM 3201 C C . LYS A 1 376 ? -31.269 1.092 14.816 1.00 56.91 376 LYS A C 1
ATOM 3203 O O . LYS A 1 376 ? -32.164 0.271 15.037 1.00 56.91 376 LYS A O 1
ATOM 3208 N N . HIS A 1 377 ? -30.465 1.571 15.763 1.00 48.12 377 HIS A N 1
ATOM 3209 C CA . HIS A 1 377 ? -30.434 1.187 17.176 1.00 48.12 377 HIS A CA 1
ATOM 3210 C C . HIS A 1 377 ? -30.292 2.433 18.058 1.00 48.12 377 HIS A C 1
ATOM 3212 O O . HIS A 1 377 ? -30.720 2.336 19.227 1.00 48.12 377 HIS A O 1
#

Secondary structure (DSSP, 8-state):
-HHHHHHHHHHHHHHHHHHHHHHHHHHS--SS------HHHHHHHHHHHHHHHHHHHHHHHHHHHHHHHHHHHHHHHHHHHHHHHHHHHHHHHHHHHHHHB--S-TTTSPPPS-SSEE--------HHHHHHHHHHHHHHHHHHT-EE-B-TT-HHHHHHHHHHHHH-HHHHTT--BB-S---GGG-----------------GGGG-GGGHHHHT--SEEEEEE---STTT-SSHHHHHHHHHHHHHHHHHHHHH-SS----EEEEEES--GGGHHHHHHHHTTTT-SEEEETTTTT--HHHHHHHHHHH-SEEEETTTTSHHHHHHHHTS-TTS-EEEE--EEEEEETTEEEEEEHHHHS-TTSEEE-GGGGG--

InterPro domains:
  IPR052501 Alpha-1-2 Fucosyltransferase [PTHR22898] (42-209)

Organism: NCBI:txid189291

Foldseek 3Di:
DVVVVVVVVVVVVVVVVVVVVVVVVVVVPPPDDPPCPDPVNVVVVVVVVVVVVVVVVVVVVVVVVVVVVVVVVVVVVVVVVVVVVVVVVVVVLVVLQVVWWDDDPLVLADDFQASAADEDAAAADEVLVVVVRQVVRVVVCVVVVHQYEYEQPRVNVVVCLVVCCPQVSVSSNSYTYTDPDDDCVSDDDDDDDDHDYHYDDAPPLVPPPVVVVQVPDPAQEEEEEQAPDPQQDDPDVSVLLSLLVLVVVLVCCCVPDPDPGNAYEYEYHNDDPVCVVVCCVSPVVVSHPYYHYVCVSVGDLVCVQSCLQPRHQEYEYARCPDSSNQSSVVSHDPNGAYEYEWDWDQDCDPNDTDTDISCVVHDVRHHYDYSVSSPPD

Radius of gyration: 38.8 Å; Cα contacts (8 Å, |Δi|>4): 392; chains: 1; bounding box: 59×110×87 Å

=== Feature glossary ===
Legend for the data blocks above and below:

— What the protein is —

The amino-acid sequence is the protein's primary structure: the linear order of residues from the N-terminus to the C-terminus, written in one-letter code. Everything else here — the 3D coordinates, the secondary structure, the domain annotations — is ultimately a consequence of this string.

Database cross-references. InterPro integrates a dozen domain/family signature databases into unified entries with residue-range hits. GO terms attach function/process/location labels with evidence codes. CATH codes position the fold in a four-level structural taxonomy. Organism is the NCBI-taxonomy species name.

— Where its atoms are —

The mmCIF block holds the 3D Cartesian coordinates of each backbone atom (N, Cα, C, O) in ångströms. mmCIF is the PDB's canonical archive format — a tagged-loop text representation of the atomic model.

The six renders are orthographic views along the three Cartesian axes in both directions. Representation (cartoon, sticks, or surface) and color scheme (sequence-rainbow or by-chain) vary across proteins so the training set covers all the common visualization conventions.

— Local backbone conformation —

Secondary structure is the local, repeating backbone conformation. DSSP classifies it into eight states by reading the hydrogen-bond network: three helix types (H, G, I), two β types (E, B), two non-regular types (T, S), and unstructured coil (-).

SS3 is a coarse helix/strand/coil call (letters a/b/c) made by the P-SEA algorithm from inter-Cα distances and dihedrals. It is less detailed than DSSP but needs only Cα positions.

Backbone dihedral angles. Every residue except chain termini has a φ (preceding-C → N → Cα → C) and a ψ (N → Cα → C → next-N). They are reported in degrees following the IUPAC sign convention. Secondary structure is essentially a statement about which (φ, ψ) basin each residue occupies.

— Global shape and packing —

The geometric summary reports three shape descriptors. Rg (radius of gyration) measures how spread out the Cα atoms are about their centre of mass; compact globular proteins have small Rg, elongated or unfolded ones large. Cα contacts (<8 Å, |i−j|>4) count long-range residue pairs in spatial proximity — high for tightly packed folds, near zero for rods or random coil. The bounding-box extents give the protein's footprint along x, y, z in Å.

Solvent accessibility: the surface area of each residue that a 1.4 Å water probe can touch, in Å². When only backbone atoms are present the absolute values are lower than full-atom SASA (side chains contribute most of the area) and are flagged as backbone-only.

Plot images: a contact map (which residues are close in 3D, as an N×N binary image), a Ramachandran scatter (backbone torsion angles, revealing secondary-structure composition at a glance), and — for AlphaFold structures — a PAE heatmap (pairwise prediction confidence).

— Structural neighborhood —

Foldseek's 3Di representation compresses backbone geometry into a per-residue letter drawn from a learned twenty-state alphabet. It captures the tertiary interaction pattern around each residue — which residues are packed against it in space, regardless of where they are in sequence.

Structural nearest neighbors (via Foldseek easy-search vs the PDB). Reported per hit: target PDB id, E-value, and alignment TM-score. A TM-score above ~0.5 is the conventional threshold for 'same fold'.

— Confidence and disorder —

pLDDT (predicted Local Distance Difference Test) is AlphaFold's per-residue confidence score, ranging from 0 to 100. Values above 90 indicate high confidence (typically well-packed cores); 70–90 is confident; 50–70 low confidence; below 50 usually means the region is disordered or the prediction is unreliable there. AlphaFold stores pLDDT in the mmCIF B-factor column.

For experimental (PDB) structures, the B-factor (temperature factor) quantifies the positional spread of each atom in the crystal — a combination of thermal vibration and static disorder — in units of Å². High B-factors mark flexible loops or poorly resolved regions; low B-factors mark the rigid, well-ordered core.

Predicted Aligned Error (PAE) is an AlphaFold confidence matrix: entry (i, j) is the expected error in the position of residue j, in ångströms, when the prediction is superimposed on the true structure at residue i. Low PAE within a block of residues me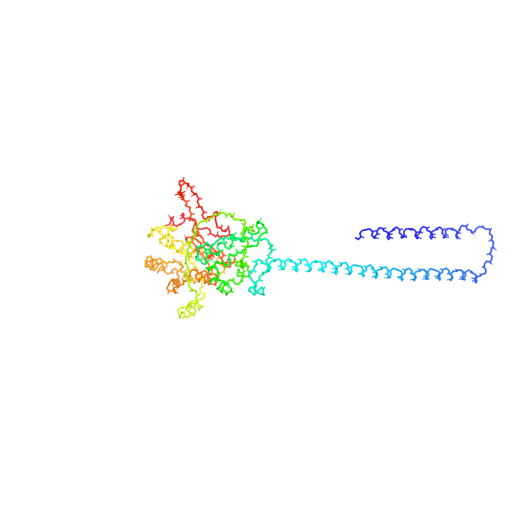ans that block is internally rigid and well-predicted; high PAE between two blocks means their relative placement is uncertain even if each block individually is confident.